Protein 3K8T (pdb70)

B-factor: mean 54.02, std 7.83, range [34.59, 84.03]

Solvent-accessible surface area: 24920 Å² total; per-residue (Å²): 86,60,120,101,2,8,101,3,2,39,53,1,42,138,39,73,58,89,108,89,53,139,91,35,55,40,1,18,96,61,1,23,68,0,0,42,104,46,90,119,94,0,26,95,27,12,60,43,106,38,26,173,70,30,40,143,82,0,76,128,23,5,44,171,52,10,6,26,98,40,120,57,130,30,16,2,67,6,0,0,6,9,0,2,0,0,0,3,0,14,0,145,54,20,112,18,0,28,85,0,0,61,18,8,0,70,30,44,1,7,0,14,24,12,1,5,62,33,0,4,15,65,139,24,2,1,0,19,6,1,0,0,5,3,45,93,34,34,128,121,3,19,112,62,0,21,131,6,0,26,72,0,7,105,43,14,17,16,0,0,0,8,0,2,52,7,54,4,86,47,17,128,55,79,78,104,110,26,85,18,107,8,0,7,61,15,0,95,49,0,20,103,20,0,162,180,21,59,104,58,94,118,15,36,1,0,2,0,0,0,0,3,0,39,15,0,51,61,0,1,24,2,64,10,130,95,63,143,101,115,44,24,1,106,49,0,32,0,0,0,0,0,0,26,14,0,0,68,34,3,87,118,85,22,68,0,2,12,1,14,16,72,44,1,66,40,1,18,86,7,59,13,124,120,0,30,68,37,0,55,115,12,35,183,83,65,88,36,134,78,21,123,0,68,111,0,13,125,26,1,3,65,0,1,43,93,32,7,0,0,0,2,0,0,0,0,4,0,1,107,8,0,13,3,75,59,31,30,20,0,30,0,0,3,34,30,0,2,0,0,1,40,1,15,70,76,12,2,2,0,0,0,10,2,3,1,0,0,10,31,2,38,118,256,106,56,86,20,40,22,129,60,0,13,87,0,0,26,11,0,0,80,1,0,7,95,0,0,82,74,15,100,26,25,14,102,30,0,101,59,2,0,65,82,3,6,1,0,0,0,0,0,0,0,0,2,8,0,2,10,71,26,105,31,30,15,56,16,105,97,0,102,59,10,0,18,26,0,0,0,0,0,4,8,0,0,9,52,0,0,3,44,26,5,98,154,96,25,56,6,119,17,15,156,53,0,11,3,17,115,8,75,3,3,0,47,29,25,134,92,188,37,112,48,57,44,86,9,106,64,10,44,136,46,0,96,156,78,1,1,45,1,3,0,0,0,0,0,9,25,6,64,44,10,2,80,7,7,30,46,25,68,2,6,16,4,9,41,18,1,39,134,125,78,18,15,90,38,0,62,152,13,0,67,102,91,69,28,78,87,128,72,9,72,102,90,2,73,87,74,115,1,17,0,56,68,9,122,115,11,48,117,102,2,26,43,8,0,48,3,0,52,51,7,64,20,61,27,11,1,48,7,0,10,27,5,7,5,5,1,5,0,3,6,2,6,13,0,15,12,142,71,43,78,65,52,103,0,40,40,2,2,19,71,2,34,131,74,20,3,8,5,4,0,16,41,7,100,40,173

Organism: Saccharomyces cerevisiae (strain ATCC 204508 / S288c) (NCBI:txid559292)

GO terms:
  GO:0000166 nucleotide binding (F, IDA)
  GO:0004748 ribonucleoside-diphosphate reductase activity, thioredoxin disulfide as acceptor (F, IDA)
  GO:0005737 cytoplasm (C, IDA)
  GO:0005971 ribonucleoside-diphosphate reductase complex (C, IDA)
  GO:0009263 deoxyribonucleotide biosynthetic process (P, IDA)
  GO:0004748 ribonucleoside-diphosphate reductase activity, thioredoxin disulfide as acceptor (F, IMP)
  GO:0005634 nucleus (C, HDA)
  GO:0005737 cytoplasm (C, HDA)
  GO:0042802 identical protein binding (F, IPI)
  GO:0005515 protein binding (F, IPI)

Sequence (640 aa):
TTKQFSKVVEDLYRYVNAATGKPAPMISDDVYNIVMENKDKLNSAIVYDRDFQYSYFGFKTLERSYLLRINGQVAERPQHLIMRVALGIHGRDIEAALETYNLMSLKYFTHASPTLFNAGTPKPQMSSCFLVAMKEDSIEGIYDTLKECALISKTAGGIGLHIHNIRSTGSYIAGTNGTSNGLIPMIRVFNNTARYVDQGGPGAFALYLEPWHADIFDFIDIRKNHGKEEIRARDLFPALWIPDLFMKRVEENGTWTLFSPTSAPGLSDCYGDEFEALYTRYEKEGRGKTIKAQKLWYSILEAQTETGTPFVVYKDACNRKSNQKNLGVIKSSNLCCEIVEYSAPDETAVCNLASVALPAFIEKTSTYNFKKLHEIAKVVTRNLNRVIDRNYYPVEEARKSNMRHRPIALGVQGLADTFMLLRLPFDSEEARLLNIQIFETIYHASMEASCELAQKDGPYETFQGSPASQGILQFDMWDQKPYGMWDWDTLRKDIMKHGVRNSLTMAPMPTASTSQILGYNECFEPVTSNMYQVVNPYLLRDLVDLGIWDEGMKQYLITQNGSIQGLPNVPQELKDLYKTVWEISQKTIINMAADRSVYIDQSHSLNLFLRAPTMGKLTSMHFYGWKKGLKTGMYYLRTQ

Radius of gyration: 24.9 Å; Cα contacts (8 Å, |Δi|>4): 1322; chains: 1; bounding box: 78×66×62 Å

Structure (mmCIF, N/CA/C/O backbone):
data_3K8T
#
_entry.id   3K8T
#
_cell.length_a   107.528
_cell.length_b   116.915
_cell.length_c   64.065
_cell.angle_alpha   90.00
_cell.angle_beta   90.00
_cell.angle_gamma   90.00
#
_symmetry.space_group_name_H-M   'P 21 21 2'
#
loop_
_entity.id
_entity.type
_entity.pdbx_description
1 polymer 'Ribonucleoside-diphosphate reductase large chain 1'
2 non-polymer 'MAGNESIUM ION'
3 non-polymer "2'-DEOXYGUANOSINE-5'-TRIPHOSPHATE"
4 non-polymer "2'-deoxy-2'-(2-hydroxyethyl)adenosine 5'-(trihydrogen diphosphate)"
5 non-polymer GLYCEROL
6 water water
#
loop_
_atom_site.group_PDB
_atom_site.id
_atom_site.ty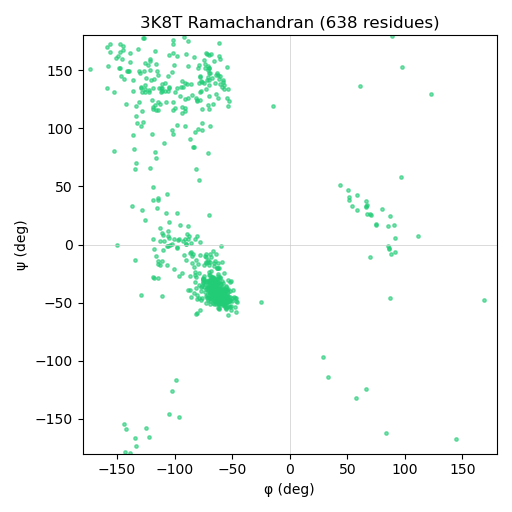pe_symbol
_atom_site.label_atom_id
_atom_site.label_alt_id
_atom_site.label_comp_id
_atom_site.label_asym_id
_atom_site.label_entity_id
_atom_site.label_seq_id
_atom_site.pdbx_PDB_ins_code
_atom_site.Cartn_x
_atom_site.Cartn_y
_atom_site.Cartn_z
_atom_site.occupancy
_atom_site.B_iso_or_equiv
_atom_site.auth_seq_id
_atom_site.auth_comp_id
_atom_site.auth_asym_id
_atom_site.auth_atom_id
_atom_site.pdbx_PDB_model_num
ATOM 1 N N . THR A 1 90 ? 39.353 75.998 15.190 1.00 63.24 90 THR A N 1
ATOM 2 C CA . THR A 1 90 ? 39.106 75.456 16.570 1.00 62.98 90 THR A CA 1
ATOM 3 C C . THR A 1 90 ? 40.147 75.978 17.573 1.00 62.95 90 THR A C 1
ATOM 4 O O . THR A 1 90 ? 41.336 76.090 17.245 1.00 62.78 90 THR A O 1
ATOM 8 N N . THR A 1 91 ? 39.694 76.304 18.787 1.00 62.56 91 THR A N 1
ATOM 9 C CA . THR A 1 91 ? 40.603 76.607 19.908 1.00 62.08 91 THR A CA 1
ATOM 10 C C . THR A 1 91 ? 41.334 75.313 20.281 1.00 61.64 91 THR A C 1
ATOM 11 O O . THR A 1 91 ? 40.745 74.237 20.235 1.00 61.50 91 THR A O 1
ATOM 15 N N . LYS A 1 92 ? 42.608 75.420 20.648 1.00 60.91 92 LYS A N 1
ATOM 16 C CA . LYS A 1 92 ? 43.417 74.228 20.909 1.00 60.06 92 LYS A CA 1
ATOM 17 C C . LYS A 1 92 ? 43.277 73.723 22.335 1.00 58.92 92 LYS A C 1
ATOM 18 O O . LYS A 1 92 ? 43.136 72.530 22.537 1.00 59.48 92 LYS A O 1
ATOM 24 N N . GLN A 1 93 ? 43.323 74.617 23.318 1.00 57.38 93 GLN A N 1
ATOM 25 C CA . GLN A 1 93 ? 43.326 74.215 24.735 1.00 56.45 93 GLN A CA 1
ATOM 26 C C . GLN A 1 93 ? 41.960 73.644 25.170 1.00 55.38 93 GLN A C 1
ATOM 27 O O . GLN A 1 93 ? 40.936 74.339 25.161 1.00 54.60 93 GLN A O 1
ATOM 33 N N . PHE A 1 94 ? 41.981 72.367 25.540 1.00 54.01 94 PHE A N 1
ATOM 34 C CA . PHE A 1 94 ? 40.809 71.612 25.968 1.00 53.34 94 PHE A CA 1
ATOM 35 C C . PHE A 1 94 ? 39.955 72.390 26.969 1.00 52.43 94 PHE A C 1
ATOM 36 O O . PHE A 1 94 ? 38.751 72.515 26.783 1.00 52.13 94 PHE A O 1
ATOM 44 N N . SER A 1 95 ? 40.582 72.943 28.004 1.00 51.75 95 SER A N 1
ATOM 45 C CA . SER A 1 95 ? 39.849 73.678 29.047 1.00 51.37 95 SER A CA 1
ATOM 46 C C . SER A 1 95 ? 39.135 74.936 28.495 1.00 50.79 95 SER A C 1
ATOM 47 O O . SER A 1 95 ? 38.048 75.308 28.969 1.00 50.98 95 SER A O 1
ATOM 50 N N . LYS A 1 96 ? 39.721 75.565 27.481 1.00 50.24 96 LYS A N 1
ATOM 51 C CA . LYS A 1 96 ? 39.061 76.694 26.822 1.00 49.96 96 LYS A CA 1
ATOM 52 C C . LYS A 1 96 ? 37.925 76.219 25.897 1.00 49.08 96 LYS A C 1
ATOM 53 O O . LYS A 1 96 ? 36.927 76.917 25.742 1.00 48.75 96 LYS A O 1
ATOM 59 N N . VAL A 1 97 ? 38.070 75.042 25.298 1.00 48.04 97 VAL A N 1
ATOM 60 C CA . VAL A 1 97 ? 36.977 74.450 24.502 1.00 48.22 97 VAL A CA 1
ATOM 61 C C . VAL A 1 97 ? 35.797 74.066 25.408 1.00 47.53 97 VAL A C 1
ATOM 62 O O . VAL A 1 97 ? 34.644 74.351 25.078 1.00 46.68 97 VAL A O 1
ATOM 66 N N . VAL A 1 98 ? 36.094 73.459 26.560 1.00 47.06 98 VAL A N 1
ATOM 67 C CA . VAL A 1 98 ? 35.058 73.138 27.548 1.00 47.08 98 VAL A CA 1
ATOM 68 C C . VAL A 1 98 ? 34.341 74.383 28.059 1.00 47.18 98 VAL A C 1
ATOM 69 O O . VAL A 1 98 ? 33.124 74.344 28.224 1.00 48.09 98 VAL A O 1
ATOM 73 N N . GLU A 1 99 ? 35.088 75.474 28.289 1.00 47.18 99 GLU A N 1
ATOM 74 C CA . GLU A 1 99 ? 34.516 76.758 28.715 1.00 46.74 99 GLU A CA 1
ATOM 75 C C . GLU A 1 99 ? 33.526 77.300 27.687 1.00 46.70 99 GLU A C 1
ATOM 76 O O . GLU A 1 99 ? 32.398 77.687 28.019 1.00 46.24 99 GLU A O 1
ATOM 82 N N . ASP A 1 100 ? 33.962 77.342 26.436 1.00 46.52 100 ASP A N 1
ATOM 83 C CA . ASP A 1 100 ? 33.125 77.845 25.349 1.00 46.69 100 ASP A CA 1
ATOM 84 C C . ASP A 1 100 ? 31.812 77.069 25.244 1.00 45.82 100 ASP A C 1
ATOM 85 O O . ASP A 1 100 ? 30.739 77.633 25.045 1.00 45.77 100 ASP A O 1
ATOM 90 N N . LEU A 1 101 ? 31.919 75.766 25.393 1.00 45.52 101 LEU A N 1
ATOM 91 C CA . LEU A 1 101 ? 30.784 74.861 25.316 1.00 45.31 101 LEU A CA 1
ATOM 92 C C . LEU A 1 101 ? 29.832 75.025 26.494 1.00 45.14 101 LEU A C 1
ATOM 93 O O . LEU A 1 101 ? 28.622 75.071 26.318 1.00 44.48 101 LEU A O 1
ATOM 98 N N . TYR A 1 102 ? 30.391 75.105 27.693 1.00 44.92 102 TYR A N 1
ATOM 99 C CA . TYR A 1 102 ? 29.606 75.326 28.904 1.00 44.92 102 TYR A CA 1
ATOM 100 C C . TYR A 1 102 ? 28.859 76.678 28.910 1.00 44.77 102 TYR A C 1
ATOM 101 O O . TYR A 1 102 ? 27.730 76.794 29.398 1.00 43.77 102 TYR A O 1
ATOM 110 N N . ARG A 1 103 ? 29.519 77.702 28.384 1.00 44.36 103 ARG A N 1
ATOM 111 C CA . ARG A 1 103 ? 28.989 79.049 28.412 1.00 44.79 103 ARG A CA 1
ATOM 112 C C . ARG A 1 103 ? 28.105 79.357 27.189 1.00 44.47 103 ARG A C 1
ATOM 113 O O . ARG A 1 103 ? 27.646 80.469 27.031 1.00 44.06 103 ARG A O 1
ATOM 121 N N . TYR A 1 104 ? 27.859 78.363 26.340 1.00 45.36 104 TYR A N 1
ATOM 122 C CA . TYR A 1 104 ? 27.102 78.576 25.106 1.00 45.11 104 TYR A CA 1
ATOM 123 C C . TYR A 1 104 ? 25.705 79.110 25.419 1.00 45.10 104 TYR A C 1
ATOM 124 O O . TYR A 1 104 ? 25.053 78.614 26.349 1.00 44.77 104 TYR A O 1
ATOM 133 N N . VAL A 1 105 ? 25.300 80.130 24.649 1.00 44.84 105 VAL A N 1
ATOM 134 C CA . VAL A 1 105 ? 23.961 80.723 24.636 1.00 45.18 105 VAL A CA 1
ATOM 135 C C . VAL A 1 105 ? 23.343 80.666 23.223 1.00 45.51 105 VAL A C 1
ATOM 136 O O . VAL A 1 105 ? 23.961 81.081 22.252 1.00 44.38 105 VAL A O 1
ATOM 140 N N . ASN A 1 106 ? 22.101 80.202 23.129 1.00 46.27 106 ASN A N 1
ATOM 141 C CA . ASN A 1 106 ? 21.356 80.206 21.852 1.00 46.27 106 ASN A CA 1
ATOM 142 C C . ASN A 1 106 ? 21.025 81.655 21.476 1.00 46.15 106 ASN A C 1
ATOM 143 O O . ASN A 1 106 ? 20.126 82.274 22.030 1.00 45.92 106 ASN A O 1
ATOM 148 N N . ALA A 1 107 ? 21.782 82.211 20.537 1.00 46.10 107 ALA A N 1
ATOM 149 C CA . ALA A 1 107 ? 21.636 83.609 20.180 1.00 46.38 107 ALA A CA 1
ATOM 150 C C . ALA A 1 107 ? 20.265 84.005 19.642 1.00 47.25 107 ALA A C 1
ATOM 151 O O . ALA A 1 107 ? 19.871 85.182 19.770 1.00 47.71 107 ALA A O 1
ATOM 153 N N . ALA A 1 108 ? 19.564 83.067 19.001 1.00 47.00 108 ALA A N 1
ATOM 154 C CA . ALA A 1 108 ? 18.305 83.385 18.339 1.00 47.56 108 ALA A CA 1
ATOM 155 C C . ALA A 1 108 ? 17.229 83.562 19.381 1.00 47.85 108 ALA A C 1
ATOM 156 O O . ALA A 1 108 ? 16.299 84.318 19.179 1.00 48.60 108 ALA A O 1
ATOM 158 N N . THR A 1 109 ? 17.366 82.867 20.497 1.00 48.21 109 THR A N 1
ATOM 159 C CA . THR A 1 109 ? 16.419 82.990 21.589 1.00 48.82 109 THR A CA 1
ATOM 160 C C . THR A 1 109 ? 16.949 83.668 22.865 1.00 48.94 109 THR A C 1
ATOM 161 O O . THR A 1 109 ? 16.157 84.040 23.729 1.00 49.01 109 THR A O 1
ATOM 165 N N . GLY A 1 110 ? 18.267 83.814 22.986 1.00 48.49 110 GLY A N 1
ATOM 166 C CA . GLY A 1 110 ? 18.870 84.386 24.178 1.00 48.48 110 GLY A CA 1
ATOM 167 C C . GLY A 1 110 ? 18.863 83.433 25.355 1.00 48.14 110 GLY A C 1
ATOM 168 O O . GLY A 1 110 ? 19.038 83.849 26.481 1.00 47.69 110 GLY A O 1
ATOM 169 N N . LYS A 1 111 ? 18.673 82.149 25.092 1.00 48.64 111 LYS A N 1
ATOM 170 C CA . LYS A 1 111 ? 18.607 81.131 26.152 1.00 49.06 111 LYS A CA 1
ATOM 171 C C . LYS A 1 111 ? 19.958 80.462 26.370 1.00 48.75 111 LYS A C 1
ATOM 172 O O . LYS A 1 111 ? 20.573 79.986 25.419 1.00 47.59 111 LYS A O 1
ATOM 178 N N . PRO A 1 112 ? 20.433 80.432 27.617 1.00 49.13 112 PRO A N 1
ATOM 179 C CA . PRO A 1 112 ? 21.672 79.735 27.900 1.00 49.10 112 PRO A CA 1
ATOM 180 C C . PRO A 1 112 ? 21.464 78.269 27.608 1.00 49.31 112 PRO A C 1
ATOM 181 O O . PRO A 1 112 ? 20.490 77.676 28.087 1.00 49.27 112 PRO A O 1
ATOM 185 N N . ALA A 1 113 ? 22.379 77.692 26.830 1.00 48.73 113 ALA A N 1
ATOM 186 C CA . ALA A 1 113 ? 22.235 76.333 26.326 1.00 48.58 113 ALA A CA 1
ATOM 187 C C . ALA A 1 113 ? 23.556 75.587 26.520 1.00 48.07 113 ALA A C 1
ATOM 188 O O . ALA A 1 113 ? 24.196 75.231 25.542 1.00 47.03 113 ALA A O 1
ATOM 190 N N . PRO A 1 114 ? 23.975 75.373 27.773 1.00 48.38 114 PRO A N 1
ATOM 191 C CA . PRO A 1 114 ? 25.287 74.779 28.056 1.00 48.75 114 PRO A CA 1
ATOM 192 C C . PRO A 1 114 ? 25.380 73.390 27.453 1.00 48.70 114 PRO A C 1
ATOM 193 O O . PRO A 1 114 ? 24.418 72.647 27.538 1.00 48.38 114 PRO A O 1
ATOM 197 N N . MET A 1 115 ? 26.512 73.057 26.847 1.00 48.46 115 MET A N 1
ATOM 198 C CA . MET A 1 115 ? 26.655 71.785 26.155 1.00 49.01 115 MET A CA 1
ATOM 199 C C . MET A 1 115 ? 27.596 70.856 26.896 1.00 48.90 115 MET A C 1
ATOM 200 O O . MET A 1 115 ? 27.954 69.794 26.369 1.00 48.46 115 MET A O 1
ATOM 205 N N . ILE A 1 116 ? 27.986 71.262 28.107 1.00 48.37 116 ILE A N 1
ATOM 206 C CA . ILE A 1 116 ? 28.741 70.430 29.046 1.00 48.84 116 ILE A CA 1
ATOM 207 C C . ILE A 1 116 ? 27.943 70.409 30.360 1.00 48.71 116 ILE A C 1
ATOM 208 O O . ILE A 1 116 ? 27.312 71.382 30.699 1.00 48.32 116 ILE A O 1
ATOM 213 N N . SER A 1 117 ? 27.934 69.280 31.058 1.00 49.85 117 SER A N 1
ATOM 214 C CA . SER A 1 117 ? 27.268 69.168 32.357 1.00 50.79 117 SER A CA 1
ATOM 215 C C . SER A 1 117 ? 28.015 69.941 33.421 1.00 51.69 117 SER A C 1
ATOM 216 O O . SER A 1 117 ? 29.236 70.129 33.341 1.00 52.47 117 SER A O 1
ATOM 219 N N . ASP A 1 118 ? 27.265 70.419 34.409 1.00 52.82 118 ASP A N 1
ATOM 220 C CA . ASP A 1 118 ? 27.820 71.066 35.585 1.00 53.14 118 ASP A CA 1
ATOM 221 C C . ASP A 1 118 ? 28.953 70.251 36.149 1.00 53.42 118 ASP A C 1
ATOM 222 O O . ASP A 1 118 ? 30.034 70.752 36.458 1.00 53.34 118 ASP A O 1
ATOM 227 N N . ASP A 1 119 ? 28.700 68.965 36.256 1.00 53.75 119 ASP A N 1
ATOM 228 C CA . ASP A 1 119 ? 29.658 68.040 36.830 1.00 54.24 119 ASP A CA 1
ATOM 229 C C . ASP A 1 119 ? 30.998 67.953 36.079 1.00 53.91 119 ASP A C 1
ATOM 230 O O . ASP A 1 119 ? 32.058 68.114 36.688 1.00 54.05 119 ASP A O 1
ATOM 235 N N . VAL A 1 120 ? 30.965 67.675 34.775 1.00 53.08 120 VAL A N 1
ATOM 236 C CA . VAL A 1 120 ? 32.221 67.562 34.002 1.00 52.68 120 VAL A CA 1
ATOM 237 C C . VAL A 1 120 ? 32.969 68.917 33.902 1.00 52.26 120 VAL A C 1
ATOM 238 O O . VAL A 1 120 ? 34.207 68.962 33.981 1.00 52.38 120 VAL A O 1
ATOM 242 N N . TYR A 1 121 ? 32.232 70.029 33.811 1.00 51.71 121 TYR A N 1
ATOM 243 C CA . TYR A 1 121 ? 32.856 71.350 33.798 1.00 51.07 121 TYR A CA 1
ATOM 244 C C . TYR A 1 121 ? 33.697 71.566 35.063 1.00 51.16 121 TYR A C 1
ATOM 245 O O . TYR A 1 121 ? 34.847 71.985 34.986 1.00 51.17 121 TYR A O 1
ATOM 254 N N . ASN A 1 122 ? 33.111 71.276 36.221 1.00 51.24 122 ASN A N 1
ATOM 255 C CA . ASN A 1 122 ? 33.767 71.479 37.510 1.00 51.12 122 ASN A CA 1
ATOM 256 C C . ASN A 1 122 ? 35.017 70.611 37.674 1.00 51.20 122 ASN A C 1
ATOM 257 O O . ASN A 1 122 ? 35.994 70.996 38.328 1.00 50.21 122 ASN A O 1
ATOM 262 N N . ILE A 1 123 ? 34.969 69.436 37.069 1.00 51.80 123 ILE A N 1
ATOM 263 C CA . ILE A 1 123 ? 36.087 68.503 37.069 1.00 51.99 123 ILE A CA 1
ATOM 264 C C . ILE A 1 123 ? 37.236 69.010 36.189 1.00 52.72 123 ILE A C 1
ATOM 265 O O . ILE A 1 123 ? 38.402 69.037 36.622 1.00 53.58 123 ILE A O 1
ATOM 270 N N . VAL A 1 124 ? 36.914 69.454 34.974 1.00 52.36 124 VAL A N 1
ATOM 271 C CA . VAL A 1 124 ? 37.921 69.993 34.065 1.00 52.22 124 VAL A CA 1
ATOM 272 C C . VAL A 1 124 ? 38.604 71.205 34.709 1.00 52.83 124 VAL A C 1
ATOM 273 O O . VAL A 1 124 ? 39.825 71.336 34.696 1.00 52.70 124 VAL A O 1
ATOM 277 N N . MET A 1 125 ? 37.795 72.088 35.279 1.00 53.27 125 MET A N 1
ATOM 278 C CA . MET A 1 125 ? 38.304 73.299 35.853 1.00 53.54 125 MET A CA 1
ATOM 279 C C . MET A 1 125 ? 39.156 73.003 37.078 1.00 53.86 125 MET A C 1
ATOM 280 O O . MET A 1 125 ? 40.070 73.757 37.371 1.00 53.89 125 MET A O 1
ATOM 285 N N . GLU A 1 126 ? 38.872 71.905 37.775 1.00 54.62 126 GLU A N 1
ATOM 286 C CA . GLU A 1 126 ? 39.643 71.534 38.971 1.00 55.13 126 GLU A CA 1
ATOM 287 C C . GLU A 1 126 ? 40.936 70.824 38.652 1.00 55.15 126 GLU A C 1
ATOM 288 O O . GLU A 1 126 ? 41.793 70.684 39.535 1.00 55.82 126 GLU A O 1
ATOM 294 N N . ASN A 1 127 ? 41.085 70.386 37.402 1.00 55.10 127 ASN A N 1
ATOM 295 C CA . ASN A 1 127 ? 42.230 69.571 36.991 1.00 54.95 127 ASN A CA 1
ATOM 296 C C . ASN A 1 127 ? 42.782 70.024 35.631 1.00 54.71 127 ASN A C 1
ATOM 297 O O . ASN A 1 127 ? 43.281 69.216 34.868 1.00 54.54 127 ASN A O 1
ATOM 302 N N . LYS A 1 128 ? 42.716 71.320 35.333 1.00 54.91 128 LYS A N 1
ATOM 303 C CA . LYS A 1 128 ? 42.894 71.759 33.947 1.00 55.08 128 LYS A CA 1
ATOM 304 C C . LYS A 1 128 ? 44.319 71.621 33.394 1.00 54.52 128 LYS A C 1
ATOM 305 O O . LYS A 1 128 ? 44.489 71.355 32.203 1.00 54.33 128 LYS A O 1
ATOM 311 N N . ASP A 1 129 ? 45.337 71.793 34.235 1.00 54.35 129 ASP A N 1
ATOM 312 C CA . ASP A 1 129 ? 46.724 71.594 33.788 1.00 54.03 129 ASP A CA 1
ATOM 313 C C . ASP A 1 129 ? 46.978 70.125 33.416 1.00 53.48 129 ASP A C 1
ATOM 314 O O . ASP A 1 129 ? 47.457 69.826 32.328 1.00 52.75 129 ASP A O 1
ATOM 319 N N . LYS A 1 130 ? 46.630 69.227 34.327 1.00 53.55 130 LYS A N 1
ATOM 320 C CA . LYS A 1 130 ? 46.777 67.789 34.130 1.00 53.69 130 LYS A CA 1
ATOM 321 C C . LYS A 1 130 ? 46.025 67.273 32.905 1.00 53.43 130 LYS A C 1
ATOM 322 O O . LYS A 1 130 ? 46.500 66.407 32.196 1.00 53.20 130 LYS A O 1
ATOM 328 N N . LEU A 1 131 ? 44.834 67.803 32.682 1.00 53.24 131 LEU A N 1
ATOM 329 C CA . LEU A 1 131 ? 43.997 67.358 31.576 1.00 53.33 131 LEU A CA 1
ATOM 330 C C . LEU A 1 131 ? 44.493 67.982 30.279 1.00 52.80 131 LEU A C 1
ATOM 331 O O . LEU A 1 131 ? 44.631 67.288 29.294 1.00 52.05 131 LEU A O 1
ATOM 336 N N . ASN A 1 132 ? 44.776 69.288 30.286 1.00 53.02 132 ASN A N 1
ATOM 337 C CA . ASN A 1 132 ? 45.181 69.970 29.055 1.00 53.20 132 ASN A CA 1
ATOM 338 C C . ASN A 1 132 ? 46.463 69.380 28.454 1.00 53.03 132 ASN A C 1
ATOM 339 O O . ASN A 1 132 ? 46.577 69.244 27.225 1.00 52.96 132 ASN A O 1
ATOM 344 N N . SER A 1 133 ? 47.411 69.045 29.332 1.00 52.99 133 SER A N 1
ATOM 345 C CA . SER A 1 133 ? 48.736 68.537 28.940 1.00 53.10 133 SER A CA 1
ATOM 346 C C . SER A 1 133 ? 48.774 67.025 28.692 1.00 53.25 133 SER A C 1
ATOM 347 O O . SER A 1 133 ? 49.763 66.517 28.178 1.00 53.15 133 SER A O 1
ATOM 350 N N . ALA A 1 134 ? 47.704 66.315 29.051 1.00 53.23 134 ALA A N 1
ATOM 351 C CA . ALA A 1 134 ? 47.572 64.886 28.752 1.00 53.35 134 ALA A CA 1
ATOM 352 C C . ALA A 1 134 ? 47.239 64.611 27.276 1.00 53.34 134 ALA A C 1
ATOM 353 O O . ALA A 1 134 ? 47.618 63.586 26.724 1.00 52.91 134 ALA A O 1
ATOM 355 N N . ILE A 1 135 ? 46.526 65.531 26.645 1.00 53.51 135 ILE A N 1
ATOM 356 C CA . ILE A 1 135 ? 46.105 65.350 25.267 1.00 53.91 135 ILE A CA 1
ATOM 357 C C . ILE A 1 135 ? 47.288 65.441 24.333 1.00 54.33 135 ILE A C 1
ATOM 358 O O . ILE A 1 135 ? 48.057 66.408 24.388 1.00 54.30 135 ILE A O 1
ATOM 363 N N . VAL A 1 136 ? 47.425 64.420 23.487 1.00 54.87 136 VAL A N 1
ATOM 364 C CA . VAL A 1 136 ? 48.411 64.403 22.420 1.00 55.42 136 VAL A CA 1
ATOM 365 C C . VAL A 1 136 ? 47.706 64.731 21.104 1.00 56.17 136 VAL A C 1
ATOM 366 O O . VAL A 1 136 ? 47.153 63.843 20.452 1.00 56.44 136 VAL A O 1
ATOM 370 N N . TYR A 1 137 ? 47.737 66.006 20.712 1.00 57.17 137 TYR A N 1
ATOM 371 C CA . TYR A 1 137 ? 46.979 66.485 19.528 1.00 58.27 137 TYR A CA 1
ATOM 372 C C . TYR A 1 137 ? 47.462 65.938 18.185 1.00 58.94 137 TYR A C 1
ATOM 373 O O . TYR A 1 137 ? 46.834 66.184 17.152 1.00 59.04 137 TYR A O 1
ATOM 382 N N . ASP A 1 138 ? 48.568 65.198 18.206 1.00 59.96 138 ASP A N 1
ATOM 383 C CA . ASP A 1 138 ? 49.127 64.591 16.996 1.00 60.37 138 ASP A CA 1
ATOM 384 C C . ASP A 1 138 ? 48.331 63.333 16.604 1.00 60.71 138 ASP A C 1
ATOM 385 O O . ASP A 1 138 ? 48.541 62.779 15.521 1.00 60.67 138 ASP A O 1
ATOM 390 N N . ARG A 1 139 ? 47.422 62.906 17.487 1.00 60.71 139 ARG A N 1
ATOM 391 C CA . ARG A 1 139 ? 46.626 61.687 17.299 1.00 61.49 139 ARG A CA 1
ATOM 392 C C . ARG A 1 139 ? 45.356 61.906 16.469 1.00 62.01 139 ARG A C 1
ATOM 393 O O . ARG A 1 139 ? 44.658 60.949 16.150 1.00 61.86 139 ARG A O 1
ATOM 401 N N . ASP A 1 140 ? 45.045 63.151 16.125 1.00 63.09 140 ASP A N 1
ATOM 402 C CA . ASP A 1 140 ? 43.971 63.403 15.158 1.00 64.33 140 ASP A CA 1
ATOM 403 C C . ASP A 1 140 ? 44.380 62.911 13.758 1.00 65.61 140 ASP A C 1
ATOM 404 O O . ASP A 1 140 ? 43.545 62.854 12.857 1.00 65.88 140 ASP A O 1
ATOM 409 N N . PHE A 1 141 ? 45.661 62.559 13.590 1.00 66.98 141 PHE A N 1
ATOM 410 C CA . PHE A 1 141 ? 46.147 61.888 12.382 1.00 67.95 141 PHE A CA 1
ATOM 411 C C . PHE A 1 141 ? 46.244 60.360 12.566 1.00 69.19 141 PHE A C 1
ATOM 412 O O . PHE A 1 141 ? 47.076 59.700 11.928 1.00 69.63 141 PHE A O 1
ATOM 420 N N . GLN A 1 142 ? 45.416 59.817 13.466 1.00 69.74 142 GLN A N 1
ATOM 421 C CA . GLN A 1 142 ? 45.145 58.386 13.553 1.00 70.20 142 GLN A CA 1
ATOM 422 C C . GLN A 1 142 ? 43.949 58.063 12.655 1.00 70.96 142 GLN A C 1
ATOM 423 O O . GLN A 1 142 ? 43.664 56.887 12.401 1.00 70.58 142 GLN A O 1
ATOM 429 N N . TYR A 1 143 ? 43.230 59.106 12.217 1.00 71.66 143 TYR A N 1
ATOM 430 C CA . TYR A 1 143 ? 41.988 58.951 11.451 1.00 72.24 143 TYR A CA 1
ATOM 431 C C . TYR A 1 143 ? 42.274 59.176 9.982 1.00 72.96 143 TYR A C 1
ATOM 432 O O . TYR A 1 143 ? 43.392 59.519 9.612 1.00 73.14 143 TYR A O 1
ATOM 441 N N . SER A 1 144 ? 41.253 58.982 9.155 1.00 73.75 144 SER A N 1
ATOM 442 C CA . SER A 1 144 ? 41.383 59.061 7.702 1.00 74.26 144 SER A CA 1
ATOM 443 C C . SER A 1 144 ? 40.357 60.036 7.127 1.00 74.81 144 SER A C 1
ATOM 444 O O . SER A 1 144 ? 39.535 60.590 7.865 1.00 75.02 144 SER A O 1
ATOM 447 N N . TYR A 1 145 ? 40.400 60.229 5.809 1.00 75.37 145 TYR A N 1
ATOM 448 C CA . TYR A 1 145 ? 39.477 61.142 5.122 1.00 75.71 145 TYR A CA 1
ATOM 449 C C . TYR A 1 145 ? 38.016 60.964 5.551 1.00 75.64 145 TYR A C 1
ATOM 450 O O . TYR A 1 145 ? 37.399 61.899 6.054 1.00 75.73 145 TYR A O 1
ATOM 459 N N . PHE A 1 146 ? 37.491 59.755 5.386 1.00 75.33 146 PHE A N 1
ATOM 460 C CA . PHE A 1 146 ? 36.081 59.451 5.636 1.00 75.02 146 PHE A CA 1
ATOM 461 C C . PHE A 1 146 ? 35.800 59.271 7.123 1.00 74.59 146 PHE A C 1
ATOM 462 O O . PHE A 1 146 ? 34.646 59.264 7.530 1.00 73.58 146 PHE A O 1
ATOM 470 N N . GLY A 1 147 ? 36.855 59.069 7.915 1.00 74.59 147 GLY A N 1
ATOM 471 C CA . GLY A 1 147 ? 36.720 58.802 9.350 1.00 74.68 147 GLY A CA 1
ATOM 472 C C . GLY A 1 147 ? 36.692 60.098 10.136 1.00 74.72 147 GLY A C 1
ATOM 473 O O . GLY A 1 147 ? 35.935 60.240 11.103 1.00 74.44 147 GLY A O 1
ATOM 474 N N . PHE A 1 148 ? 37.527 61.045 9.714 1.00 74.79 148 PHE A N 1
ATOM 475 C CA . PHE A 1 148 ? 37.496 62.394 10.267 1.00 74.69 148 PHE A CA 1
ATOM 476 C C . PHE A 1 148 ? 36.216 63.112 9.831 1.00 74.72 148 PHE A C 1
ATOM 477 O O . PHE A 1 148 ? 35.463 63.638 10.664 1.00 74.71 148 PHE A O 1
ATOM 485 N N . LYS A 1 149 ? 35.959 63.101 8.523 1.00 74.37 149 LYS A N 1
ATOM 486 C CA . LYS A 1 149 ? 34.743 63.689 7.973 1.00 74.10 149 LYS A CA 1
ATOM 487 C C . LYS A 1 149 ? 33.484 62.987 8.444 1.00 73.58 149 LYS A C 1
ATOM 488 O O . LYS A 1 149 ? 32.392 63.451 8.156 1.00 73.53 149 LYS A O 1
ATOM 494 N N . THR A 1 150 ? 33.627 61.859 9.136 1.00 73.36 150 THR A N 1
ATOM 495 C CA . THR A 1 150 ? 32.503 61.231 9.833 1.00 73.18 150 THR A CA 1
ATOM 496 C C . THR A 1 150 ? 32.260 61.938 11.160 1.00 72.97 150 THR A C 1
ATOM 497 O O . THR A 1 150 ? 31.120 62.239 11.526 1.00 72.98 150 THR A O 1
ATOM 501 N N . LEU A 1 151 ? 33.345 62.155 11.894 1.00 72.90 151 LEU A N 1
ATOM 502 C CA . LEU A 1 151 ? 33.282 62.752 13.227 1.00 72.87 151 LEU A CA 1
ATOM 503 C C . LEU A 1 151 ? 32.873 64.205 13.140 1.00 72.57 151 LEU A C 1
ATOM 504 O O . LEU A 1 151 ? 31.997 64.670 13.857 1.00 72.39 151 LEU A O 1
ATOM 509 N N . GLU A 1 152 ? 33.549 64.912 12.247 1.00 72.58 152 GLU A N 1
ATOM 510 C CA . GLU A 1 152 ? 33.315 66.322 12.017 1.00 72.42 152 GLU A CA 1
ATOM 511 C C . GLU A 1 152 ? 31.865 66.614 11.618 1.00 72.42 152 GLU A C 1
ATOM 512 O O . GLU A 1 152 ? 31.328 67.656 11.989 1.00 73.07 152 GLU A O 1
ATOM 518 N N . ARG A 1 153 ? 31.242 65.680 10.896 1.00 71.99 153 ARG A N 1
ATOM 519 C CA . ARG A 1 153 ? 29.884 65.838 10.352 1.00 71.18 153 ARG A CA 1
ATOM 520 C C . ARG A 1 153 ? 28.744 65.524 11.350 1.00 70.20 153 ARG A C 1
ATOM 521 O O . ARG A 1 153 ? 27.642 66.056 11.228 1.00 69.00 153 ARG A O 1
ATOM 529 N N . SER A 1 154 ? 28.987 64.676 12.344 1.00 69.50 154 SER A N 1
ATOM 530 C CA . SER A 1 154 ? 27.915 64.383 13.300 1.00 68.59 154 SER A CA 1
ATOM 531 C C . SER A 1 154 ? 28.290 64.034 14.735 1.00 67.67 154 SER A C 1
ATOM 532 O O . SER A 1 154 ? 27.386 63.806 15.536 1.00 67.89 154 SER A O 1
ATOM 535 N N . TYR A 1 155 ? 29.576 64.004 15.084 1.00 66.29 155 TYR A N 1
ATOM 536 C CA . TYR A 1 155 ? 29.977 63.655 16.462 1.00 65.48 155 TYR A CA 1
ATOM 537 C C . TYR A 1 155 ? 30.558 64.826 17.236 1.00 64.53 155 TYR A C 1
ATOM 53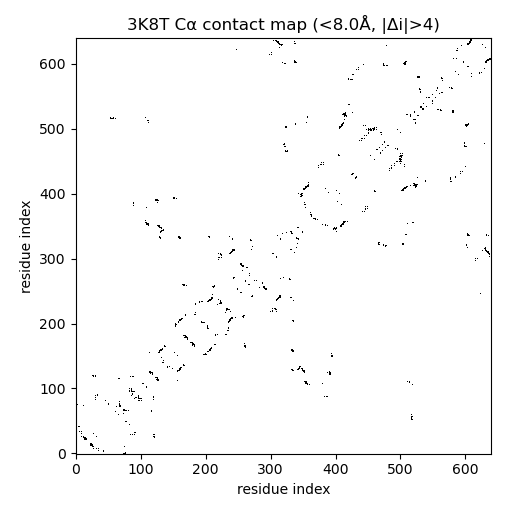8 O O . TYR A 1 155 ? 30.232 65.013 18.415 1.00 63.80 155 TYR A O 1
ATOM 547 N N . LEU A 1 156 ? 31.440 65.582 16.572 1.00 63.24 156 LEU A N 1
ATOM 548 C CA . LEU A 1 156 ? 32.132 66.706 17.191 1.00 62.69 156 LEU A CA 1
ATOM 549 C C . LEU A 1 156 ? 31.155 67.860 17.429 1.00 61.94 156 LEU A C 1
ATOM 550 O O . LEU A 1 156 ? 30.549 68.376 16.484 1.00 61.53 156 LEU A O 1
ATOM 555 N N . LEU A 1 157 ? 30.996 68.244 18.696 1.00 61.27 157 LEU A N 1
ATOM 556 C CA . LEU A 1 157 ? 30.034 69.277 19.103 1.00 60.92 157 LEU A CA 1
ATOM 557 C C . LEU A 1 157 ? 30.273 70.615 18.404 1.00 60.67 157 LEU A C 1
ATOM 558 O O . LEU A 1 157 ? 31.414 71.041 18.216 1.00 60.43 157 LEU A O 1
ATOM 563 N N . ARG A 1 158 ? 29.179 71.275 18.048 1.00 60.56 158 ARG A N 1
ATOM 564 C CA . ARG A 1 158 ? 29.222 72.466 17.227 1.00 60.73 158 ARG A CA 1
ATOM 565 C C . ARG A 1 158 ? 28.731 73.661 18.033 1.00 60.59 158 ARG A C 1
ATOM 566 O O . ARG A 1 158 ? 27.859 73.500 18.898 1.00 60.51 158 ARG A O 1
ATOM 574 N N . ILE A 1 159 ? 29.317 74.834 17.762 1.00 60.45 159 ILE A N 1
ATOM 575 C CA . ILE A 1 159 ? 28.787 76.131 18.220 1.00 60.81 159 ILE A CA 1
ATOM 576 C C . ILE A 1 159 ? 28.406 76.966 16.998 1.00 60.76 159 ILE A C 1
ATOM 577 O O . ILE A 1 159 ? 29.256 77.262 16.153 1.00 60.08 159 ILE A O 1
ATOM 582 N N . ASN A 1 160 ? 27.123 77.331 16.923 1.00 61.21 160 ASN A N 1
ATOM 583 C CA . ASN A 1 160 ? 26.591 78.152 15.838 1.00 62.03 160 ASN A CA 1
ATOM 584 C C . ASN A 1 160 ? 26.792 77.529 14.453 1.00 62.08 160 ASN A C 1
ATOM 585 O O . ASN A 1 160 ? 26.918 78.239 13.466 1.00 62.34 160 ASN A O 1
ATOM 590 N N . GLY A 1 161 ? 26.816 76.204 14.382 1.00 62.32 161 GLY A N 1
ATOM 591 C CA . GLY A 1 161 ? 27.040 75.505 13.114 1.00 62.40 161 GLY A CA 1
ATOM 592 C C . GLY A 1 161 ? 28.505 75.314 12.749 1.00 62.48 161 GLY A C 1
ATOM 593 O O . GLY A 1 161 ? 28.821 74.723 11.716 1.00 63.14 161 GLY A O 1
ATOM 594 N N . GLN A 1 162 ? 29.404 75.814 13.585 1.00 62.08 162 GLN A N 1
ATOM 595 C CA . GLN A 1 162 ? 30.821 75.559 13.410 1.00 61.96 162 GLN A CA 1
ATOM 596 C C . GLN A 1 162 ? 31.291 74.541 14.445 1.00 61.23 162 GLN A C 1
ATOM 597 O O . GLN A 1 162 ? 30.949 74.653 15.625 1.00 60.49 162 GLN A O 1
ATOM 603 N N . VAL A 1 163 ? 32.075 73.563 13.989 1.00 60.76 163 VAL A N 1
ATOM 604 C CA . VAL A 1 163 ? 32.714 72.563 14.863 1.00 60.45 163 VAL A CA 1
ATOM 605 C C . VAL A 1 163 ? 33.530 73.257 15.942 1.00 59.75 163 VAL A C 1
ATOM 606 O O . VAL A 1 163 ? 34.372 74.088 15.638 1.00 59.21 163 VAL A O 1
ATOM 610 N N . ALA A 1 164 ? 33.266 72.907 17.197 1.00 59.31 164 ALA A N 1
ATOM 611 C CA . ALA A 1 164 ? 33.980 73.486 18.331 1.00 58.63 164 ALA A CA 1
ATOM 612 C C . ALA A 1 164 ? 34.961 72.492 18.937 1.00 57.98 164 ALA A C 1
ATOM 613 O O . ALA A 1 164 ? 35.870 72.875 19.661 1.00 58.08 164 ALA A O 1
ATOM 615 N N . GLU A 1 165 ? 34.778 71.215 18.636 1.00 56.94 165 GLU A N 1
ATOM 616 C CA . GLU A 1 165 ? 35.625 70.166 19.181 1.00 56.26 165 GLU A CA 1
ATOM 617 C C . GLU A 1 165 ? 36.614 69.586 18.177 1.00 55.56 165 GLU A C 1
ATOM 618 O O . GLU A 1 165 ? 36.237 69.255 17.053 1.00 55.46 165 GLU A O 1
ATOM 624 N N . ARG A 1 166 ? 37.875 69.477 18.602 1.00 54.85 166 ARG A N 1
ATOM 625 C CA . ARG A 1 166 ? 38.836 68.599 17.957 1.00 54.52 166 ARG A CA 1
ATOM 626 C C . ARG A 1 166 ? 38.552 67.189 18.455 1.00 53.81 166 ARG A C 1
ATOM 627 O O . ARG A 1 166 ? 38.008 67.018 19.557 1.00 53.71 166 ARG A O 1
ATOM 635 N N . PRO A 1 167 ? 38.908 66.180 17.656 1.00 53.28 167 PRO A N 1
ATOM 636 C CA . PRO A 1 167 ? 38.704 64.773 18.053 1.00 52.95 167 PRO A CA 1
ATOM 637 C C . PRO A 1 167 ? 39.271 64.405 19.427 1.00 52.22 167 PRO A C 1
ATOM 638 O O . PRO A 1 167 ? 38.634 63.672 20.148 1.00 52.05 167 PRO A O 1
ATOM 642 N N . GLN A 1 168 ? 40.453 64.903 19.777 1.00 51.66 168 GLN A N 1
ATOM 643 C CA . GLN A 1 168 ? 41.019 64.622 21.088 1.00 51.29 168 GLN A CA 1
ATOM 644 C C . GLN A 1 168 ? 40.160 65.246 22.186 1.00 50.71 168 GLN A C 1
ATOM 645 O O . GLN A 1 168 ? 40.089 64.721 23.284 1.00 50.51 168 GLN A O 1
ATOM 651 N N . HIS A 1 169 ? 39.543 66.385 21.892 1.00 50.30 169 HIS A N 1
ATOM 652 C CA . HIS A 1 169 ? 38.638 67.022 22.842 1.00 50.12 169 HIS A CA 1
ATOM 653 C C . HIS A 1 169 ? 37.431 66.143 23.048 1.00 49.89 169 HIS A C 1
ATOM 654 O O . HIS A 1 169 ? 37.052 65.871 24.178 1.00 49.55 169 HIS A O 1
ATOM 661 N N . LEU A 1 170 ? 36.833 65.679 21.957 1.00 50.21 170 LEU A N 1
ATOM 662 C CA . LEU A 1 170 ? 35.744 64.676 22.053 1.00 50.08 170 LEU A CA 1
ATOM 663 C C . LEU A 1 170 ? 36.099 63.517 22.984 1.00 49.98 170 LEU A C 1
ATOM 664 O O . LEU A 1 170 ? 35.360 63.200 23.920 1.00 48.74 170 LEU A O 1
ATOM 669 N N . ILE A 1 171 ? 37.240 62.886 22.716 1.00 50.00 171 ILE A N 1
ATOM 670 C CA . ILE A 1 171 ? 37.654 61.698 23.458 1.00 49.93 171 ILE A CA 1
ATOM 671 C C . ILE A 1 171 ? 37.842 62.005 24.952 1.00 49.53 171 ILE A C 1
ATOM 672 O O . ILE A 1 171 ? 37.531 61.188 25.773 1.00 49.89 171 ILE A O 1
ATOM 677 N N . MET A 1 172 ? 38.360 63.177 25.295 1.00 50.02 172 MET A N 1
ATOM 678 C CA . MET A 1 172 ? 38.630 63.507 26.693 1.00 49.77 172 MET A CA 1
ATOM 679 C C . MET A 1 172 ? 37.329 63.895 27.364 1.00 49.83 172 MET A C 1
ATOM 680 O O . MET A 1 172 ? 37.119 63.617 28.559 1.00 49.48 172 MET A O 1
ATOM 685 N N . ARG A 1 173 ? 36.462 64.547 26.603 1.00 48.77 173 ARG A N 1
ATOM 686 C CA . ARG A 1 173 ? 35.109 64.794 27.088 1.00 49.25 173 ARG A CA 1
ATOM 687 C C . ARG A 1 173 ? 34.373 63.493 27.413 1.00 48.66 173 ARG A C 1
ATOM 688 O O . ARG A 1 173 ? 33.737 63.387 28.447 1.00 49.02 173 ARG A O 1
ATOM 696 N N . VAL A 1 174 ? 34.465 62.508 26.536 1.00 48.46 174 VAL A N 1
ATOM 697 C CA . VAL A 1 174 ? 33.806 61.235 26.785 1.00 48.91 174 VAL A CA 1
ATOM 698 C C . VAL A 1 174 ? 34.449 60.497 27.956 1.00 48.89 174 VAL A C 1
ATOM 699 O O . VAL A 1 174 ? 33.758 59.958 28.796 1.00 48.94 174 VAL A O 1
ATOM 703 N N . ALA A 1 175 ? 35.775 60.493 28.018 1.00 49.62 175 ALA A N 1
ATOM 704 C CA . ALA A 1 175 ? 36.483 59.822 29.104 1.00 49.67 175 ALA A CA 1
ATOM 705 C C . ALA A 1 175 ? 36.032 60.367 30.455 1.00 49.91 175 ALA A C 1
ATOM 706 O O . ALA A 1 175 ? 35.855 59.621 31.385 1.00 50.02 175 ALA A O 1
ATOM 708 N N . LEU A 1 176 ? 35.867 61.683 30.538 1.00 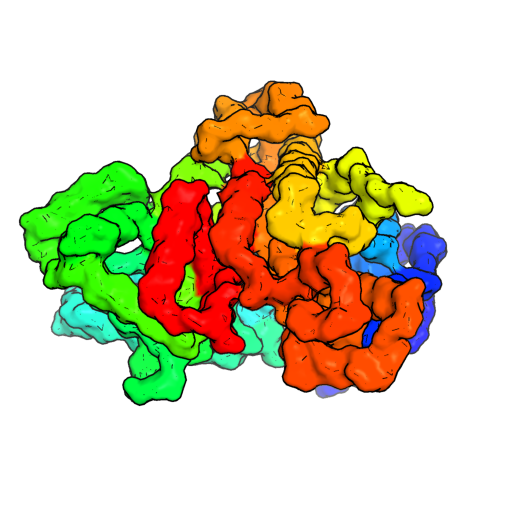50.25 176 LEU A N 1
ATOM 709 C CA . LEU A 1 176 ? 35.450 62.363 31.752 1.00 50.57 176 LEU A CA 1
ATOM 710 C C . LEU A 1 176 ? 33.962 62.109 32.011 1.00 50.66 176 LEU A C 1
ATOM 711 O O . LEU A 1 176 ? 33.515 61.905 33.154 1.00 50.63 176 LEU A O 1
ATOM 716 N N . GLY A 1 177 ? 33.177 62.144 30.944 1.00 50.48 177 GLY A N 1
ATOM 717 C CA . GLY A 1 177 ? 31.770 61.897 31.078 1.00 50.41 177 GLY A CA 1
ATOM 718 C C . GLY A 1 177 ? 31.510 60.524 31.611 1.00 50.63 177 GLY A C 1
ATOM 719 O O . GLY A 1 177 ? 30.516 60.317 32.267 1.00 50.60 177 GLY A O 1
ATOM 720 N N . ILE A 1 178 ? 32.373 59.567 31.268 1.00 50.95 178 ILE A N 1
ATOM 721 C CA . ILE A 1 178 ? 32.207 58.199 31.740 1.00 51.23 178 ILE A CA 1
ATOM 722 C C . ILE A 1 178 ? 32.747 58.068 33.177 1.00 51.61 178 ILE A C 1
ATOM 723 O O . ILE A 1 178 ? 32.124 57.417 33.995 1.00 52.79 178 ILE A O 1
ATOM 728 N N . HIS A 1 179 ? 33.916 58.651 33.454 1.00 51.48 179 HIS A N 1
ATOM 729 C CA . HIS A 1 179 ? 34.661 58.363 34.684 1.00 51.63 179 HIS A CA 1
ATOM 730 C C . HIS A 1 179 ? 34.530 59.389 35.780 1.00 52.23 179 HIS A C 1
ATOM 731 O O . HIS A 1 179 ? 34.841 59.087 36.923 1.00 53.25 179 HIS A O 1
ATOM 738 N N . GLY A 1 180 ? 34.148 60.615 35.431 1.00 52.81 180 GLY A N 1
ATOM 739 C CA . GLY A 1 180 ? 33.899 61.632 36.429 1.00 53.13 180 GLY A CA 1
ATOM 740 C C . GLY A 1 180 ? 35.155 62.047 37.174 1.00 54.16 180 GLY A C 1
ATOM 741 O O . GLY A 1 180 ? 36.164 62.450 36.556 1.00 54.89 180 GLY A O 1
ATOM 742 N N . ARG A 1 181 ? 35.091 61.936 38.504 1.00 54.55 181 ARG A N 1
ATOM 743 C CA . ARG A 1 181 ? 36.177 62.341 39.408 1.00 54.39 181 ARG A CA 1
ATOM 744 C C . ARG A 1 181 ? 37.426 61.464 39.401 1.00 54.21 181 ARG A C 1
ATOM 745 O O . ARG A 1 181 ? 38.460 61.833 39.967 1.00 53.74 181 ARG A O 1
ATOM 753 N N . ASP A 1 182 ? 37.319 60.284 38.808 1.00 53.97 182 ASP A N 1
ATOM 754 C CA . ASP A 1 182 ? 38.413 59.338 38.731 1.00 54.14 182 ASP A CA 1
ATOM 755 C C . ASP A 1 182 ? 39.286 59.747 37.545 1.00 54.48 182 ASP A C 1
ATOM 756 O O . ASP A 1 182 ? 39.140 59.228 36.437 1.00 54.71 182 ASP A O 1
ATOM 761 N N . ILE A 1 183 ? 40.182 60.695 37.780 1.00 54.85 183 ILE A N 1
ATOM 762 C CA . ILE A 1 183 ? 41.001 61.265 36.710 1.00 55.18 183 ILE A CA 1
ATOM 763 C C . ILE A 1 183 ? 41.949 60.236 36.096 1.00 55.50 183 ILE A C 1
ATOM 764 O O . ILE A 1 183 ? 42.240 60.287 34.892 1.00 55.48 183 ILE A O 1
ATOM 769 N N . GLU A 1 184 ? 42.409 59.290 36.911 1.00 55.90 184 GLU A N 1
ATOM 770 C CA . GLU A 1 184 ? 43.363 58.291 36.444 1.00 55.51 184 GLU A CA 1
ATOM 771 C C . GLU A 1 184 ? 42.692 57.390 35.417 1.00 55.10 184 GLU A C 1
ATOM 772 O O . GLU A 1 184 ? 43.205 57.196 34.312 1.00 55.40 184 GLU A O 1
ATOM 778 N N . ALA A 1 185 ? 41.529 56.871 35.782 1.00 54.20 185 ALA A N 1
ATOM 779 C CA . ALA A 1 185 ? 40.667 56.145 34.855 1.00 52.83 185 ALA A CA 1
ATOM 780 C C . ALA A 1 185 ? 40.396 56.959 33.592 1.00 51.96 185 ALA A C 1
ATOM 781 O O . ALA A 1 185 ? 40.520 56.462 32.475 1.00 51.40 185 ALA A O 1
ATOM 783 N N . ALA A 1 186 ? 40.010 58.220 33.784 1.00 51.26 186 ALA A N 1
ATOM 784 C CA . ALA A 1 186 ? 39.717 59.105 32.675 1.00 51.25 186 ALA A CA 1
ATOM 785 C C . ALA A 1 186 ? 40.905 59.158 31.741 1.00 51.00 186 ALA A C 1
ATOM 786 O O . ALA A 1 186 ? 40.758 59.019 30.522 1.00 50.25 186 ALA A O 1
ATOM 788 N N . LEU A 1 187 ? 42.094 59.296 32.335 1.00 51.35 187 LEU A N 1
ATOM 789 C CA . LEU A 1 187 ? 43.343 59.449 31.572 1.00 51.68 187 LEU A CA 1
ATOM 790 C C . LEU A 1 187 ? 43.693 58.173 30.782 1.00 51.83 187 LEU A C 1
ATOM 791 O O . LEU A 1 187 ? 44.022 58.238 29.595 1.00 51.46 187 LEU A O 1
ATOM 796 N N . GLU A 1 188 ? 43.557 57.020 31.436 1.00 51.72 188 GLU A N 1
ATOM 797 C CA . GLU A 1 188 ? 43.708 55.719 30.776 1.00 51.92 188 GLU A CA 1
ATOM 798 C C . GLU A 1 188 ? 42.723 55.508 29.607 1.00 51.94 188 GLU A C 1
ATOM 799 O O . GLU A 1 188 ? 43.118 54.978 28.581 1.00 51.85 188 GLU A O 1
ATOM 805 N N . THR A 1 189 ? 41.454 55.888 29.778 1.00 51.66 189 THR A N 1
ATOM 806 C CA . THR A 1 189 ? 40.475 55.727 28.722 1.00 51.32 189 THR A CA 1
ATOM 807 C C . THR A 1 189 ? 40.786 56.674 27.538 1.00 51.26 189 THR A C 1
ATOM 808 O O . THR A 1 189 ? 40.750 56.259 26.374 1.00 50.78 189 THR A O 1
ATOM 812 N N . TYR A 1 190 ? 41.095 57.933 27.835 1.00 51.79 190 TYR A N 1
ATOM 813 C CA . TYR A 1 190 ? 41.552 58.878 26.793 1.00 52.25 190 TYR A CA 1
ATOM 814 C C . TYR A 1 190 ? 42.736 58.331 26.003 1.00 52.44 190 TYR A C 1
ATOM 815 O O . TYR A 1 190 ? 42.793 58.455 24.781 1.00 53.18 190 TYR A O 1
ATOM 824 N N . ASN A 1 191 ? 43.700 57.768 26.715 1.00 52.52 191 ASN A N 1
ATOM 825 C CA . ASN A 1 191 ? 44.906 57.248 26.069 1.00 52.68 191 ASN A CA 1
ATOM 826 C C . ASN A 1 191 ? 44.599 56.055 25.135 1.00 52.65 191 ASN A C 1
ATOM 827 O O . ASN A 1 191 ? 45.002 56.041 23.970 1.00 52.13 191 ASN A O 1
ATOM 832 N N . LEU A 1 192 ? 43.847 55.082 25.636 1.00 52.30 192 LEU A N 1
ATOM 833 C CA . LEU A 1 192 ? 43.481 53.901 24.837 1.00 51.92 192 LEU A CA 1
ATOM 834 C C . LEU A 1 192 ? 42.512 54.194 23.697 1.00 51.61 192 LEU A C 1
ATOM 835 O O . LEU A 1 192 ? 42.642 53.628 22.632 1.00 52.29 192 LEU A O 1
ATOM 840 N N . MET A 1 193 ? 41.539 55.074 23.899 1.00 51.65 193 MET A N 1
ATOM 841 C CA . MET A 1 193 ? 40.663 55.482 22.793 1.00 51.61 193 MET A CA 1
ATOM 842 C C . MET A 1 193 ? 41.405 56.336 21.754 1.00 51.33 193 MET A C 1
ATOM 843 O O . MET A 1 193 ? 41.214 56.176 20.540 1.00 50.94 193 MET A O 1
ATOM 848 N N . SER A 1 194 ? 42.261 57.243 22.223 1.00 51.41 194 SER A N 1
ATOM 849 C CA . SER A 1 194 ? 42.991 58.115 21.304 1.00 51.73 194 SER A CA 1
ATOM 850 C C . SER A 1 194 ? 43.939 57.331 20.422 1.00 51.47 194 SER A C 1
ATOM 851 O O . SER A 1 194 ? 44.178 57.736 19.281 1.00 51.95 194 SER A O 1
ATOM 854 N N . LEU A 1 195 ? 44.480 56.230 20.951 1.00 51.01 195 LEU A N 1
ATOM 855 C CA . LEU A 1 195 ? 45.304 55.306 20.148 1.00 50.93 195 LEU A CA 1
ATOM 856 C C . LEU A 1 195 ? 44.498 54.188 19.449 1.00 50.46 195 LEU A C 1
ATOM 857 O O . LEU A 1 195 ? 45.089 53.251 18.903 1.00 50.43 195 LEU A O 1
ATOM 862 N N . LYS A 1 196 ? 43.165 54.293 19.488 1.00 50.58 196 LYS A N 1
ATOM 863 C CA . LYS A 1 196 ? 42.205 53.461 18.698 1.00 50.56 196 LYS A CA 1
ATOM 864 C C . LYS A 1 196 ? 42.176 51.977 19.071 1.00 50.36 196 LYS A C 1
ATOM 865 O O . LYS A 1 196 ? 41.998 51.116 18.184 1.00 49.94 196 LYS A O 1
ATOM 871 N N . TYR A 1 197 ? 42.317 51.682 20.369 1.00 49.34 197 TYR A N 1
ATOM 872 C CA . TYR A 1 197 ? 42.188 50.302 20.879 1.00 49.22 197 TYR A CA 1
ATOM 873 C C . TYR A 1 197 ? 40.735 49.830 20.978 1.00 49.05 197 TYR A C 1
ATOM 874 O O . TYR A 1 197 ? 40.413 48.631 20.787 1.00 47.48 197 TYR A O 1
ATOM 883 N N . PHE A 1 198 ? 39.874 50.775 21.347 1.00 48.91 198 PHE A N 1
ATOM 884 C CA . PHE A 1 198 ? 38.437 50.549 21.415 1.00 48.33 198 PHE A CA 1
ATOM 885 C C . PHE A 1 198 ? 37.713 51.870 21.277 1.00 48.63 198 PHE A C 1
ATOM 886 O O . PHE A 1 198 ? 38.352 52.943 21.236 1.00 48.08 198 PHE A O 1
ATOM 894 N N . THR A 1 199 ? 36.385 51.795 21.159 1.00 48.87 199 THR A N 1
ATOM 895 C CA . THR A 1 199 ? 35.561 52.999 21.156 1.00 49.08 199 THR A CA 1
ATOM 896 C C . THR A 1 199 ? 34.229 52.680 21.760 1.00 48.47 199 THR A C 1
ATOM 897 O O . THR A 1 199 ? 33.896 51.537 21.925 1.00 49.12 199 THR A O 1
ATOM 901 N N . HIS A 1 200 ? 33.516 53.703 22.167 1.00 47.70 200 HIS A N 1
ATOM 902 C CA . HIS A 1 200 ? 32.162 53.548 22.635 1.00 48.15 200 HIS A CA 1
ATOM 903 C C . HIS A 1 200 ? 31.206 53.880 21.493 1.00 48.38 200 HIS A C 1
ATOM 904 O O . HIS A 1 200 ? 31.596 54.487 20.471 1.00 50.46 200 HIS A O 1
ATOM 911 N N . ALA A 1 201 ? 29.973 53.437 21.636 1.00 48.95 201 ALA A N 1
ATOM 912 C CA . ALA A 1 201 ? 28.961 53.650 20.622 1.00 48.39 201 ALA A CA 1
ATOM 913 C C . ALA A 1 201 ? 28.546 55.103 20.543 1.00 49.10 201 ALA A C 1
ATOM 914 O O . ALA A 1 201 ? 28.792 55.918 21.460 1.00 48.49 201 ALA A O 1
ATOM 916 N N . SER A 1 202 ? 27.906 55.397 19.411 1.00 48.37 202 SER A N 1
ATOM 917 C CA . SER A 1 202 ? 27.526 56.729 18.991 1.00 49.05 202 SER A CA 1
ATOM 918 C C . SER A 1 202 ? 26.859 57.612 20.031 1.00 49.42 202 SER A C 1
ATOM 919 O O . SER A 1 202 ? 27.275 58.770 20.194 1.00 50.60 202 SER A O 1
ATOM 922 N N . PRO A 1 203 ? 25.855 57.101 20.740 1.00 48.26 203 PRO A N 1
ATOM 923 C CA . PRO A 1 203 ? 25.177 57.884 21.732 1.00 47.97 203 PRO A CA 1
ATOM 924 C C . PRO A 1 203 ? 26.126 58.332 22.842 1.00 47.99 203 PRO A C 1
ATOM 925 O O . PRO A 1 203 ? 26.047 59.456 23.270 1.00 47.70 203 PRO A O 1
ATOM 929 N N . THR A 1 204 ? 27.038 57.459 23.259 1.00 47.63 204 THR A N 1
ATOM 930 C CA . THR A 1 204 ? 28.101 57.818 24.219 1.00 47.42 204 THR A CA 1
ATOM 931 C C . THR A 1 204 ? 29.023 58.940 23.698 1.00 47.80 204 THR A C 1
ATOM 932 O O . THR A 1 204 ? 29.272 59.958 24.361 1.00 47.42 204 THR A O 1
ATOM 936 N N . LEU A 1 205 ? 29.493 58.766 22.480 1.00 48.19 205 LEU A N 1
ATOM 937 C CA . LEU A 1 205 ? 30.330 59.760 21.835 1.00 48.42 205 LEU A CA 1
ATOM 938 C C . LEU A 1 205 ? 29.588 61.072 21.706 1.00 48.58 205 LEU A C 1
ATOM 939 O O . LEU A 1 205 ? 30.148 62.109 22.016 1.00 49.49 205 LEU A O 1
ATOM 944 N N . PHE A 1 206 ? 28.340 61.021 21.247 1.00 49.46 206 PHE A N 1
ATOM 945 C CA . PHE A 1 206 ? 27.460 62.204 21.173 1.00 49.15 206 PHE A CA 1
ATOM 946 C C . PHE A 1 206 ? 27.245 62.887 22.540 1.00 48.26 206 PHE A C 1
ATOM 947 O O . PHE A 1 206 ? 27.346 64.104 22.634 1.00 47.11 206 PHE A O 1
ATOM 955 N N . ASN A 1 207 ? 26.906 62.107 23.567 1.00 47.01 207 ASN A N 1
ATOM 956 C CA . ASN A 1 207 ? 26.265 62.648 24.762 1.00 47.92 207 ASN A CA 1
ATOM 957 C C . ASN A 1 207 ? 27.052 62.623 26.068 1.00 47.99 207 ASN A C 1
ATOM 958 O O . ASN A 1 207 ? 26.700 63.353 27.007 1.00 48.65 207 ASN A O 1
ATOM 963 N N . ALA A 1 208 ? 28.092 61.813 26.148 1.00 46.87 208 ALA A N 1
ATOM 964 C CA . ALA A 1 208 ? 28.908 61.768 27.363 1.00 47.65 208 ALA A CA 1
ATOM 965 C C . ALA A 1 208 ? 29.461 63.147 27.699 1.00 47.09 208 ALA A C 1
ATOM 966 O O . ALA A 1 208 ? 29.963 63.858 26.824 1.00 47.75 208 ALA A O 1
ATOM 968 N N . GLY A 1 209 ? 29.352 63.540 28.963 1.00 46.87 209 GLY A N 1
ATOM 969 C CA . GLY A 1 209 ? 29.861 64.823 29.418 1.00 47.35 209 GLY A CA 1
ATOM 970 C C . GLY A 1 209 ? 28.902 65.992 29.250 1.00 47.04 209 GLY A C 1
ATOM 971 O O . GLY A 1 209 ? 29.214 67.087 29.689 1.00 47.32 209 GLY A O 1
ATOM 972 N N . THR A 1 210 ? 27.730 65.750 28.653 1.00 47.22 210 THR A N 1
ATOM 973 C CA . THR A 1 210 ? 26.749 66.796 28.396 1.00 47.92 210 THR A CA 1
ATOM 974 C C . THR A 1 210 ? 25.646 66.703 29.453 1.00 49.24 210 THR A C 1
ATOM 975 O O . THR A 1 210 ? 25.584 65.711 30.185 1.00 49.13 210 THR A O 1
ATOM 979 N N . PRO A 1 211 ? 24.822 67.748 29.585 1.00 51.09 211 PRO A N 1
ATOM 980 C CA . PRO A 1 211 ? 23.826 67.830 30.666 1.00 52.21 211 PRO A CA 1
ATOM 981 C C . PRO A 1 211 ? 22.803 66.675 30.783 1.00 54.06 211 PRO A C 1
ATOM 982 O O . PRO A 1 211 ? 22.541 66.229 31.900 1.00 56.16 211 PRO A O 1
ATOM 986 N N . LYS A 1 212 ? 22.225 66.171 29.694 1.00 54.68 212 LYS A N 1
ATOM 987 C CA . LYS A 1 212 ? 21.382 64.956 29.847 1.00 55.53 212 LYS A CA 1
ATOM 988 C C . LYS A 1 212 ? 22.004 63.833 29.064 1.00 54.61 212 LYS A C 1
ATOM 989 O O . LYS A 1 212 ? 21.643 63.573 27.905 1.00 55.78 212 LYS A O 1
ATOM 995 N N . PRO A 1 213 ? 23.024 63.229 29.670 1.00 53.01 213 PRO A N 1
ATOM 996 C CA . PRO A 1 213 ? 23.883 62.317 28.937 1.00 52.80 213 PRO A CA 1
ATOM 997 C C . PRO A 1 213 ? 23.153 61.011 28.748 1.00 52.90 213 PRO A C 1
ATOM 998 O O . PRO A 1 213 ? 23.094 60.204 29.669 1.00 53.84 213 PRO A O 1
ATOM 1002 N N . GLN A 1 214 ? 22.571 60.830 27.571 1.00 52.46 214 GLN A N 1
ATOM 1003 C CA . GLN A 1 214 ? 21.826 59.616 27.224 1.00 52.16 214 GLN A CA 1
ATOM 1004 C C . GLN A 1 214 ? 22.788 58.856 26.353 1.00 52.38 214 GLN A C 1
ATOM 1005 O O . GLN A 1 214 ? 22.920 59.156 25.158 1.00 52.24 214 GLN A O 1
ATOM 1011 N N . MET A 1 215 ? 23.474 57.896 26.963 1.00 52.29 215 MET A N 1
ATOM 1012 C CA . MET A 1 215 ? 24.619 57.225 26.383 1.00 52.86 215 MET A CA 1
ATOM 1013 C C . MET A 1 215 ? 24.296 55.799 25.918 1.00 52.49 215 MET A C 1
ATOM 1014 O O . MET A 1 215 ? 25.166 55.121 25.398 1.00 51.49 215 MET A O 1
ATOM 1019 N N . SER A 1 216 ? 23.061 55.345 26.123 1.00 53.06 216 SER A N 1
ATOM 1020 C CA . SER A 1 216 ? 22.661 53.974 25.829 1.00 53.88 216 SER A CA 1
ATOM 1021 C C . SER A 1 216 ? 22.079 53.897 24.442 1.00 54.11 216 SER A C 1
ATOM 1022 O O . SER A 1 216 ? 21.334 54.777 24.051 1.00 55.05 216 SER A O 1
ATOM 1025 N N . SER A 1 217 ? 22.402 52.828 23.726 1.00 54.06 217 SER A N 1
ATOM 1026 C CA . SER A 1 217 ? 22.052 52.694 22.332 1.00 54.74 217 SER A CA 1
ATOM 1027 C C . SER A 1 217 ? 20.744 51.946 22.079 1.00 54.94 217 SER A C 1
ATOM 1028 O O . SER A 1 217 ? 20.144 52.107 21.016 1.00 56.51 217 SER A O 1
ATOM 1031 N N . CYS A 1 218 ? 20.338 51.098 23.014 1.00 54.33 218 CYS A N 1
ATOM 1032 C CA . CYS A 1 218 ? 19.284 50.107 22.788 1.00 53.22 218 CYS A CA 1
ATOM 1033 C C . CYS A 1 218 ? 18.252 50.176 23.873 1.00 51.42 218 CYS A C 1
ATOM 1034 O O . CYS A 1 218 ? 18.604 50.179 25.076 1.00 49.59 218 CYS A O 1
ATOM 1037 N N . PHE A 1 219 ? 16.988 50.153 23.447 1.00 49.30 219 PHE A N 1
ATOM 1038 C CA . PHE A 1 219 ? 15.834 50.005 24.333 1.00 49.27 219 PHE A CA 1
ATOM 1039 C C . PHE A 1 219 ? 14.918 48.871 23.856 1.00 48.85 219 PHE A C 1
ATOM 1040 O O . PHE A 1 219 ? 14.582 48.786 22.651 1.00 49.36 219 PHE A O 1
ATOM 1048 N N . LEU A 1 220 ? 14.526 47.988 24.760 1.00 48.14 220 LEU A N 1
ATOM 1049 C CA . LEU A 1 220 ? 13.605 46.893 24.365 1.00 47.97 220 LEU A CA 1
ATOM 1050 C C . LEU A 1 220 ? 12.363 47.098 25.205 1.00 48.21 220 LEU A C 1
ATOM 1051 O O . LEU A 1 220 ? 12.424 47.024 26.450 1.00 43.37 220 LEU A O 1
ATOM 1056 N N . VAL A 1 221 ? 11.255 47.380 24.500 1.00 47.19 221 VAL A N 1
ATOM 1057 C CA . VAL A 1 221 ? 10.013 47.837 25.103 1.00 46.93 221 VAL A CA 1
ATOM 1058 C C . VAL A 1 221 ? 8.960 46.746 24.949 1.00 47.95 221 VAL A C 1
ATOM 1059 O O . VAL A 1 221 ? 8.788 46.211 23.833 1.00 47.01 221 VAL A O 1
ATOM 1063 N N . ALA A 1 222 ? 8.280 46.431 26.065 1.00 47.97 222 ALA A N 1
ATOM 1064 C CA . ALA A 1 222 ? 7.036 45.607 26.143 1.00 47.81 222 ALA A CA 1
ATOM 1065 C C . ALA A 1 222 ? 5.783 46.401 25.800 1.00 49.27 222 ALA A C 1
ATOM 1066 O O . ALA A 1 222 ? 5.523 47.436 26.427 1.00 49.83 222 ALA A O 1
ATOM 1068 N N . MET A 1 223 ? 4.973 45.978 24.810 1.00 50.39 223 MET A N 1
ATOM 1069 C CA . MET A 1 223 ? 3.619 46.543 24.728 1.00 49.15 223 MET A CA 1
ATOM 1070 C C . MET A 1 223 ? 2.913 46.380 26.091 1.00 49.28 223 MET A C 1
ATOM 1071 O O . MET A 1 223 ? 2.730 45.286 26.539 1.00 47.57 223 MET A O 1
ATOM 1076 N N . LYS A 1 224 ? 2.454 47.455 26.689 1.00 49.05 224 LYS A N 1
ATOM 1077 C CA . LYS A 1 224 ? 2.065 47.431 28.092 1.00 48.85 224 LYS A CA 1
ATOM 1078 C C . LYS A 1 224 ? 0.791 46.638 28.345 1.00 49.98 224 LYS A C 1
ATOM 1079 O O . LYS A 1 224 ? 0.679 46.017 29.372 1.00 51.92 224 LYS A O 1
ATOM 1085 N N . GLU A 1 225 ? -0.155 46.604 27.405 1.00 50.88 225 GLU A N 1
ATOM 1086 C CA . GLU A 1 225 ? -1.453 45.945 27.664 1.00 50.80 225 GLU A CA 1
ATOM 1087 C C . GLU A 1 225 ? -2.229 45.921 26.400 1.00 50.15 225 GLU A C 1
ATOM 1088 O O . GLU A 1 225 ? -2.003 46.783 25.542 1.00 49.83 225 GLU A O 1
ATOM 1094 N N . ASP A 1 226 ? -3.099 44.918 26.244 1.00 49.35 226 ASP A N 1
ATOM 1095 C CA . ASP A 1 226 ? -4.007 44.827 25.070 1.00 49.64 226 ASP A CA 1
ATOM 1096 C C . ASP A 1 226 ? -5.239 45.710 25.268 1.00 49.40 226 ASP A C 1
ATOM 1097 O O . ASP A 1 226 ? -6.368 45.220 25.343 1.00 49.51 226 ASP A O 1
ATOM 1102 N N . SER A 1 227 ? -5.014 47.028 25.329 1.00 49.31 227 SER A N 1
ATOM 1103 C CA . SER A 1 227 ? -6.061 48.009 25.505 1.00 47.99 227 SER A CA 1
ATOM 1104 C C . SER A 1 227 ? -5.638 49.311 24.849 1.00 48.10 227 SER A C 1
ATOM 1105 O O . SER A 1 227 ? -4.464 49.500 24.587 1.00 48.49 227 SER A O 1
ATOM 1108 N N . ILE A 1 228 ? -6.577 50.199 24.547 1.00 47.83 228 ILE A N 1
ATOM 1109 C CA . ILE A 1 228 ? -6.251 51.515 24.010 1.00 47.92 228 ILE A CA 1
ATOM 1110 C C . ILE A 1 228 ? -5.240 52.240 24.909 1.00 48.15 228 ILE A C 1
ATOM 1111 O O . ILE A 1 228 ? -4.238 52.750 24.430 1.00 45.76 228 ILE A O 1
ATOM 1116 N N . GLU A 1 229 ? -5.509 52.231 26.212 1.00 48.24 229 GLU A N 1
ATOM 1117 C CA . GLU A 1 229 ? -4.648 52.797 27.190 1.00 49.72 229 GLU A CA 1
ATOM 1118 C C . GLU A 1 229 ? -3.208 52.297 27.208 1.00 49.55 229 GLU A C 1
ATOM 1119 O O . GLU A 1 229 ? -2.301 53.118 27.219 1.00 49.76 229 GLU A O 1
ATOM 1125 N N . GLY A 1 230 ? -2.998 50.983 27.331 1.00 49.34 230 GLY A N 1
ATOM 1126 C CA . GLY A 1 230 ? -1.674 50.364 27.191 1.00 48.59 230 GLY A CA 1
ATOM 1127 C C . GLY A 1 230 ? -0.975 50.653 25.851 1.00 48.05 230 GLY A C 1
ATOM 1128 O O . GLY A 1 230 ? 0.199 50.981 25.824 1.00 49.76 230 GLY A O 1
ATOM 1129 N N . ILE A 1 231 ? -1.689 50.521 24.750 1.00 47.22 231 ILE A N 1
ATOM 1130 C CA . ILE A 1 231 ? -1.211 50.958 23.448 1.00 46.40 231 ILE A CA 1
ATOM 1131 C C . ILE A 1 231 ? -0.723 52.431 23.472 1.00 46.27 231 ILE A C 1
ATOM 1132 O O . ILE A 1 231 ? 0.384 52.716 23.000 1.00 44.21 231 ILE A O 1
ATOM 1137 N N . TYR A 1 232 ? -1.510 53.345 24.052 1.00 45.87 232 TYR A N 1
ATOM 1138 C CA . TYR A 1 232 ? -1.183 54.797 23.978 1.00 46.13 232 TYR A CA 1
ATOM 1139 C C . TYR A 1 232 ? -0.139 55.164 25.017 1.00 46.53 232 TYR A C 1
ATOM 1140 O O . TYR A 1 232 ? 0.694 56.042 24.773 1.00 47.00 232 TYR A O 1
ATOM 1149 N N . ASP A 1 233 ? -0.099 54.431 26.131 1.00 46.59 233 ASP A N 1
ATOM 1150 C CA . ASP A 1 233 ? 1.002 54.557 27.069 1.00 46.41 233 ASP A CA 1
ATOM 1151 C C . ASP A 1 233 ? 2.311 54.065 26.453 1.00 45.96 233 ASP A C 1
ATOM 1152 O O . ASP A 1 233 ? 3.359 54.597 26.697 1.00 45.17 233 ASP A O 1
ATOM 1157 N N . THR A 1 234 ? 2.260 52.968 25.721 1.00 46.87 234 THR A N 1
ATOM 1158 C CA . THR A 1 234 ? 3.455 52.445 25.118 1.00 46.01 234 THR A CA 1
ATOM 1159 C C . THR A 1 234 ? 3.955 53.388 24.004 1.00 45.67 234 THR A C 1
ATOM 1160 O O . THR A 1 234 ? 5.140 53.645 23.893 1.00 43.97 234 THR A O 1
ATOM 1164 N N . LEU A 1 235 ? 3.038 53.911 23.189 1.00 46.62 235 LEU A N 1
ATOM 1165 C CA . LEU A 1 235 ? 3.354 54.838 22.138 1.00 46.10 235 LEU A CA 1
ATOM 1166 C C . LEU A 1 235 ? 4.080 56.049 22.758 1.00 46.81 235 LEU A C 1
ATOM 1167 O O . LEU A 1 235 ? 5.101 56.507 22.267 1.00 44.81 235 LEU A O 1
ATOM 1172 N N . LYS A 1 236 ? 3.541 56.567 23.855 1.00 47.32 236 LYS A N 1
ATOM 1173 C CA . LYS A 1 236 ? 4.152 57.704 24.535 1.00 47.20 236 LYS A CA 1
ATOM 1174 C C . LYS A 1 236 ? 5.568 57.401 25.029 1.00 46.85 236 LYS A C 1
ATOM 1175 O O . LYS A 1 236 ? 6.441 58.263 25.043 1.00 46.32 236 LYS A O 1
ATOM 1181 N N . GLU A 1 237 ? 5.767 56.189 25.510 1.00 47.27 237 GLU A N 1
ATOM 1182 C CA . GLU A 1 237 ? 7.084 55.771 26.043 1.00 47.04 237 GLU A CA 1
ATOM 1183 C C . GLU A 1 237 ? 8.033 55.695 24.832 1.00 47.46 237 GLU A C 1
ATOM 1184 O O . GLU A 1 237 ? 9.149 56.142 24.871 1.00 47.89 237 GLU A O 1
ATOM 1190 N N . CYS A 1 238 ? 7.570 55.164 23.724 1.00 46.56 238 CYS A N 1
ATOM 1191 C CA . CYS A 1 238 ? 8.414 55.134 22.507 1.00 46.29 238 CYS A CA 1
ATOM 1192 C C . CYS A 1 238 ? 8.778 56.525 22.013 1.00 46.14 238 CYS A C 1
ATOM 1193 O O . CYS A 1 238 ? 9.906 56.744 21.563 1.00 44.81 238 CYS A O 1
ATOM 1196 N N . ALA A 1 239 ? 7.839 57.476 22.079 1.00 46.36 239 ALA A N 1
ATOM 1197 C CA . ALA A 1 239 ? 8.125 58.856 21.655 1.00 46.87 239 ALA A CA 1
ATOM 1198 C C . ALA A 1 239 ? 9.140 59.512 22.577 1.00 47.17 239 ALA A C 1
ATOM 1199 O O . ALA A 1 239 ? 10.031 60.215 22.088 1.00 45.42 239 ALA A O 1
ATOM 1201 N N . LEU A 1 240 ? 9.047 59.251 23.884 1.00 47.03 240 LEU A N 1
ATOM 1202 C CA . LEU A 1 240 ? 9.946 59.881 24.836 1.00 49.34 240 LEU A CA 1
ATOM 1203 C C . LEU A 1 240 ? 11.355 59.318 24.691 1.00 50.81 240 LEU A C 1
ATOM 1204 O O . LEU A 1 240 ? 12.305 60.062 24.716 1.00 52.49 240 LEU A O 1
ATOM 1209 N N . ILE A 1 241 ? 11.486 58.006 24.576 1.00 52.71 241 ILE A N 1
ATOM 1210 C CA . ILE A 1 241 ? 12.769 57.355 24.235 1.00 53.52 241 ILE A CA 1
ATOM 1211 C C . ILE A 1 241 ? 13.396 57.873 22.931 1.00 55.11 241 ILE A C 1
ATOM 1212 O O . ILE A 1 241 ? 14.587 58.209 22.879 1.00 55.80 241 ILE A O 1
ATOM 1217 N N . SER A 1 242 ? 12.576 57.970 21.904 1.00 55.77 242 SER A N 1
ATOM 1218 C CA . SER A 1 242 ? 13.017 58.338 20.580 1.00 57.30 242 SER A CA 1
ATOM 1219 C C . SER A 1 242 ? 13.370 59.845 20.441 1.00 58.68 242 SER A C 1
ATOM 1220 O O . SER A 1 242 ? 13.936 60.317 19.454 1.00 58.81 242 SER A O 1
ATOM 1223 N N . LYS A 1 243 ? 13.042 60.616 21.460 1.00 60.35 243 LYS A N 1
ATOM 1224 C CA . LYS A 1 243 ? 13.400 62.017 21.471 1.00 61.11 243 LYS A CA 1
ATOM 1225 C C . LYS A 1 243 ? 14.898 62.153 21.761 1.00 62.02 243 LYS A C 1
ATOM 1226 O O . LYS A 1 243 ? 15.513 63.119 21.328 1.00 61.99 243 LYS A O 1
ATOM 1232 N N . THR A 1 244 ? 15.466 61.174 22.468 1.00 63.40 244 THR A N 1
ATOM 1233 C CA . THR A 1 244 ? 16.876 61.189 22.840 1.00 64.63 244 THR A CA 1
ATOM 1234 C C . THR A 1 244 ? 17.701 60.026 22.280 1.00 65.81 244 THR A C 1
ATOM 1235 O O . THR A 1 244 ? 18.562 59.522 22.980 1.00 67.89 244 THR A O 1
ATOM 1239 N N . ALA A 1 245 ? 17.460 59.583 21.046 1.00 66.23 245 ALA A N 1
ATOM 1240 C CA . ALA A 1 245 ? 18.440 58.717 20.378 1.00 66.69 245 ALA A CA 1
ATOM 1241 C C . ALA A 1 245 ? 18.732 57.369 21.071 1.00 67.00 245 ALA A C 1
ATOM 1242 O O . ALA A 1 245 ? 18.975 57.277 22.286 1.00 67.14 245 ALA A O 1
ATOM 1244 N N . GLY A 1 246 ? 18.800 56.331 20.259 1.00 66.22 246 GLY A N 1
ATOM 1245 C CA . GLY A 1 246 ? 18.656 54.980 20.777 1.00 65.90 246 GLY A CA 1
ATOM 1246 C C . GLY A 1 246 ? 17.492 54.313 20.049 1.00 64.10 246 GLY A C 1
ATOM 1247 O O . GLY A 1 246 ? 16.389 54.855 19.935 1.00 63.48 246 GLY A O 1
ATOM 1248 N N . GLY A 1 247 ? 17.767 53.129 19.550 1.00 62.17 247 GLY A N 1
ATOM 1249 C CA . GLY A 1 247 ? 16.784 52.375 18.846 1.00 60.35 247 GLY A CA 1
ATOM 1250 C C . GLY A 1 247 ? 15.913 51.634 19.808 1.00 57.96 247 GLY A C 1
ATOM 1251 O O . GLY A 1 247 ? 16.248 51.437 21.001 1.00 59.04 247 GLY A O 1
ATOM 1252 N N . ILE A 1 248 ? 14.771 51.236 19.270 1.00 55.22 248 ILE A N 1
ATOM 1253 C CA . ILE A 1 248 ? 13.753 50.527 20.006 1.00 53.06 248 ILE A CA 1
ATOM 1254 C C . ILE A 1 248 ? 13.505 49.231 19.303 1.00 50.72 248 ILE A C 1
ATOM 1255 O O . ILE A 1 248 ? 13.315 49.184 18.071 1.00 49.37 248 ILE A O 1
ATOM 1260 N N . GLY A 1 249 ? 13.480 48.185 20.106 1.00 48.97 249 GLY A N 1
ATOM 1261 C CA . GLY A 1 249 ? 12.890 46.915 19.741 1.00 48.10 249 GLY A CA 1
ATOM 1262 C C . GLY A 1 249 ? 11.614 46.820 20.539 1.00 48.80 249 GLY A C 1
ATOM 1263 O O . GLY A 1 249 ? 11.656 46.932 21.815 1.00 47.09 249 GLY A O 1
ATOM 1264 N N . LEU A 1 250 ? 10.490 46.663 19.837 1.00 47.48 250 LEU A N 1
ATOM 1265 C CA . LEU A 1 250 ? 9.174 46.584 20.511 1.00 48.21 250 LEU A CA 1
ATOM 1266 C C . LEU A 1 250 ? 8.440 45.294 20.278 1.00 48.09 250 LEU A C 1
ATOM 1267 O O . LEU A 1 250 ? 8.131 44.965 19.128 1.00 46.68 250 LEU A O 1
ATOM 1272 N N . HIS A 1 251 ? 8.050 44.593 21.359 1.00 46.47 251 HIS A N 1
ATOM 1273 C CA . HIS A 1 251 ? 7.272 43.356 21.119 1.00 47.54 251 HIS A CA 1
ATOM 1274 C C . HIS A 1 251 ? 5.765 43.500 21.245 1.00 48.32 251 HIS A C 1
ATOM 1275 O O . HIS A 1 251 ? 5.258 44.161 22.156 1.00 47.54 251 HIS A O 1
ATOM 1282 N N . ILE A 1 252 ? 5.014 42.929 20.279 1.00 49.19 252 ILE A N 1
ATOM 1283 C CA . ILE A 1 252 ? 3.562 43.187 20.275 1.00 49.62 252 ILE A CA 1
ATOM 1284 C C . ILE A 1 252 ? 2.707 41.917 20.205 1.00 50.63 252 ILE A C 1
ATOM 1285 O O . ILE A 1 252 ? 1.578 41.924 19.672 1.00 51.19 252 ILE A O 1
ATOM 1290 N N . HIS A 1 253 ? 3.230 40.825 20.745 1.00 49.86 253 HIS A N 1
ATOM 1291 C CA . HIS A 1 253 ? 2.496 39.545 20.666 1.00 49.12 253 HIS A CA 1
ATOM 1292 C C . HIS A 1 253 ? 1.170 39.521 21.458 1.00 50.06 253 HIS A C 1
ATOM 1293 O O . HIS A 1 253 ? 0.354 38.612 21.239 1.00 51.27 253 HIS A O 1
ATOM 1300 N N . ASN A 1 254 ? 0.967 40.472 22.361 1.00 49.12 254 ASN A N 1
ATOM 1301 C CA . ASN A 1 254 ? -0.238 40.497 23.214 1.00 48.25 254 ASN A CA 1
ATOM 1302 C C . ASN A 1 254 ? -1.414 41.286 22.630 1.00 48.22 254 ASN A C 1
ATOM 1303 O O . ASN A 1 254 ? -2.445 41.373 23.257 1.00 49.74 254 ASN A O 1
ATOM 1308 N N . ILE A 1 255 ? -1.281 41.854 21.439 1.00 47.99 255 ILE A N 1
ATOM 1309 C CA . ILE A 1 255 ? -2.339 42.693 20.877 1.00 48.00 255 ILE A CA 1
ATOM 1310 C C . ILE A 1 255 ? -3.259 41.782 20.132 1.00 48.08 255 ILE A C 1
ATOM 1311 O O . ILE A 1 255 ? -2.803 40.995 19.288 1.00 50.13 255 ILE A O 1
ATOM 1316 N N . ARG A 1 256 ? -4.545 41.839 20.464 1.00 46.93 256 ARG A N 1
ATOM 1317 C CA . ARG A 1 256 ? -5.527 40.941 19.862 1.00 46.55 256 ARG A CA 1
ATOM 1318 C C . ARG A 1 256 ? -5.617 41.226 18.372 1.00 46.32 256 ARG A C 1
ATOM 1319 O O . ARG A 1 256 ? -5.407 42.355 17.964 1.00 46.31 256 ARG A O 1
ATOM 1327 N N . SER A 1 257 ? -5.854 40.197 17.563 1.00 47.18 257 SER A N 1
ATOM 1328 C CA . SER A 1 257 ? -5.792 40.305 16.087 1.00 47.41 257 SER A CA 1
ATOM 1329 C C . SER A 1 257 ? -7.099 40.724 15.426 1.00 48.00 257 SER A C 1
ATOM 1330 O O . SER A 1 257 ? -8.144 40.808 16.068 1.00 47.54 257 SER A O 1
ATOM 1333 N N . THR A 1 258 ? -7.009 40.927 14.104 1.00 47.23 258 THR A N 1
ATOM 1334 C CA . THR A 1 258 ? -8.075 41.456 13.280 1.00 46.89 258 THR A CA 1
ATOM 1335 C C . THR A 1 258 ? -9.316 40.633 13.477 1.00 47.81 258 THR A C 1
ATOM 1336 O O . THR A 1 258 ? -9.267 39.386 13.393 1.00 46.36 258 THR A O 1
ATOM 1340 N N . GLY A 1 259 ? -10.444 41.300 13.656 1.00 47.16 259 GLY A N 1
ATOM 1341 C CA . GLY A 1 259 ? -11.687 40.560 13.803 1.00 48.42 259 GLY A CA 1
ATOM 1342 C C . GLY A 1 259 ? -12.031 40.150 15.212 1.00 48.72 259 GLY A C 1
ATOM 1343 O O . GLY A 1 259 ? -13.103 39.644 15.438 1.00 49.28 259 GLY A O 1
ATOM 1344 N N . SER A 1 260 ? -11.119 40.331 16.164 1.00 49.53 260 SER A N 1
ATOM 1345 C CA . SER A 1 260 ? -11.399 39.968 17.554 1.00 49.51 260 SER A CA 1
ATOM 1346 C C . SER A 1 260 ? -12.417 40.878 18.232 1.00 50.05 260 SER A C 1
ATOM 1347 O O . SER A 1 260 ? -12.482 42.081 17.964 1.00 48.83 260 SER A O 1
ATOM 1350 N N . TYR A 1 261 ? -13.127 40.314 19.212 1.00 49.80 261 TYR A N 1
ATOM 1351 C CA . TYR A 1 261 ? -14.232 41.015 19.852 1.00 50.08 261 TYR A CA 1
ATOM 1352 C C . TYR A 1 261 ? -13.717 42.049 20.820 1.00 49.24 261 TYR A C 1
ATOM 1353 O O . TYR A 1 261 ? -12.761 41.790 21.537 1.00 48.62 261 TYR A O 1
ATOM 1362 N N . ILE A 1 262 ? -14.361 43.214 20.845 1.00 49.68 262 ILE A N 1
ATOM 1363 C CA . ILE A 1 262 ? -14.127 44.214 21.886 1.00 50.34 262 ILE A CA 1
ATOM 1364 C C . ILE A 1 262 ? -15.398 44.372 22.716 1.00 50.67 262 ILE A C 1
ATOM 1365 O O . ILE A 1 262 ? -16.379 44.842 22.225 1.00 51.16 262 ILE A O 1
ATOM 1370 N N . ALA A 1 263 ? -15.334 44.018 23.990 1.00 52.54 263 ALA A N 1
ATOM 1371 C CA . ALA A 1 263 ? -16.517 43.899 24.838 1.00 53.79 263 ALA A CA 1
ATOM 1372 C C . ALA A 1 263 ? -17.071 45.244 25.250 1.00 55.40 263 ALA A C 1
ATOM 1373 O O . ALA A 1 263 ? -18.286 45.400 25.452 1.00 57.10 263 ALA A O 1
ATOM 1375 N N . GLY A 1 264 ? -16.196 46.239 25.355 1.00 56.72 264 GLY A N 1
ATOM 1376 C CA . GLY A 1 264 ? -16.590 47.534 25.914 1.00 57.24 264 GLY A CA 1
ATOM 1377 C C . GLY A 1 264 ? -17.482 48.323 24.999 1.00 58.02 264 GLY A C 1
ATOM 1378 O O . GLY A 1 264 ? -18.361 49.051 25.462 1.00 58.60 264 GLY A O 1
ATOM 1379 N N . THR A 1 265 ? -17.265 48.132 23.703 1.00 58.29 265 THR A N 1
ATOM 1380 C CA . THR A 1 265 ? -17.938 48.853 22.644 1.00 59.08 265 THR A CA 1
ATOM 1381 C C . THR A 1 265 ? -18.722 47.878 21.765 1.00 59.22 265 THR A C 1
ATOM 1382 O O . THR A 1 265 ? -19.236 48.268 20.722 1.00 59.56 265 THR A O 1
ATOM 1386 N N . ASN A 1 266 ? -18.739 46.598 22.159 1.00 58.91 266 ASN A N 1
ATOM 1387 C CA . ASN A 1 266 ? -19.357 45.531 21.396 1.00 58.47 266 ASN A CA 1
ATOM 1388 C C . ASN A 1 266 ? -19.009 45.656 19.913 1.00 58.18 266 ASN A C 1
ATOM 1389 O O . ASN A 1 266 ? -19.881 45.631 19.068 1.00 58.81 266 ASN A O 1
ATOM 1394 N N . GLY A 1 267 ? -17.715 45.787 19.626 1.00 57.30 267 GLY A N 1
ATOM 1395 C CA . GLY A 1 267 ? -17.228 45.962 18.262 1.00 56.36 267 GLY A CA 1
ATOM 1396 C C . GLY A 1 267 ? -16.195 44.909 17.926 1.00 55.79 267 GLY A C 1
ATOM 1397 O O . GLY A 1 267 ? -16.125 43.848 18.588 1.00 56.35 267 GLY A O 1
ATOM 1398 N N . THR A 1 268 ? -15.369 45.210 16.928 1.00 54.43 268 THR A N 1
ATOM 1399 C CA . THR A 1 268 ? -14.394 44.255 16.395 1.00 54.11 268 THR A CA 1
ATOM 1400 C C . THR A 1 268 ? -13.016 44.941 16.173 1.00 52.20 268 THR A C 1
ATOM 1401 O O . THR A 1 268 ? -12.970 46.041 15.657 1.00 51.94 268 THR A O 1
ATOM 1405 N N . SER A 1 269 ? -11.903 44.349 16.619 1.00 51.07 269 SER A N 1
ATOM 1406 C CA . SER A 1 269 ? -10.591 44.955 16.402 1.00 50.87 269 SER A CA 1
ATOM 1407 C C . SER A 1 269 ? -10.199 44.923 14.931 1.00 50.16 269 SER A C 1
ATOM 1408 O O . SER A 1 269 ? -10.571 44.004 14.198 1.00 48.17 269 SER A O 1
ATOM 1411 N N . ASN A 1 270 ? -9.453 45.933 14.503 1.00 49.52 270 ASN A N 1
ATOM 1412 C CA . ASN A 1 270 ? -8.953 45.959 13.107 1.00 50.20 270 ASN A CA 1
ATOM 1413 C C . ASN A 1 270 ? -7.529 45.412 13.113 1.00 49.95 270 ASN A C 1
ATOM 1414 O O . ASN A 1 270 ? -6.833 45.395 12.098 1.00 50.37 270 ASN A O 1
ATOM 1419 N N . GLY A 1 271 ? -7.081 44.963 14.273 1.00 48.80 271 GLY A N 1
ATOM 1420 C CA . GLY A 1 271 ? -5.827 44.203 14.343 1.00 48.78 271 GLY A CA 1
ATOM 1421 C C . GLY A 1 271 ? -4.535 44.997 14.401 1.00 48.35 271 GLY A C 1
ATOM 1422 O O . GLY A 1 271 ? -4.512 46.186 14.778 1.00 47.46 271 GLY A O 1
ATOM 1423 N N . LEU A 1 272 ? -3.444 44.309 14.085 1.00 48.14 272 LEU A N 1
ATOM 1424 C CA . LEU A 1 272 ? -2.110 44.880 14.280 1.00 49.74 272 LEU A CA 1
ATOM 1425 C C . LEU A 1 272 ? -1.709 45.915 13.276 1.00 49.31 272 LEU A C 1
ATOM 1426 O O . LEU A 1 272 ? -0.953 46.825 13.623 1.00 47.14 272 LEU A O 1
ATOM 1431 N N . ILE A 1 273 ? -2.162 45.789 12.020 1.00 49.80 273 ILE A N 1
ATOM 1432 C CA . ILE A 1 273 ? -1.593 46.643 11.010 1.00 49.59 273 ILE A CA 1
ATOM 1433 C C . ILE A 1 273 ? -2.006 48.099 11.228 1.00 50.32 273 ILE A C 1
ATOM 1434 O O . ILE A 1 273 ? -1.140 48.970 11.208 1.00 52.50 273 ILE A O 1
ATOM 1439 N N . PRO A 1 274 ? -3.280 48.402 11.482 1.00 50.08 274 PRO A N 1
ATOM 1440 C CA . PRO A 1 274 ? -3.621 49.763 11.823 1.00 49.12 274 PRO A CA 1
ATOM 1441 C C . PRO A 1 274 ? -2.829 50.269 13.020 1.00 48.13 274 PRO A C 1
ATOM 1442 O O . PRO A 1 274 ? -2.373 51.379 12.972 1.00 46.95 274 PRO A O 1
ATOM 1446 N N . MET A 1 275 ? -2.586 49.445 14.034 1.00 47.14 275 MET A N 1
ATOM 1447 C CA . MET A 1 275 ? -1.824 49.900 15.203 1.00 48.07 275 MET A CA 1
ATOM 1448 C C . MET A 1 275 ? -0.364 50.193 14.891 1.00 47.69 275 MET A C 1
ATOM 1449 O O . MET A 1 275 ? 0.214 51.126 15.406 1.00 48.68 275 MET A O 1
ATOM 1454 N N . ILE A 1 276 ? 0.262 49.335 14.100 1.00 48.55 276 ILE A N 1
ATOM 1455 C CA . ILE A 1 276 ? 1.628 49.551 13.586 1.00 49.18 276 ILE A CA 1
ATOM 1456 C C . ILE A 1 276 ? 1.712 50.899 12.903 1.00 48.23 276 ILE A C 1
ATOM 1457 O O . ILE A 1 276 ? 2.692 51.627 13.025 1.00 49.33 276 ILE A O 1
ATOM 1462 N N . ARG A 1 277 ? 0.684 51.221 12.165 1.00 48.87 277 ARG A N 1
ATOM 1463 C CA . ARG A 1 277 ? 0.671 52.462 11.376 1.00 49.24 277 ARG A CA 1
ATOM 1464 C C . ARG A 1 277 ? 0.726 53.679 12.340 1.00 48.32 277 ARG A C 1
ATOM 1465 O O . ARG A 1 277 ? 1.365 54.689 12.064 1.00 46.57 277 ARG A O 1
ATOM 1473 N N . VAL A 1 278 ? 0.096 53.547 13.508 1.00 47.30 278 VAL A N 1
ATOM 1474 C CA . VAL A 1 278 ? 0.189 54.578 14.534 1.00 46.96 278 VAL A CA 1
ATOM 1475 C C . VAL A 1 278 ? 1.647 54.713 14.971 1.00 45.66 278 VAL A C 1
ATOM 1476 O O . VAL A 1 278 ? 2.156 55.805 15.056 1.00 45.95 278 VAL A O 1
ATOM 1480 N N . PHE A 1 279 ? 2.306 53.605 15.239 1.00 46.40 279 PHE A N 1
ATOM 1481 C CA . PHE A 1 279 ? 3.700 53.639 15.700 1.00 46.40 279 PHE A CA 1
ATOM 1482 C C . PHE A 1 279 ? 4.598 54.199 14.622 1.00 46.90 279 PHE A C 1
ATOM 1483 O O . PHE A 1 279 ? 5.552 54.902 14.942 1.00 47.52 279 PHE A O 1
ATOM 1491 N N . ASN A 1 280 ? 4.284 53.899 13.364 1.00 47.44 280 ASN A N 1
ATOM 1492 C CA . ASN A 1 280 ? 5.090 54.367 12.221 1.00 47.87 280 ASN A CA 1
ATOM 1493 C C . ASN A 1 280 ? 5.042 55.880 12.175 1.00 48.84 280 ASN A C 1
ATOM 1494 O O . ASN A 1 280 ? 6.092 56.530 12.076 1.00 49.27 280 ASN A O 1
ATOM 1499 N N . ASN A 1 281 ? 3.835 56.452 12.303 1.00 48.97 281 ASN A N 1
ATOM 1500 C CA . ASN A 1 281 ? 3.676 57.901 12.356 1.00 49.56 281 ASN A CA 1
ATOM 1501 C C . ASN A 1 281 ? 4.390 58.549 13.516 1.00 49.63 281 ASN A C 1
ATOM 1502 O O . ASN A 1 281 ? 4.936 59.611 13.340 1.00 50.51 281 ASN A O 1
ATOM 1507 N N . THR A 1 282 ? 4.380 57.946 14.697 1.00 49.05 282 THR A N 1
ATOM 1508 C CA . THR A 1 282 ? 5.147 58.500 15.827 1.00 50.15 282 THR A CA 1
ATOM 1509 C C . THR A 1 282 ? 6.669 58.462 15.616 1.00 50.86 282 THR A C 1
ATOM 1510 O O . THR A 1 282 ? 7.350 59.428 15.957 1.00 49.91 282 THR A O 1
ATOM 1514 N N . ALA A 1 283 ? 7.192 57.390 15.013 1.00 51.44 283 ALA A N 1
ATOM 1515 C CA . ALA A 1 283 ? 8.627 57.349 14.653 1.00 52.23 283 ALA A CA 1
ATOM 1516 C C . ALA A 1 283 ? 9.020 58.469 13.685 1.00 52.56 283 ALA A C 1
ATOM 1517 O O . ALA A 1 283 ? 10.089 59.029 13.825 1.00 52.71 283 ALA A O 1
ATOM 1519 N N . ARG A 1 284 ? 8.144 58.815 12.740 1.00 52.63 284 ARG A N 1
ATOM 1520 C CA . ARG A 1 284 ? 8.370 59.910 11.815 1.00 53.08 284 ARG A CA 1
ATOM 1521 C C . ARG A 1 284 ? 8.239 61.313 12.470 1.00 52.50 284 ARG A C 1
ATOM 1522 O O . ARG A 1 284 ? 9.052 62.231 12.215 1.00 50.96 284 ARG A O 1
ATOM 1530 N N . TYR A 1 285 ? 7.199 61.476 13.284 1.00 51.19 285 TYR A N 1
ATOM 1531 C CA . TYR A 1 285 ? 6.964 62.743 13.951 1.00 52.00 285 TYR A CA 1
ATOM 1532 C C . TYR A 1 285 ? 8.200 63.071 14.796 1.00 52.00 285 TYR A C 1
ATOM 1533 O O . TYR A 1 285 ? 8.763 64.154 14.680 1.00 50.34 285 TYR A O 1
ATOM 1542 N N . VAL A 1 286 ? 8.640 62.122 15.596 1.00 53.45 286 VAL A N 1
ATOM 1543 C CA . VAL A 1 286 ? 9.684 62.409 16.571 1.00 57.00 286 VAL A CA 1
ATOM 1544 C C . VAL A 1 286 ? 11.065 62.126 15.923 1.00 59.08 286 VAL A C 1
ATOM 1545 O O . VAL A 1 286 ? 11.388 60.985 15.586 1.00 60.83 286 VAL A O 1
ATOM 1549 N N . ASP A 1 287 ? 11.879 63.146 15.744 1.00 61.34 287 ASP A N 1
ATOM 1550 C CA . ASP A 1 287 ? 13.137 62.979 14.999 1.00 63.46 287 ASP A CA 1
ATOM 1551 C C . ASP A 1 287 ? 14.324 63.353 15.875 1.00 65.37 287 ASP A C 1
ATOM 1552 O O . ASP A 1 287 ? 15.001 64.359 15.652 1.00 65.88 287 ASP A O 1
ATOM 1557 N N . GLN A 1 288 ? 14.513 62.544 16.915 1.00 67.02 288 GLN A N 1
ATOM 1558 C CA . GLN A 1 288 ? 15.686 62.599 17.777 1.00 68.59 288 GLN A CA 1
ATOM 1559 C C . GLN A 1 288 ? 15.922 64.012 18.348 1.00 69.52 288 GLN A C 1
ATOM 1560 O O . GLN A 1 288 ? 17.064 64.434 18.571 1.00 70.78 288 GLN A O 1
ATOM 1566 N N . GLY A 1 289 ? 14.845 64.740 18.604 1.00 69.38 289 GLY A N 1
ATOM 1567 C CA . GLY A 1 289 ? 14.965 66.023 19.264 1.00 69.52 289 GLY A CA 1
ATOM 1568 C C . GLY A 1 289 ? 14.644 67.204 18.394 1.00 69.64 289 GLY A C 1
ATOM 1569 O O . GLY A 1 289 ? 14.824 68.333 18.828 1.00 69.74 289 GLY A O 1
ATOM 1570 N N . GLY A 1 290 ? 14.149 66.944 17.182 1.00 69.90 290 GLY A N 1
ATOM 1571 C CA . GLY A 1 290 ? 13.903 67.982 16.205 1.00 70.00 290 GLY A CA 1
ATOM 1572 C C . GLY A 1 290 ? 15.078 68.089 15.248 1.00 70.35 290 GLY A C 1
ATOM 1573 O O . GLY A 1 290 ? 16.014 68.843 15.498 1.00 70.07 290 GLY A O 1
ATOM 1574 N N . PRO A 1 294 ? 14.792 60.847 12.825 1.00 69.74 294 PRO A N 1
ATOM 1575 C CA . PRO A 1 294 ? 13.582 60.028 12.711 1.00 69.75 294 PRO A CA 1
ATOM 1576 C C . PRO A 1 294 ? 13.765 58.686 13.380 1.00 69.75 294 PRO A C 1
ATOM 1577 O O . PRO A 1 294 ? 14.877 58.124 13.388 1.00 70.96 294 PRO A O 1
ATOM 1581 N N . GLY A 1 295 ? 12.686 58.158 13.935 1.00 68.89 295 GLY A N 1
ATOM 1582 C CA . GLY A 1 295 ? 12.784 56.931 14.696 1.00 67.33 295 GLY A CA 1
ATOM 1583 C C . GLY A 1 295 ? 12.978 55.733 13.811 1.00 65.73 295 GLY A C 1
ATOM 1584 O O . GLY A 1 295 ? 12.631 55.749 12.640 1.00 66.56 295 GLY A O 1
ATOM 1585 N N . ALA A 1 296 ? 13.574 54.702 14.381 1.00 64.35 296 ALA A N 1
ATOM 1586 C CA . ALA A 1 296 ? 13.625 53.384 13.765 1.00 63.29 296 ALA A CA 1
ATOM 1587 C C . ALA A 1 296 ? 13.245 52.468 14.881 1.00 60.37 296 ALA A C 1
ATOM 1588 O O . ALA A 1 296 ? 13.885 52.484 15.923 1.00 60.58 296 ALA A O 1
ATOM 1590 N N . PHE A 1 297 ? 12.151 51.731 14.704 1.00 58.27 297 PHE A N 1
ATOM 1591 C CA . PHE A 1 297 ? 11.819 50.686 15.632 1.00 56.33 297 PHE A CA 1
ATOM 1592 C C . PHE A 1 297 ? 11.779 49.384 14.852 1.00 52.46 297 PHE A C 1
ATOM 1593 O O . PHE A 1 297 ? 11.355 49.328 13.667 1.00 52.36 297 PHE A O 1
ATOM 1601 N N . ALA A 1 298 ? 12.263 48.358 15.512 1.00 47.89 298 ALA A N 1
ATOM 1602 C CA . ALA A 1 298 ? 11.948 46.980 15.192 1.00 48.06 298 ALA A CA 1
ATOM 1603 C C . ALA A 1 298 ? 10.788 46.449 16.035 1.00 48.31 298 ALA A C 1
ATOM 1604 O O . ALA A 1 298 ? 10.715 46.653 17.322 1.00 48.95 298 ALA A O 1
ATOM 1606 N N . LEU A 1 299 ? 9.889 45.759 15.341 1.00 47.60 299 LEU A N 1
ATOM 1607 C CA . LEU A 1 299 ? 8.707 45.152 15.954 1.00 48.33 299 LEU A CA 1
ATOM 1608 C C . LEU A 1 299 ? 8.912 43.662 15.975 1.00 48.09 299 LEU A C 1
ATOM 1609 O O . LEU A 1 299 ? 9.233 43.059 14.931 1.00 48.31 299 LEU A O 1
ATOM 1614 N N . TYR A 1 300 ? 8.650 43.055 17.124 1.00 46.90 300 TYR A N 1
ATOM 1615 C CA . TYR A 1 300 ? 8.830 41.608 17.310 1.00 47.05 300 TYR A CA 1
ATOM 1616 C C . TYR A 1 300 ? 7.485 40.940 17.458 1.00 47.13 300 TYR A C 1
ATOM 1617 O O . TYR A 1 300 ? 6.615 41.409 18.217 1.00 47.09 300 TYR A O 1
ATOM 1626 N N . LEU A 1 301 ? 7.346 39.799 16.807 1.00 46.83 301 LEU A N 1
ATOM 1627 C CA . LEU A 1 301 ? 6.107 39.049 16.834 1.00 46.72 301 LEU A CA 1
ATOM 1628 C C . LEU A 1 301 ? 6.393 37.581 16.618 1.00 46.63 301 LEU A C 1
ATOM 1629 O O . LEU A 1 301 ? 7.093 37.199 15.652 1.00 45.86 301 LEU A O 1
ATOM 1634 N N . GLU A 1 302 ? 5.815 36.749 17.474 1.00 46.46 302 GLU A N 1
ATOM 1635 C CA . GLU A 1 302 ? 5.807 35.286 17.264 1.00 47.05 302 GLU A CA 1
ATOM 1636 C C . GLU A 1 302 ? 4.902 34.865 16.106 1.00 46.46 302 GLU A C 1
ATOM 1637 O O . GLU A 1 302 ? 3.846 35.418 15.913 1.00 47.98 302 GLU A O 1
ATOM 1643 N N . PRO A 1 303 ? 5.303 33.881 15.325 1.00 47.39 303 PRO A N 1
ATOM 1644 C CA . PRO A 1 303 ? 4.612 33.630 14.032 1.00 46.89 303 PRO A CA 1
ATOM 1645 C C . PRO A 1 303 ? 3.281 32.837 14.066 1.00 47.25 303 PRO A C 1
ATOM 1646 O O . PRO A 1 303 ? 2.766 32.418 13.010 1.00 45.80 303 PRO A O 1
ATOM 1650 N N . TRP A 1 304 ? 2.776 32.561 15.265 1.00 46.02 304 TRP A N 1
ATOM 1651 C CA . TRP A 1 304 ? 1.405 32.056 15.430 1.00 46.35 304 TRP A CA 1
ATOM 1652 C C . TRP A 1 304 ? 0.424 33.231 15.461 1.00 46.57 304 TRP A C 1
ATOM 1653 O O . TRP A 1 304 ? -0.767 33.035 15.245 1.00 46.41 304 TRP A O 1
ATOM 1664 N N . HIS A 1 305 ? 0.885 34.484 15.660 1.00 45.73 305 HIS A N 1
ATOM 1665 C CA . HIS A 1 305 ? -0.065 35.619 15.709 1.00 44.81 305 HIS A CA 1
ATOM 1666 C C . HIS A 1 305 ? -0.856 35.672 14.432 1.00 46.49 305 HIS A C 1
ATOM 1667 O O . HIS A 1 305 ? -0.267 35.517 13.355 1.00 44.01 305 HIS A O 1
ATOM 1674 N N . ALA A 1 306 ? -2.176 35.913 14.545 1.00 46.18 306 ALA A N 1
ATOM 1675 C CA . ALA A 1 306 ? -3.068 35.766 13.414 1.00 45.78 306 ALA A CA 1
ATOM 1676 C C . ALA A 1 306 ? -2.929 36.805 12.318 1.00 45.92 306 ALA A C 1
ATOM 1677 O O . ALA A 1 306 ? -3.441 36.610 11.252 1.00 44.92 306 ALA A O 1
ATOM 1679 N N . ASP A 1 307 ? -2.302 37.934 12.606 1.00 47.08 307 ASP A N 1
ATOM 1680 C CA . ASP A 1 307 ? -2.051 38.940 11.589 1.00 47.25 307 ASP A CA 1
ATOM 1681 C C . ASP A 1 307 ? -0.654 38.792 10.972 1.00 46.71 307 ASP A C 1
ATOM 1682 O O . ASP A 1 307 ? -0.171 39.698 10.363 1.00 46.93 307 ASP A O 1
ATOM 1687 N N . ILE A 1 308 ? -0.017 37.652 11.155 1.00 46.90 308 ILE A N 1
ATOM 1688 C CA . ILE A 1 308 ? 1.395 37.501 10.825 1.00 46.97 308 ILE A CA 1
ATOM 1689 C C . ILE A 1 308 ? 1.688 37.693 9.338 1.00 47.38 308 ILE A C 1
ATOM 1690 O O . ILE A 1 308 ? 2.756 38.198 8.966 1.00 47.45 308 ILE A O 1
ATOM 1695 N N . PHE A 1 309 ? 0.726 37.365 8.481 1.00 46.58 309 PHE A N 1
ATOM 1696 C CA . PHE A 1 309 ? 0.972 37.371 7.042 1.00 47.88 309 PHE A CA 1
ATOM 1697 C C . PHE A 1 309 ? 1.137 38.798 6.518 1.00 48.49 309 PHE A C 1
ATOM 1698 O O . PHE A 1 309 ? 1.879 39.033 5.572 1.00 49.87 309 PHE A O 1
ATOM 1706 N N . ASP A 1 310 ? 0.457 39.740 7.173 1.00 48.80 310 ASP A N 1
ATOM 1707 C CA . ASP A 1 310 ? 0.534 41.138 6.846 1.00 48.31 310 ASP A CA 1
ATOM 1708 C C . ASP A 1 310 ? 1.725 41.745 7.596 1.00 47.91 310 ASP A C 1
ATOM 1709 O O . ASP A 1 310 ? 2.476 42.572 7.067 1.00 47.33 310 ASP A O 1
ATOM 1714 N N . PHE A 1 311 ? 1.934 41.319 8.828 1.00 46.45 311 PHE A N 1
ATOM 1715 C CA . PHE A 1 311 ? 3.080 41.814 9.558 1.00 46.15 311 PHE A CA 1
ATOM 1716 C C . PHE A 1 311 ? 4.432 41.722 8.823 1.00 46.43 311 PHE A C 1
ATOM 1717 O O . PHE A 1 311 ? 5.142 42.692 8.690 1.00 45.85 311 PHE A O 1
ATOM 1725 N N . ILE A 1 312 ? 4.762 40.536 8.336 1.00 47.28 312 ILE A N 1
ATOM 1726 C CA . ILE A 1 312 ? 5.956 40.274 7.576 1.00 47.34 312 ILE A CA 1
ATOM 1727 C C . ILE A 1 312 ? 6.138 41.070 6.272 1.00 47.16 312 ILE A C 1
ATOM 1728 O O . ILE A 1 312 ? 7.239 41.116 5.677 1.00 46.43 312 ILE A O 1
ATOM 1733 N N . ASP A 1 313 ? 5.060 41.687 5.817 1.00 48.38 313 ASP A N 1
ATOM 1734 C CA . ASP A 1 313 ? 4.992 42.317 4.483 1.00 47.95 313 ASP A CA 1
ATOM 1735 C C . ASP A 1 313 ? 5.069 43.887 4.520 1.00 48.45 313 ASP A C 1
ATOM 1736 O O . ASP A 1 313 ? 4.924 44.609 3.522 1.00 47.67 313 ASP A O 1
ATOM 1741 N N . ILE A 1 314 ? 5.306 44.402 5.706 1.00 48.48 314 ILE A N 1
ATOM 1742 C CA . ILE A 1 314 ? 5.143 45.801 6.011 1.00 49.54 314 ILE A CA 1
ATOM 1743 C C . ILE A 1 314 ? 6.105 46.740 5.298 1.00 49.94 314 ILE A C 1
ATOM 1744 O O . ILE A 1 314 ? 5.767 47.910 4.982 1.00 50.47 314 ILE A O 1
ATOM 1749 N N . ARG A 1 315 ? 7.282 46.232 4.967 1.00 50.97 315 ARG A N 1
ATOM 1750 C CA . ARG A 1 315 ? 8.273 47.024 4.201 1.00 51.77 315 ARG A CA 1
ATOM 1751 C C . ARG A 1 315 ? 8.150 46.789 2.731 1.00 53.11 315 ARG A C 1
ATOM 1752 O O . ARG A 1 315 ? 8.907 47.373 1.969 1.00 53.93 315 ARG A O 1
ATOM 1760 N N . LYS A 1 316 ? 7.182 45.987 2.296 1.00 54.99 316 LYS A N 1
ATOM 1761 C CA . LYS A 1 316 ? 7.027 45.772 0.853 1.00 56.74 316 LYS A CA 1
ATOM 1762 C C . LYS A 1 316 ? 6.701 47.067 0.120 1.00 59.36 316 LYS A C 1
ATOM 1763 O O . LYS A 1 316 ? 5.985 47.925 0.629 1.00 59.64 316 LYS A O 1
ATOM 1769 N N . ASN A 1 317 ? 7.218 47.135 -1.105 1.00 62.70 317 ASN A N 1
ATOM 1770 C CA . ASN A 1 317 ? 7.383 48.336 -1.932 1.00 64.42 317 ASN A CA 1
ATOM 1771 C C . ASN A 1 317 ? 6.173 48.566 -2.844 1.00 66.34 317 ASN A C 1
ATOM 1772 O O . ASN A 1 317 ? 6.058 49.608 -3.501 1.00 66.43 317 ASN A O 1
ATOM 1777 N N . HIS A 1 318 ? 5.283 47.582 -2.878 1.00 68.14 318 HIS A N 1
ATOM 1778 C CA . HIS A 1 318 ? 4.171 47.562 -3.808 1.00 69.41 318 HIS A CA 1
ATOM 1779 C C . HIS A 1 318 ? 2.861 47.469 -3.016 1.00 71.35 318 HIS A C 1
ATOM 1780 O O . HIS A 1 318 ? 2.849 47.629 -1.776 1.00 71.54 318 HIS A O 1
ATOM 1787 N N . GLY A 1 319 ? 1.790 47.138 -3.738 1.00 73.32 319 GLY A N 1
ATOM 1788 C CA . GLY A 1 319 ? 0.447 47.673 -3.513 1.00 74.67 319 GLY A CA 1
ATOM 1789 C C . GLY A 1 319 ? -0.358 47.375 -2.266 1.00 75.90 319 GLY A C 1
ATOM 1790 O O . GLY A 1 319 ? -0.632 46.209 -1.932 1.00 76.16 319 GLY A O 1
ATOM 1791 N N . LYS A 1 320 ? -0.696 48.469 -1.578 1.00 77.37 320 LYS A N 1
ATOM 1792 C CA . LYS A 1 320 ? -1.924 48.619 -0.767 1.00 77.78 320 LYS A CA 1
ATOM 1793 C C . LYS A 1 320 ? -1.819 49.890 0.090 1.00 78.00 320 LYS A C 1
ATOM 1794 O O . LYS A 1 320 ? -2.765 50.700 0.122 1.00 78.68 320 LYS A O 1
ATOM 1800 N N . GLU A 1 321 ? -0.672 50.063 0.757 1.00 77.55 321 GLU A N 1
ATOM 1801 C CA . GLU A 1 321 ? -0.245 51.361 1.325 1.00 76.94 321 GLU A CA 1
ATOM 1802 C C . GLU A 1 321 ? -0.789 51.606 2.734 1.00 76.51 321 GLU A C 1
ATOM 1803 O O . GLU A 1 321 ? -0.036 52.019 3.615 1.00 76.97 321 GLU A O 1
ATOM 1809 N N . GLU A 1 322 ? -2.080 51.352 2.950 1.00 75.40 322 GLU A N 1
ATOM 1810 C CA . GLU A 1 322 ? -2.647 51.432 4.296 1.00 74.69 322 GLU A CA 1
ATOM 1811 C C . GLU A 1 322 ? -2.455 50.119 5.052 1.00 73.07 322 GLU A C 1
ATOM 1812 O O . GLU A 1 322 ? -2.915 49.996 6.187 1.00 73.14 322 GLU A O 1
ATOM 1818 N N . ILE A 1 323 ? -1.797 49.147 4.407 1.00 71.41 323 ILE A N 1
ATOM 1819 C CA . ILE A 1 323 ? -1.422 47.872 5.023 1.00 70.47 323 ILE A CA 1
ATOM 1820 C C . ILE A 1 323 ? 0.117 47.764 5.268 1.00 69.07 323 ILE A C 1
ATOM 1821 O O . ILE A 1 323 ? 0.602 46.748 5.786 1.00 69.44 323 ILE A O 1
ATOM 1826 N N . ARG A 1 324 ? 0.848 48.839 4.946 1.00 67.35 324 ARG A N 1
ATOM 1827 C CA . ARG A 1 324 ? 2.315 48.913 5.039 1.00 66.25 324 ARG A CA 1
ATOM 1828 C C . ARG A 1 324 ? 2.751 49.956 6.089 1.00 65.48 324 ARG A C 1
ATOM 1829 O O . ARG A 1 324 ? 2.067 50.954 6.318 1.00 64.93 324 ARG A O 1
ATOM 1837 N N . ALA A 1 325 ? 3.896 49.703 6.722 1.00 64.03 325 ALA A N 1
ATOM 1838 C CA . ALA A 1 325 ? 4.527 50.614 7.661 1.00 62.97 325 ALA A CA 1
ATOM 1839 C C . ALA A 1 325 ? 6.016 50.642 7.319 1.00 62.60 325 ALA A C 1
ATOM 1840 O O . ALA A 1 325 ? 6.839 49.952 7.948 1.00 61.51 325 ALA A O 1
ATOM 1842 N N . ARG A 1 326 ? 6.361 51.448 6.311 1.00 61.28 326 ARG A N 1
ATOM 1843 C CA . ARG A 1 326 ? 7.683 51.401 5.716 1.00 61.20 326 ARG A CA 1
ATOM 1844 C C . ARG A 1 326 ? 8.812 52.101 6.507 1.00 60.22 326 ARG A C 1
ATOM 1845 O O . ARG A 1 326 ? 9.942 52.140 6.042 1.00 61.16 326 ARG A O 1
ATOM 1853 N N . ASP A 1 327 ? 8.541 52.656 7.680 1.00 59.28 327 ASP A N 1
ATOM 1854 C CA . ASP A 1 327 ? 9.640 53.125 8.547 1.00 57.95 327 ASP A CA 1
ATOM 1855 C C . ASP A 1 327 ? 9.866 52.206 9.728 1.00 56.77 327 ASP A C 1
ATOM 1856 O O . ASP A 1 327 ? 10.585 52.555 10.657 1.00 57.17 327 ASP A O 1
ATOM 1861 N N . LEU A 1 328 ? 9.260 51.030 9.715 1.00 54.17 328 LEU A N 1
ATOM 1862 C CA . LEU A 1 328 ? 9.522 50.084 10.762 1.00 52.67 328 LEU A CA 1
ATOM 1863 C C . LEU A 1 328 ? 10.063 48.811 10.170 1.00 49.70 328 LEU A C 1
ATOM 1864 O O . LEU A 1 328 ? 9.937 48.523 8.952 1.00 45.76 328 LEU A O 1
ATOM 1869 N N . PHE A 1 329 ? 10.714 48.070 11.057 1.00 46.16 329 PHE A N 1
ATOM 1870 C CA . PHE A 1 329 ? 11.358 46.816 10.739 1.00 46.41 329 PHE A CA 1
ATOM 1871 C C . PHE A 1 329 ? 10.687 45.672 11.489 1.00 45.92 329 PHE A C 1
ATOM 1872 O O . PHE A 1 329 ? 10.731 45.625 12.727 1.00 47.48 329 PHE A O 1
ATOM 1880 N N . PRO A 1 330 ? 10.074 44.747 10.770 1.00 46.22 330 PRO A N 1
ATOM 1881 C CA . PRO A 1 330 ? 9.512 43.547 11.395 1.00 45.88 330 PRO A CA 1
ATOM 1882 C C . PRO A 1 330 ? 10.609 42.541 11.677 1.00 46.46 330 PRO A C 1
ATOM 1883 O O . PRO A 1 330 ? 11.520 42.343 10.825 1.00 45.99 330 PRO A O 1
ATOM 1887 N N . ALA A 1 331 ? 10.524 41.920 12.842 1.00 45.26 331 ALA A N 1
ATOM 1888 C CA . ALA A 1 331 ? 11.367 40.848 13.249 1.00 46.14 331 ALA A CA 1
ATOM 1889 C C . ALA A 1 331 ? 10.516 39.684 13.753 1.00 46.72 331 ALA A C 1
ATOM 1890 O O . ALA A 1 331 ? 9.576 39.901 14.518 1.00 45.98 331 ALA A O 1
ATOM 1892 N N . LEU A 1 332 ? 10.841 38.453 13.344 1.00 46.79 332 LEU A N 1
ATOM 1893 C CA . LEU A 1 332 ? 10.121 37.273 13.867 1.00 47.16 332 LEU A CA 1
ATOM 1894 C C . LEU A 1 332 ? 10.785 36.769 15.109 1.00 46.84 332 LEU A C 1
ATOM 1895 O O . LEU A 1 332 ? 12.001 36.717 15.152 1.00 48.82 332 LEU A O 1
ATOM 1900 N N . TRP A 1 333 ? 9.977 36.408 16.099 1.00 46.51 333 TRP A N 1
ATOM 1901 C CA . TRP A 1 333 ? 10.434 35.831 17.376 1.00 47.46 333 TRP A CA 1
ATOM 1902 C C . TRP A 1 333 ? 9.977 34.357 17.270 1.00 47.82 333 TRP A C 1
ATOM 1903 O O . TRP A 1 333 ? 8.877 34.008 17.713 1.00 47.62 333 TRP A O 1
ATOM 1914 N N . ILE A 1 334 ? 10.830 33.507 16.675 1.00 48.70 334 ILE A N 1
ATOM 1915 C CA . ILE A 1 334 ? 10.427 32.183 16.257 1.00 48.04 334 ILE A CA 1
ATOM 1916 C C . ILE A 1 334 ? 10.682 31.063 17.249 1.00 48.06 334 ILE A C 1
ATOM 1917 O O . ILE A 1 334 ? 11.829 30.756 17.576 1.00 46.86 334 ILE A O 1
ATOM 1922 N N . PRO A 1 335 ? 9.617 30.392 17.705 1.00 50.28 335 PRO A N 1
ATOM 1923 C CA . PRO A 1 335 ? 9.776 29.155 18.489 1.00 50.42 335 PRO A CA 1
ATOM 1924 C C . PRO A 1 335 ? 10.297 27.976 17.644 1.00 50.07 335 PRO A C 1
ATOM 1925 O O . PRO A 1 335 ? 9.967 27.867 16.455 1.00 50.86 335 PRO A O 1
ATOM 1929 N N . ASP A 1 336 ? 11.080 27.078 18.246 1.00 50.09 336 ASP A N 1
ATOM 1930 C CA . ASP A 1 336 ? 11.489 25.863 17.518 1.00 50.27 336 ASP A CA 1
ATOM 1931 C C . ASP A 1 336 ? 10.348 25.089 16.884 1.00 49.42 336 ASP A C 1
ATOM 1932 O O . ASP A 1 336 ? 10.563 24.454 15.838 1.00 51.32 336 ASP A O 1
ATOM 1937 N N . LEU A 1 337 ? 9.159 25.121 17.489 1.00 48.88 337 LEU A N 1
ATOM 1938 C CA . LEU A 1 337 ? 8.029 24.352 16.973 1.00 49.43 337 LEU A CA 1
ATOM 1939 C C . LEU A 1 337 ? 7.724 24.752 15.534 1.00 48.49 337 LEU A C 1
ATOM 1940 O O . LEU A 1 337 ? 7.366 23.943 14.727 1.00 48.42 337 LEU A O 1
ATOM 1945 N N . PHE A 1 338 ? 7.845 26.037 15.252 1.00 48.10 338 PHE A N 1
ATOM 1946 C CA . PHE A 1 338 ? 7.499 26.549 13.948 1.00 47.97 338 PHE A CA 1
ATOM 1947 C C . PHE A 1 338 ? 8.413 25.909 12.935 1.00 47.70 338 PHE A C 1
ATOM 1948 O O . PHE A 1 338 ? 7.951 25.412 11.919 1.00 49.12 338 PHE A O 1
ATOM 1956 N N . MET A 1 339 ? 9.714 25.910 13.238 1.00 47.43 339 MET A N 1
ATOM 1957 C CA . MET A 1 339 ? 10.751 25.395 12.358 1.00 47.18 339 MET A CA 1
ATOM 1958 C C . MET A 1 339 ? 10.573 23.882 12.129 1.00 47.28 339 MET A C 1
ATOM 1959 O O . MET A 1 339 ? 10.757 23.380 10.990 1.00 45.18 339 MET A O 1
ATOM 1964 N N . LYS A 1 340 ? 10.183 23.180 13.198 1.00 47.72 340 LYS A N 1
ATOM 1965 C CA . LYS A 1 340 ? 9.881 21.727 13.156 1.00 49.62 340 LYS A CA 1
ATOM 1966 C C . LYS A 1 340 ? 8.716 21.447 12.244 1.00 49.55 340 LYS A C 1
ATOM 1967 O O . LYS A 1 340 ? 8.794 20.616 11.345 1.00 48.51 340 LYS A O 1
ATOM 1973 N N . ARG A 1 341 ? 7.606 22.129 12.503 1.00 49.61 341 ARG A N 1
ATOM 1974 C CA . ARG A 1 341 ? 6.423 21.970 11.634 1.00 49.17 341 ARG A CA 1
ATOM 1975 C C . ARG A 1 341 ? 6.705 22.228 10.156 1.00 49.58 341 ARG A C 1
ATOM 1976 O O . ARG A 1 341 ? 6.226 21.501 9.289 1.00 48.61 341 ARG A O 1
ATOM 1984 N N . VAL A 1 342 ? 7.467 23.279 9.864 1.00 49.52 342 VAL A N 1
ATOM 1985 C CA . VAL A 1 342 ? 7.890 23.567 8.485 1.00 49.45 342 VAL A CA 1
ATOM 1986 C C . VAL A 1 342 ? 8.725 22.433 7.907 1.00 50.44 342 VAL A C 1
ATOM 1987 O O . VAL A 1 342 ? 8.454 22.010 6.770 1.00 49.34 342 VAL A O 1
ATOM 1991 N N . GLU A 1 343 ? 9.758 21.967 8.629 1.00 50.71 343 GLU A N 1
ATOM 1992 C CA . GLU A 1 343 ? 10.584 20.867 8.096 1.00 51.79 343 GLU A CA 1
ATOM 1993 C C . GLU A 1 343 ? 9.820 19.555 7.976 1.00 51.33 343 GLU A C 1
ATOM 1994 O O . GLU A 1 343 ? 10.145 18.769 7.118 1.00 50.24 343 GLU A O 1
ATOM 2000 N N . GLU A 1 344 ? 8.858 19.331 8.872 1.00 50.53 344 GLU A N 1
ATOM 2001 C CA . GLU A 1 344 ? 7.943 18.198 8.823 1.00 51.29 344 GLU A CA 1
ATOM 2002 C C . GLU A 1 344 ? 6.886 18.317 7.720 1.00 50.96 344 GLU A C 1
ATOM 2003 O O . GLU A 1 344 ? 6.149 17.353 7.492 1.00 50.85 344 GLU A O 1
ATOM 2009 N N . ASN A 1 345 ? 6.802 19.478 7.059 1.00 50.07 345 ASN A N 1
ATOM 2010 C CA . ASN A 1 345 ? 5.699 19.825 6.136 1.00 50.22 345 ASN A CA 1
ATOM 2011 C C . ASN A 1 345 ? 4.341 19.603 6.798 1.00 50.42 345 ASN A C 1
ATOM 2012 O O . ASN A 1 345 ? 3.433 19.087 6.204 1.00 49.56 345 ASN A O 1
ATOM 2017 N N . GLY A 1 346 ? 4.216 19.968 8.073 1.00 49.63 346 GLY A N 1
ATOM 2018 C CA . GLY A 1 346 ? 2.932 19.810 8.732 1.00 49.37 346 GLY A CA 1
ATOM 2019 C C . GLY A 1 346 ? 2.116 21.092 8.718 1.00 49.50 346 GLY A C 1
ATOM 2020 O O . GLY A 1 346 ? 2.183 21.904 7.783 1.00 47.95 346 GLY A O 1
ATOM 2021 N N . THR A 1 347 ? 1.323 21.233 9.779 1.00 49.23 347 THR A N 1
ATOM 2022 C CA . THR A 1 347 ? 0.399 22.315 9.944 1.00 48.83 347 THR A CA 1
ATOM 2023 C C . THR A 1 347 ? 0.947 23.300 10.971 1.00 48.88 347 THR A C 1
ATOM 2024 O O . THR A 1 347 ? 1.820 22.983 11.817 1.00 47.52 347 THR A O 1
ATOM 2028 N N . TRP A 1 348 ? 0.350 24.480 10.918 1.00 48.44 348 TRP A N 1
ATOM 2029 C CA . TRP A 1 348 ? 0.619 25.538 11.838 1.00 47.80 348 TRP A CA 1
ATOM 2030 C C . TRP A 1 348 ? -0.687 26.266 12.087 1.00 47.63 348 TRP A C 1
ATOM 2031 O O . TRP A 1 348 ? -1.471 26.510 11.161 1.00 46.78 348 TRP A O 1
ATOM 2042 N N . THR A 1 349 ? -0.878 26.681 13.325 1.00 46.72 349 THR A N 1
ATOM 2043 C CA . THR A 1 349 ? -2.099 27.330 13.725 1.00 46.81 349 THR A CA 1
ATOM 2044 C C . THR A 1 349 ? -1.827 28.779 14.086 1.00 46.68 349 THR A C 1
ATOM 2045 O O . THR A 1 349 ? -0.853 29.106 14.854 1.00 47.89 349 THR A O 1
ATOM 2049 N N . LEU A 1 350 ? -2.699 29.641 13.585 1.00 45.98 350 LEU A N 1
ATOM 2050 C CA . LEU A 1 350 ? -2.690 31.078 13.920 1.00 47.74 350 LEU A CA 1
ATOM 2051 C C . LEU A 1 350 ? -3.756 31.361 14.978 1.00 48.25 350 LEU A C 1
ATOM 2052 O O . LEU A 1 350 ? -4.913 30.946 14.807 1.00 48.36 350 LEU A O 1
ATOM 2057 N N . PHE A 1 351 ? -3.374 32.074 16.034 1.00 49.53 351 PHE A N 1
ATOM 2058 C CA . PHE A 1 351 ? -4.260 32.473 17.119 1.00 49.77 351 PHE A CA 1
ATOM 2059 C C . PHE A 1 351 ? -4.294 33.984 17.326 1.00 51.84 351 PHE A C 1
ATOM 2060 O O . PHE A 1 351 ? -3.323 34.703 17.005 1.00 53.52 351 PHE A O 1
ATOM 2068 N N . SER A 1 352 ? -5.408 34.461 17.886 1.00 51.61 352 SER A N 1
ATOM 2069 C CA . SER A 1 352 ? -5.414 35.758 18.525 1.00 50.85 352 SER A CA 1
ATOM 2070 C C . SER A 1 352 ? -4.941 35.463 19.926 1.00 50.75 352 SER A C 1
ATOM 2071 O O . SER A 1 352 ? -5.320 34.454 20.476 1.00 49.94 352 SER A O 1
ATOM 2074 N N . PRO A 1 353 ? -4.080 36.302 20.478 1.00 50.92 353 PRO A N 1
ATOM 2075 C CA . PRO A 1 353 ? -3.652 36.137 21.820 1.00 52.03 353 PRO A CA 1
ATOM 2076 C C . PRO A 1 353 ? -4.778 36.026 22.859 1.00 52.58 353 PRO A C 1
ATOM 2077 O O . PRO A 1 353 ? -4.592 35.338 23.850 1.00 55.61 353 PRO A O 1
ATOM 2081 N N . THR A 1 354 ? -5.922 36.653 22.635 1.00 53.99 354 THR A N 1
ATOM 2082 C CA . THR A 1 354 ? -7.104 36.555 23.520 1.00 53.95 354 THR A CA 1
ATOM 2083 C C . THR A 1 354 ? -7.782 35.184 23.492 1.00 55.47 354 THR A C 1
ATOM 2084 O O . THR A 1 354 ? -8.475 34.823 24.430 1.00 55.07 354 THR A O 1
ATOM 2088 N N . SER A 1 355 ? -7.635 34.464 22.380 1.00 56.37 355 SER A N 1
ATOM 2089 C CA . SER A 1 355 ? -8.126 33.084 22.248 1.00 56.23 355 SER A CA 1
ATOM 2090 C C . SER A 1 355 ? -7.137 32.040 22.751 1.00 57.33 355 SER A C 1
ATOM 2091 O O . SER A 1 355 ? -7.533 30.932 23.112 1.00 58.24 355 SER A O 1
ATOM 2094 N N . ALA A 1 356 ? -5.844 32.367 22.714 1.00 57.59 356 ALA A N 1
ATOM 2095 C CA . ALA A 1 356 ? -4.785 31.488 23.156 1.00 56.49 356 ALA A CA 1
ATOM 2096 C C . ALA A 1 356 ? -3.784 32.216 24.057 1.00 56.75 356 ALA A C 1
ATOM 2097 O O . ALA A 1 356 ? -2.642 32.449 23.671 1.00 57.11 356 ALA A O 1
ATOM 2099 N N . PRO A 1 357 ? -4.204 32.566 25.257 1.00 56.00 357 PRO A N 1
ATOM 2100 C CA . PRO A 1 357 ? -3.349 33.256 26.228 1.00 55.03 357 PRO A CA 1
ATOM 2101 C C . PRO A 1 357 ? -2.027 32.590 26.671 1.00 54.44 357 PRO A C 1
ATOM 2102 O O . PRO A 1 357 ? -1.972 31.409 26.967 1.00 54.13 357 PRO A O 1
ATOM 2106 N N . GLY A 1 358 ? -0.981 33.393 26.805 1.00 53.29 358 GLY A N 1
ATOM 2107 C CA . GLY A 1 358 ? 0.215 32.978 27.489 1.00 53.15 358 GLY A CA 1
ATOM 2108 C C . GLY A 1 358 ? 1.275 32.347 26.613 1.00 51.76 358 GLY A C 1
ATOM 2109 O O . GLY A 1 358 ? 2.288 31.910 27.103 1.00 52.62 358 GLY A O 1
ATOM 2110 N N . LEU A 1 359 ? 1.072 32.328 25.324 1.00 50.49 359 LEU A N 1
ATOM 2111 C CA . LEU A 1 359 ? 2.054 31.739 24.437 1.00 51.24 359 LEU A CA 1
ATOM 2112 C C . LEU A 1 359 ? 3.452 32.403 24.515 1.00 50.53 359 LEU A C 1
ATOM 2113 O O . LEU A 1 359 ? 4.515 31.743 24.455 1.00 49.62 359 LEU A O 1
ATOM 2118 N N . SER A 1 360 ? 3.458 33.719 24.608 1.00 50.91 360 SER A N 1
ATOM 2119 C CA . SER A 1 360 ? 4.684 34.492 24.520 1.00 51.86 360 SER A CA 1
ATOM 2120 C C . SER A 1 360 ? 5.346 34.522 25.917 1.00 53.09 360 SER A C 1
ATOM 2121 O O . SER A 1 360 ? 6.512 34.958 26.079 1.00 52.96 360 SER A O 1
ATOM 2124 N N . ASP A 1 361 ? 4.620 34.016 26.913 1.00 53.07 361 ASP A N 1
ATOM 2125 C CA . ASP A 1 361 ? 5.129 33.973 28.275 1.00 52.11 361 ASP A CA 1
ATOM 2126 C C . ASP A 1 361 ? 5.545 32.578 28.673 1.00 52.18 361 ASP A C 1
ATOM 2127 O O . ASP A 1 361 ? 5.698 32.277 29.846 1.00 49.53 361 ASP A O 1
ATOM 2132 N N . CYS A 1 362 ? 5.769 31.714 27.673 1.00 52.09 362 CYS A N 1
ATOM 2133 C CA . CYS A 1 362 ? 6.525 30.496 27.899 1.00 51.67 362 CYS A CA 1
ATOM 2134 C C . CYS A 1 362 ? 7.343 30.165 26.675 1.00 51.88 362 CYS A C 1
ATOM 2135 O O . CYS A 1 362 ? 7.216 30.823 25.603 1.00 49.45 362 CYS A O 1
ATOM 2138 N N . TYR A 1 363 ? 8.223 29.172 26.856 1.00 52.32 363 TYR A N 1
ATOM 2139 C CA . TYR A 1 363 ? 9.135 28.753 25.780 1.00 53.14 363 TYR A CA 1
ATOM 2140 C C . TYR A 1 363 ? 9.417 27.272 25.882 1.00 53.08 363 TYR A C 1
ATOM 2141 O O . TYR A 1 363 ? 8.999 26.636 26.853 1.00 51.78 363 TYR A O 1
ATOM 2150 N N . GLY A 1 364 ? 10.103 26.740 24.876 1.00 52.66 364 GLY A N 1
ATOM 2151 C CA . GLY A 1 364 ? 10.497 25.323 24.845 1.00 53.84 364 GLY A CA 1
ATOM 2152 C C . GLY A 1 364 ? 9.376 24.299 24.952 1.00 53.67 364 GLY A C 1
ATOM 2153 O O . GLY A 1 364 ? 8.358 24.439 24.309 1.00 51.39 364 GLY A O 1
ATOM 2154 N N . ASP A 1 365 ? 9.541 23.298 25.821 1.00 54.37 365 ASP A N 1
ATOM 2155 C CA . ASP A 1 365 ? 8.563 22.214 25.882 1.00 55.80 365 ASP A CA 1
ATOM 2156 C C . ASP A 1 365 ? 7.260 22.711 26.485 1.00 55.91 365 ASP A C 1
ATOM 2157 O O . ASP A 1 365 ? 6.188 22.255 26.088 1.00 56.37 365 ASP A O 1
ATOM 2162 N N . GLU A 1 366 ? 7.343 23.613 27.457 1.00 55.99 366 GLU A N 1
ATOM 2163 C CA . GLU A 1 366 ? 6.113 24.166 28.060 1.00 56.30 366 GLU A CA 1
ATOM 2164 C C . GLU A 1 366 ? 5.288 24.931 27.018 1.00 55.06 366 GLU A C 1
ATOM 2165 O O . GLU A 1 366 ? 4.074 24.841 26.982 1.00 54.82 366 GLU A O 1
ATOM 2171 N N . PHE A 1 367 ? 5.961 25.697 26.180 1.00 53.98 367 PHE A N 1
ATOM 2172 C CA . PHE A 1 367 ? 5.291 26.336 25.040 1.00 53.89 367 PHE A CA 1
ATOM 2173 C C . PHE A 1 367 ? 4.685 25.259 24.166 1.00 53.09 367 PHE A C 1
ATOM 2174 O O . PHE A 1 367 ? 3.558 25.353 23.759 1.00 53.57 367 PHE A O 1
ATOM 2182 N N . GLU A 1 368 ? 5.478 24.259 23.820 1.00 54.22 368 GLU A N 1
ATOM 2183 C CA . GLU A 1 368 ? 5.007 23.229 22.877 1.00 54.38 368 GLU A CA 1
ATOM 2184 C C . GLU A 1 368 ? 3.750 22.511 23.417 1.00 53.01 368 GLU A C 1
ATOM 2185 O O . GLU A 1 368 ? 2.790 22.306 22.676 1.00 52.87 368 GLU A O 1
ATOM 2191 N N . ALA A 1 369 ? 3.729 22.190 24.716 1.00 52.02 369 ALA A N 1
ATOM 2192 C CA . ALA A 1 369 ? 2.527 21.637 25.344 1.00 52.19 369 ALA A CA 1
ATOM 2193 C C . ALA A 1 369 ? 1.305 22.591 25.341 1.00 51.81 369 ALA A C 1
ATOM 2194 O O . ALA A 1 369 ? 0.187 22.191 24.990 1.00 52.10 369 ALA A O 1
ATOM 2196 N N . LEU A 1 370 ? 1.502 23.845 25.716 1.00 51.15 370 LEU A N 1
ATOM 2197 C CA . LEU A 1 370 ? 0.408 24.804 25.710 1.00 51.37 370 LEU A CA 1
ATOM 2198 C C . LEU A 1 370 ? -0.121 25.086 24.291 1.00 50.94 370 LEU A C 1
ATOM 2199 O O . LEU A 1 370 ? -1.314 25.112 24.056 1.00 50.62 370 LEU A O 1
ATOM 2204 N N . TYR A 1 371 ? 0.786 25.247 23.340 1.00 50.52 371 TYR A N 1
ATOM 2205 C CA . TYR A 1 371 ? 0.416 25.519 21.964 1.00 50.30 371 TYR A CA 1
ATOM 2206 C C . TYR A 1 371 ? -0.378 24.351 21.333 1.00 50.08 371 TYR A C 1
ATOM 2207 O O . TYR A 1 371 ? -1.385 24.576 20.681 1.00 49.79 371 TYR A O 1
ATOM 2216 N N . THR A 1 372 ? 0.087 23.113 21.535 1.00 50.14 372 THR A N 1
ATOM 2217 C CA . THR A 1 372 ? -0.587 21.920 21.004 1.00 51.04 372 THR A CA 1
ATOM 2218 C C . THR A 1 372 ? -1.962 21.741 21.618 1.00 51.26 372 THR A C 1
ATOM 2219 O O . THR A 1 372 ? -2.898 21.409 20.936 1.00 49.28 372 THR A O 1
ATOM 2223 N N . ARG A 1 373 ? -2.077 21.949 22.928 1.00 51.87 373 ARG A N 1
ATOM 2224 C CA . ARG A 1 373 ? -3.384 21.940 23.600 1.00 52.30 373 ARG A CA 1
ATOM 2225 C C . ARG A 1 373 ? -4.368 22.931 22.955 1.00 52.81 373 ARG A C 1
ATOM 2226 O O . ARG A 1 373 ? -5.444 22.543 22.496 1.00 51.35 373 ARG A O 1
ATOM 2234 N N . TYR A 1 374 ? -3.972 24.207 22.851 1.00 53.85 374 TYR A N 1
ATOM 2235 C CA . TYR A 1 374 ? -4.796 25.232 22.168 1.00 53.67 374 TYR A CA 1
ATOM 2236 C C . TYR A 1 374 ? -5.151 24.851 20.733 1.00 54.28 374 TYR A C 1
ATOM 2237 O O . TYR A 1 374 ? -6.225 25.161 20.257 1.00 53.29 374 TYR A O 1
ATOM 2246 N N . GLU A 1 375 ? -4.222 24.196 20.044 1.00 55.16 375 GLU A N 1
ATOM 2247 C CA . GLU A 1 375 ? -4.461 23.672 18.695 1.00 55.88 375 GLU A CA 1
ATOM 2248 C C . GLU A 1 375 ? -5.599 22.655 18.704 1.00 55.55 375 GLU A C 1
ATOM 2249 O O . GLU A 1 375 ? -6.549 22.744 17.927 1.00 54.07 375 GLU A O 1
ATOM 2255 N N . LYS A 1 376 ? -5.495 21.705 19.626 1.00 56.50 376 LYS A N 1
ATOM 2256 C CA . LYS A 1 376 ? -6.481 20.651 19.756 1.00 57.48 376 LYS A CA 1
ATOM 2257 C C . LYS A 1 376 ? -7.843 21.216 20.204 1.00 57.08 376 LYS A C 1
ATOM 2258 O O . LYS A 1 376 ? -8.875 20.669 19.844 1.00 58.56 376 LYS A O 1
ATOM 2264 N N . GLU A 1 377 ? -7.855 22.322 20.937 1.00 55.70 377 GLU A N 1
ATOM 2265 C CA . GLU A 1 377 ? -9.110 22.906 21.391 1.00 55.38 377 GLU A CA 1
ATOM 2266 C C . GLU A 1 377 ? -9.827 23.788 20.342 1.00 54.54 377 GLU A C 1
ATOM 2267 O O . GLU A 1 377 ? -10.864 24.343 20.622 1.00 52.62 377 GLU A O 1
ATOM 2273 N N . GLY A 1 378 ? -9.324 23.877 19.118 1.00 54.71 378 GLY A N 1
ATOM 2274 C CA . GLY A 1 378 ? -10.037 24.628 18.075 1.00 54.23 378 GLY A CA 1
ATOM 2275 C C . GLY A 1 378 ? -10.068 26.110 18.407 1.00 54.38 378 GLY A C 1
ATOM 2276 O O . GLY A 1 378 ? -11.039 26.785 18.114 1.00 55.13 378 GLY A O 1
ATOM 2277 N N . ARG A 1 379 ? -9.025 26.621 19.058 1.00 54.02 379 ARG A N 1
ATOM 2278 C CA . ARG A 1 379 ? -8.975 28.040 19.432 1.00 54.15 379 ARG A CA 1
ATOM 2279 C C . ARG A 1 379 ? -8.402 28.959 18.338 1.00 53.63 379 ARG A C 1
ATOM 2280 O O . ARG A 1 379 ? -8.477 30.183 18.448 1.00 53.03 379 ARG A O 1
ATOM 2288 N N . GLY A 1 380 ? -7.881 28.378 17.247 1.00 53.22 380 GLY A N 1
ATOM 2289 C CA . GLY A 1 380 ? -7.364 29.191 16.155 1.00 52.65 380 GLY A CA 1
ATOM 2290 C C . GLY A 1 380 ? -7.632 28.662 14.777 1.00 52.53 380 GLY A C 1
ATOM 2291 O O . GLY A 1 380 ? -8.554 27.866 14.587 1.00 52.25 380 GLY A O 1
ATOM 2292 N N . LYS A 1 381 ? -6.820 29.113 13.819 1.00 52.16 381 LYS A N 1
ATOM 2293 C CA . LYS A 1 381 ? -6.990 28.801 12.380 1.00 51.57 381 LYS A CA 1
ATOM 2294 C C . LYS A 1 381 ? -5.777 28.046 11.856 1.00 52.07 381 LYS A C 1
ATOM 2295 O O . LYS A 1 381 ? -4.680 28.562 11.862 1.00 50.63 381 LYS A O 1
ATOM 2301 N N . THR A 1 382 ? -5.978 26.820 11.377 1.00 52.30 382 THR A N 1
ATOM 2302 C CA . THR A 1 382 ? -4.894 25.973 10.958 1.00 52.25 382 THR A CA 1
ATOM 2303 C C . THR A 1 382 ? -4.598 26.176 9.476 1.00 52.52 382 THR A C 1
ATOM 2304 O O . THR A 1 382 ? -5.518 26.313 8.633 1.00 52.42 382 THR A O 1
ATOM 2308 N N . ILE A 1 383 ? -3.311 26.198 9.148 1.00 52.34 383 ILE A N 1
ATOM 2309 C CA . ILE A 1 383 ? -2.889 26.324 7.753 1.00 52.35 383 ILE A CA 1
ATOM 2310 C C . ILE A 1 383 ? -1.723 25.374 7.556 1.00 51.94 383 ILE A C 1
ATOM 2311 O O . ILE A 1 383 ? -1.291 24.717 8.506 1.00 50.63 383 ILE A O 1
ATOM 2316 N N . LYS A 1 384 ? -1.181 25.342 6.344 1.00 50.94 384 LYS A N 1
ATOM 2317 C CA . LYS A 1 384 ? 0.083 24.650 6.117 1.00 51.75 384 LYS A CA 1
ATOM 2318 C C . LYS A 1 384 ? 1.284 25.455 6.575 1.00 51.72 384 LYS A C 1
ATOM 2319 O O . LYS A 1 384 ? 1.461 26.595 6.136 1.00 51.22 384 LYS A O 1
ATOM 2325 N N . ALA A 1 385 ? 2.128 24.882 7.452 1.00 51.70 385 ALA A N 1
ATOM 2326 C CA . ALA A 1 385 ? 3.295 25.612 7.927 1.00 51.36 385 ALA A CA 1
ATOM 2327 C C . ALA A 1 385 ? 4.039 26.179 6.736 1.00 51.37 385 ALA A C 1
ATOM 2328 O O . ALA A 1 385 ? 4.405 27.339 6.734 1.00 51.62 385 ALA A O 1
ATOM 2330 N N . GLN A 1 386 ? 4.242 25.367 5.703 1.00 51.22 386 GLN A N 1
ATOM 2331 C CA . GLN A 1 386 ? 5.078 25.793 4.590 1.00 51.45 386 GLN A CA 1
ATOM 2332 C C . GLN A 1 386 ? 4.466 26.984 3.801 1.00 51.42 386 GLN A C 1
ATOM 2333 O O . GLN A 1 386 ? 5.189 27.693 3.063 1.00 52.42 386 GLN A O 1
ATOM 2339 N N . LYS A 1 387 ? 3.158 27.215 3.951 1.00 50.33 387 LYS A N 1
ATOM 2340 C CA . LYS A 1 387 ? 2.518 28.418 3.397 1.00 50.08 387 LYS A CA 1
ATOM 2341 C C . LYS A 1 387 ? 3.026 29.725 4.075 1.00 49.48 387 LYS A C 1
ATOM 2342 O O . LYS A 1 387 ? 3.319 30.739 3.415 1.00 47.31 387 LYS A O 1
ATOM 2348 N N . LEU A 1 388 ? 3.103 29.709 5.409 1.00 47.99 388 LEU A N 1
ATOM 2349 C CA . LEU A 1 388 ? 3.718 30.831 6.098 1.00 48.26 388 LEU A CA 1
ATOM 2350 C C . LEU A 1 388 ? 5.181 30.938 5.670 1.00 48.36 388 LEU A C 1
ATOM 2351 O O . LEU A 1 388 ? 5.671 32.005 5.296 1.00 47.48 388 LEU A O 1
ATOM 2356 N N . TRP A 1 389 ? 5.889 29.816 5.762 1.00 48.47 389 TRP A N 1
ATOM 2357 C CA . TRP A 1 389 ? 7.300 29.783 5.457 1.00 48.91 389 TRP A CA 1
ATOM 2358 C C . TRP A 1 389 ? 7.564 30.463 4.119 1.00 49.71 389 TRP A C 1
ATOM 2359 O O . TRP A 1 389 ? 8.442 31.339 4.033 1.00 50.50 389 TRP A O 1
ATOM 2370 N N . TYR A 1 390 ? 6.757 30.158 3.116 1.00 50.60 390 TYR A N 1
ATOM 2371 C CA . TYR A 1 390 ? 6.972 30.708 1.762 1.00 51.19 390 TYR A CA 1
ATOM 2372 C C . TYR A 1 390 ? 6.867 32.216 1.743 1.00 50.44 390 TYR A C 1
ATOM 2373 O O . TYR A 1 390 ? 7.580 32.898 0.998 1.00 50.90 390 TYR A O 1
ATOM 2382 N N . SER A 1 391 ? 5.899 32.711 2.486 1.00 49.02 391 SER A N 1
ATOM 2383 C CA . SER A 1 391 ? 5.637 34.133 2.531 1.00 49.36 391 SER A CA 1
ATOM 2384 C C . SER A 1 391 ? 6.772 34.834 3.258 1.00 49.57 391 SER A C 1
ATOM 2385 O O . SER A 1 391 ? 7.162 35.928 2.865 1.00 50.71 391 SER A O 1
ATOM 2388 N N . ILE A 1 392 ? 7.324 34.206 4.292 1.00 49.14 392 ILE A N 1
ATOM 2389 C CA . ILE A 1 392 ? 8.464 34.785 4.989 1.00 49.00 392 ILE A CA 1
ATOM 2390 C C . ILE A 1 392 ? 9.618 34.996 4.008 1.00 48.91 392 ILE A C 1
ATOM 2391 O O . ILE A 1 392 ? 10.169 36.075 3.953 1.00 49.14 392 ILE A O 1
ATOM 2396 N N . LEU A 1 393 ? 9.977 33.960 3.272 1.00 48.60 393 LEU A N 1
ATOM 2397 C CA . LEU A 1 393 ? 11.129 33.998 2.354 1.00 49.53 393 LEU A CA 1
ATOM 2398 C C . LEU A 1 393 ? 10.967 34.990 1.236 1.00 49.43 393 LEU A C 1
ATOM 2399 O O . LEU A 1 393 ? 11.978 35.502 0.714 1.00 49.75 393 LEU A O 1
ATOM 2404 N N . GLU A 1 394 ? 9.719 35.131 0.762 1.00 50.38 394 GLU A N 1
ATOM 2405 C CA . GLU A 1 394 ? 9.366 36.059 -0.291 1.00 50.00 394 GLU A CA 1
ATOM 2406 C C . GLU A 1 394 ? 9.554 37.473 0.236 1.00 49.56 394 GLU A C 1
ATOM 2407 O O . GLU A 1 394 ? 10.099 38.307 -0.462 1.00 48.79 394 GLU A O 1
ATOM 2413 N N . ALA A 1 395 ? 9.219 37.731 1.502 1.00 47.74 395 ALA A N 1
ATOM 2414 C CA . ALA A 1 395 ? 9.405 39.063 2.063 1.00 47.83 395 ALA A CA 1
ATOM 2415 C C . ALA A 1 395 ? 10.913 39.354 2.339 1.00 48.35 395 ALA A C 1
ATOM 2416 O O . ALA A 1 395 ? 11.366 40.516 2.312 1.00 47.85 395 ALA A O 1
ATOM 2418 N N . GLN A 1 396 ? 11.695 38.314 2.655 1.00 48.56 396 GLN A N 1
ATOM 2419 C CA . GLN A 1 396 ? 13.105 38.510 2.940 1.00 47.14 396 GLN A CA 1
ATOM 2420 C C . GLN A 1 396 ? 13.832 38.770 1.599 1.00 47.29 396 GLN A C 1
ATOM 2421 O O . GLN A 1 396 ? 14.744 39.581 1.513 1.00 46.72 396 GLN A O 1
ATOM 2427 N N . THR A 1 397 ? 13.395 38.099 0.554 1.00 47.66 397 THR A N 1
ATOM 2428 C CA . THR A 1 397 ? 13.928 38.300 -0.788 1.00 48.24 397 THR A CA 1
ATOM 2429 C C . THR A 1 397 ? 13.634 39.693 -1.345 1.00 48.62 397 THR A C 1
ATOM 2430 O O . THR A 1 397 ? 14.482 40.274 -2.020 1.00 50.06 397 THR A O 1
ATOM 2434 N N . GLU A 1 398 ? 12.446 40.236 -1.083 1.00 48.19 398 GLU A N 1
ATOM 2435 C CA . GLU A 1 398 ? 12.094 41.553 -1.614 1.00 47.87 398 GLU A CA 1
ATOM 2436 C C . GLU A 1 398 ? 12.633 42.654 -0.756 1.00 47.58 398 GLU A C 1
ATOM 2437 O O . GLU A 1 398 ? 13.109 43.653 -1.288 1.00 46.59 398 GLU A O 1
ATOM 2443 N N . THR A 1 399 ? 12.548 42.489 0.578 1.00 46.23 399 THR A N 1
ATOM 2444 C CA . THR A 1 399 ? 12.811 43.600 1.473 1.00 45.91 399 THR A CA 1
ATOM 2445 C C . THR A 1 399 ? 14.032 43.480 2.376 1.00 45.72 399 THR A C 1
ATOM 2446 O O . THR A 1 399 ? 14.370 44.474 3.023 1.00 46.63 399 THR A O 1
ATOM 2450 N N . GLY A 1 400 ? 14.609 42.289 2.515 1.00 44.69 400 GLY A N 1
ATOM 2451 C CA . GLY A 1 400 ? 15.680 42.070 3.481 1.00 45.00 400 GLY A CA 1
ATOM 2452 C C . GLY A 1 400 ? 15.159 41.718 4.857 1.00 44.68 400 GLY A C 1
ATOM 2453 O O . GLY A 1 400 ? 15.948 41.409 5.743 1.00 46.76 400 GLY A O 1
ATOM 2454 N N . THR A 1 401 ? 13.841 41.733 5.029 1.00 44.07 401 THR A N 1
ATOM 2455 C CA . THR A 1 401 ? 13.192 41.490 6.308 1.00 44.14 401 THR A CA 1
ATOM 2456 C C . THR A 1 401 ? 11.944 40.593 6.062 1.00 44.53 401 THR A C 1
ATOM 2457 O O . THR A 1 401 ? 11.506 40.494 4.901 1.00 40.62 401 THR A O 1
ATOM 2461 N N . PRO A 1 402 ? 11.343 39.964 7.098 1.00 44.50 402 PRO A N 1
ATOM 2462 C CA . PRO A 1 402 ? 11.726 40.101 8.486 1.00 46.02 402 PRO A CA 1
ATOM 2463 C C . PRO A 1 402 ? 13.046 39.488 8.955 1.00 46.49 402 PRO A C 1
ATOM 2464 O O . PRO A 1 402 ? 13.547 38.473 8.440 1.00 47.38 402 PRO A O 1
ATOM 2468 N N . PHE A 1 403 ? 13.596 40.109 9.973 1.00 46.98 403 PHE A N 1
ATOM 2469 C CA . PHE A 1 403 ? 14.713 39.520 10.720 1.00 46.76 403 PHE A CA 1
ATOM 2470 C C . PHE A 1 403 ? 14.266 38.199 11.339 1.00 48.44 403 PHE A C 1
ATOM 2471 O O . PHE A 1 403 ? 13.067 37.994 11.569 1.00 49.46 403 PHE A O 1
ATOM 2479 N N . VAL A 1 404 ? 15.221 37.329 11.700 1.00 48.52 404 VAL A N 1
ATOM 2480 C CA . VAL A 1 404 ? 14.896 36.056 12.350 1.00 46.82 404 VAL A CA 1
ATOM 2481 C C . VAL A 1 404 ? 15.702 35.867 13.642 1.00 46.95 404 VAL A C 1
ATOM 2482 O O . VAL A 1 404 ? 16.947 35.765 13.627 1.00 46.03 404 VAL A O 1
ATOM 2486 N N . VAL A 1 405 ? 15.007 35.847 14.761 1.00 46.33 405 VAL A N 1
ATOM 2487 C CA . VAL A 1 405 ? 15.674 35.569 16.040 1.00 46.39 405 VAL A CA 1
ATOM 2488 C C . VAL A 1 405 ? 14.902 34.398 16.647 1.00 47.56 405 VAL A C 1
ATOM 2489 O O . VAL A 1 405 ? 13.674 34.369 16.552 1.00 48.50 405 VAL A O 1
ATOM 2493 N N . TYR A 1 406 ? 15.634 33.426 17.204 1.00 48.66 406 TYR A N 1
ATOM 2494 C CA . TYR A 1 406 ? 15.070 32.193 17.738 1.00 47.52 406 TYR A CA 1
ATOM 2495 C C . TYR A 1 406 ? 14.797 32.307 19.212 1.00 48.19 406 TYR A C 1
ATOM 2496 O O . TYR A 1 406 ? 15.723 32.420 20.061 1.00 49.35 406 TYR A O 1
ATOM 2505 N N . LYS A 1 407 ? 13.501 32.271 19.504 1.00 47.97 407 LYS A N 1
ATOM 2506 C CA . LYS A 1 407 ? 12.967 32.525 20.795 1.00 47.26 407 LYS A CA 1
ATOM 2507 C C . LYS A 1 407 ? 13.497 31.579 21.828 1.00 47.54 407 LYS A C 1
ATOM 2508 O O . LYS A 1 407 ? 13.902 32.043 22.872 1.00 48.69 407 LYS A O 1
ATOM 2514 N N . ASP A 1 408 ? 13.469 30.268 21.546 1.00 46.91 408 ASP A N 1
ATOM 2515 C CA . ASP A 1 408 ? 13.863 29.240 22.496 1.00 48.13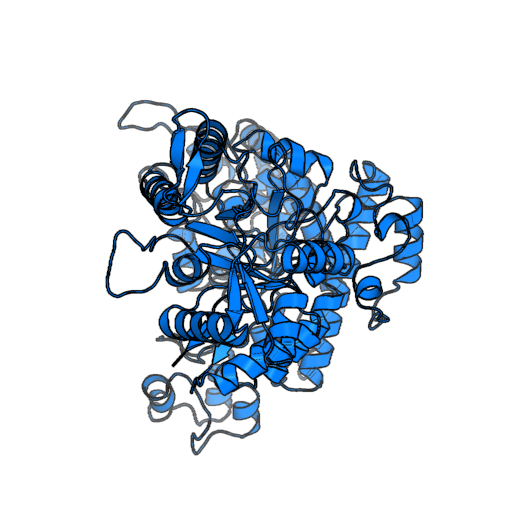 408 ASP A CA 1
ATOM 2516 C C . ASP A 1 408 ? 15.379 29.190 22.776 1.00 48.68 408 ASP A C 1
ATOM 2517 O O . ASP A 1 408 ? 15.795 29.028 23.924 1.00 49.40 408 ASP A O 1
ATOM 2522 N N . ALA A 1 409 ? 16.186 29.380 21.733 1.00 48.05 409 ALA A N 1
ATOM 2523 C CA . ALA A 1 409 ? 17.602 29.606 21.881 1.00 48.47 409 ALA A CA 1
ATOM 2524 C C . ALA A 1 409 ? 17.918 30.775 22.778 1.00 49.40 409 ALA A C 1
ATOM 2525 O O . ALA A 1 409 ? 18.808 30.671 23.636 1.00 49.99 409 ALA A O 1
ATOM 2527 N N . CYS A 1 410 ? 17.192 31.889 22.583 1.00 49.14 410 CYS A N 1
ATOM 2528 C CA . CYS A 1 410 ? 17.441 33.118 23.311 1.00 48.60 410 CYS A CA 1
ATOM 2529 C C . CYS A 1 410 ? 17.114 32.911 24.776 1.00 48.98 410 CYS A C 1
ATOM 2530 O O . CYS A 1 410 ? 17.874 33.324 25.624 1.00 49.84 410 CYS A O 1
ATOM 2533 N N . ASN A 1 411 ? 15.994 32.242 25.060 1.00 48.60 411 ASN A N 1
ATOM 2534 C CA . ASN A 1 411 ? 15.592 31.969 26.451 1.00 49.50 411 ASN A CA 1
ATOM 2535 C C . ASN A 1 411 ? 16.319 30.865 27.156 1.00 49.48 411 ASN A C 1
ATOM 2536 O O . ASN A 1 411 ? 16.567 30.987 28.339 1.00 50.00 411 ASN A O 1
ATOM 2541 N N . ARG A 1 412 ? 16.604 29.767 26.471 1.00 51.15 412 ARG A N 1
ATOM 2542 C CA . ARG A 1 412 ? 17.317 28.660 27.103 1.00 51.83 412 ARG A CA 1
ATOM 2543 C C . ARG A 1 412 ? 18.751 29.015 27.463 1.00 51.54 412 ARG A C 1
ATOM 2544 O O . ARG A 1 412 ? 19.327 28.418 28.381 1.00 50.55 412 ARG A O 1
ATOM 2552 N N . LYS A 1 413 ? 19.353 29.897 26.678 1.00 51.90 413 LYS A N 1
ATOM 2553 C CA . LYS A 1 413 ? 20.752 30.226 26.860 1.00 52.11 413 LYS A CA 1
ATOM 2554 C C . LYS A 1 413 ? 20.950 31.668 27.300 1.00 52.44 413 LYS A C 1
ATOM 2555 O O . LYS A 1 413 ? 21.935 32.299 26.884 1.00 52.46 413 LYS A O 1
ATOM 2561 N N . SER A 1 414 ? 20.060 32.173 28.178 1.00 52.50 414 SER A N 1
ATOM 2562 C CA . SER A 1 414 ? 20.214 33.506 28.735 1.00 51.06 414 SER A CA 1
ATOM 2563 C C . SER A 1 414 ? 20.521 33.477 30.183 1.00 51.69 414 SER A C 1
ATOM 2564 O O . SER A 1 414 ? 19.803 32.813 30.932 1.00 50.92 414 SER A O 1
ATOM 2567 N N . ASN A 1 415 ? 21.500 34.286 30.618 1.00 51.09 415 ASN A N 1
ATOM 2568 C CA . ASN A 1 415 ? 21.764 34.403 32.045 1.00 51.10 415 ASN A CA 1
ATOM 2569 C C . ASN A 1 415 ? 20.630 35.134 32.748 1.00 51.33 415 ASN A C 1
ATOM 2570 O O . ASN A 1 415 ? 20.530 35.111 33.966 1.00 50.85 415 ASN A O 1
ATOM 2575 N N . GLN A 1 416 ? 19.777 35.807 31.966 1.00 51.64 416 GLN A N 1
ATOM 2576 C CA . GLN A 1 416 ? 18.580 36.497 32.509 1.00 51.29 416 GLN A CA 1
ATOM 2577 C C . GLN A 1 416 ? 17.295 35.646 32.644 1.00 51.51 416 GLN A C 1
ATOM 2578 O O . GLN A 1 416 ? 16.250 36.178 33.014 1.00 49.84 416 GLN A O 1
ATOM 2584 N N . LYS A 1 417 ? 17.383 34.334 32.411 1.00 50.92 417 LYS A N 1
ATOM 2585 C CA . LYS A 1 417 ? 16.214 33.463 32.495 1.00 50.79 417 LYS A CA 1
ATOM 2586 C C . LYS A 1 417 ? 15.569 33.419 33.904 1.00 51.27 417 LYS A C 1
ATOM 2587 O O . LYS A 1 417 ? 14.432 33.051 34.017 1.00 51.50 417 LYS A O 1
ATOM 2593 N N . ASN A 1 418 ? 16.279 33.786 34.985 1.00 50.83 418 ASN A N 1
ATOM 2594 C CA . ASN A 1 418 ? 15.612 33.876 36.284 1.00 50.52 418 ASN A CA 1
ATOM 2595 C C . ASN A 1 418 ? 14.694 35.087 36.359 1.00 50.62 418 ASN A C 1
ATOM 2596 O O . ASN A 1 418 ? 13.916 35.211 37.286 1.00 51.43 418 ASN A O 1
ATOM 2601 N N . LEU A 1 419 ? 14.764 35.993 35.386 1.00 50.52 419 LEU A N 1
ATOM 2602 C CA . LEU A 1 419 ? 13.919 37.183 35.408 1.00 50.67 419 LEU A CA 1
ATOM 2603 C C . LEU A 1 419 ? 12.514 36.905 34.872 1.00 51.29 419 LEU A C 1
ATOM 2604 O O . LEU A 1 419 ? 11.559 37.541 35.277 1.00 52.63 419 LEU A O 1
ATOM 2609 N N . GLY A 1 420 ? 12.411 35.990 33.918 1.00 50.65 420 GLY A N 1
ATOM 2610 C CA . GLY A 1 420 ? 11.158 35.634 33.296 1.00 49.49 420 GLY A CA 1
ATOM 2611 C C . GLY A 1 420 ? 11.451 35.337 31.841 1.00 49.27 420 GLY A C 1
ATOM 2612 O O . GLY A 1 420 ? 12.613 35.259 31.432 1.00 50.60 420 GLY A O 1
ATOM 2613 N N . VAL A 1 421 ? 10.405 35.249 31.035 1.00 48.35 421 VAL A N 1
ATOM 2614 C CA . VAL A 1 421 ? 10.545 34.982 29.593 1.00 48.28 421 VAL A CA 1
ATOM 2615 C C . VAL A 1 421 ? 10.889 36.252 28.795 1.00 47.79 421 VAL A C 1
ATOM 2616 O O . VAL A 1 421 ? 10.200 37.251 28.842 1.00 47.24 421 VAL A O 1
ATOM 2620 N N . ILE A 1 422 ? 11.970 36.171 28.036 1.00 47.99 422 ILE A N 1
ATOM 2621 C CA . ILE A 1 422 ? 12.404 37.217 27.134 1.00 48.08 422 ILE A CA 1
ATOM 2622 C C . ILE A 1 422 ? 11.543 37.166 25.873 1.00 48.33 422 ILE A C 1
ATOM 2623 O O . ILE A 1 422 ? 11.430 36.122 25.277 1.00 49.89 422 ILE A O 1
ATOM 2628 N N . LYS A 1 423 ? 11.000 38.314 25.437 1.00 48.94 423 LYS A N 1
ATOM 2629 C CA . LYS A 1 423 ? 9.959 38.392 24.372 1.00 49.40 423 LYS A CA 1
ATOM 2630 C C . LYS A 1 423 ? 10.370 39.158 23.123 1.00 48.99 423 LYS A C 1
ATOM 2631 O O . LYS A 1 423 ? 9.607 39.243 22.141 1.00 50.28 423 LYS A O 1
ATOM 2637 N N . SER A 1 424 ? 11.578 39.730 23.166 1.00 50.34 424 SER A N 1
ATOM 2638 C CA . SER A 1 424 ? 12.214 40.387 22.013 1.00 50.24 424 SER A CA 1
ATOM 2639 C C . SER A 1 424 ? 13.733 40.454 22.082 1.00 51.19 424 SER A C 1
ATOM 2640 O O . SER A 1 424 ? 14.342 40.229 23.133 1.00 49.14 424 SER A O 1
ATOM 2643 N N . SER A 1 425 ? 14.318 40.773 20.934 1.00 50.86 425 SER A N 1
ATOM 2644 C CA . SER A 1 425 ? 15.631 41.385 20.867 1.00 51.20 425 SER A CA 1
ATOM 2645 C C . SER A 1 425 ? 15.345 42.859 20.523 1.00 51.96 425 SER A C 1
ATOM 2646 O O . SER A 1 425 ? 14.299 43.386 20.891 1.00 52.09 425 SER A O 1
ATOM 2649 N N . ASN A 1 426 ? 16.228 43.480 19.741 1.00 52.00 426 ASN A N 1
ATOM 2650 C CA . ASN A 1 426 ? 16.309 44.913 19.619 1.00 51.64 426 ASN A CA 1
ATOM 2651 C C . ASN A 1 426 ? 16.411 45.257 18.157 1.00 51.18 426 ASN A C 1
ATOM 2652 O O . ASN A 1 426 ? 16.290 44.384 17.273 1.00 50.88 426 ASN A O 1
ATOM 2657 N N . LEU A 1 427 ? 16.625 46.536 17.898 1.00 51.55 427 LEU A N 1
ATOM 2658 C CA . LEU A 1 427 ? 16.612 47.059 16.538 1.00 51.77 427 LEU A CA 1
ATOM 2659 C C . LEU A 1 427 ? 17.591 46.334 15.613 1.00 52.38 427 LEU A C 1
ATOM 2660 O O . LEU A 1 427 ? 17.275 46.124 14.450 1.00 53.91 427 LEU A O 1
ATOM 2665 N N . CYS A 1 428 ? 18.773 45.988 16.136 1.00 52.37 428 CYS A N 1
ATOM 2666 C CA . CYS A 1 428 ? 19.888 45.387 15.364 1.00 52.46 428 CYS A CA 1
ATOM 2667 C C . CYS A 1 428 ? 20.201 43.910 15.698 1.00 51.80 428 CYS A C 1
ATOM 2668 O O . CYS A 1 428 ? 21.207 43.383 15.252 1.00 52.88 428 CYS A O 1
ATOM 2671 N N . CYS A 1 429 ? 19.327 43.275 16.476 1.00 50.95 429 CYS A N 1
ATOM 2672 C CA . CYS A 1 429 ? 19.295 41.841 16.728 1.00 50.33 429 CYS A CA 1
ATOM 2673 C C . CYS A 1 429 ? 20.458 41.284 17.498 1.00 50.30 429 CYS A C 1
ATOM 2674 O O . CYS A 1 429 ? 20.776 40.095 17.363 1.00 48.06 429 CYS A O 1
ATOM 2677 N N . GLU A 1 430 ? 20.988 42.072 18.427 1.00 50.26 430 GLU A N 1
ATOM 2678 C CA . GLU A 1 430 ? 22.097 41.572 19.230 1.00 50.08 430 GLU A CA 1
ATOM 2679 C C . GLU A 1 430 ? 21.809 41.509 20.699 1.00 49.37 430 GLU A C 1
ATOM 2680 O O . GLU A 1 430 ? 22.424 40.712 21.412 1.00 50.54 430 GLU A O 1
ATOM 2686 N N . ILE A 1 431 ? 20.922 42.370 21.183 1.00 49.33 431 ILE A N 1
ATOM 2687 C CA . ILE A 1 431 ? 20.542 42.404 22.638 1.00 49.66 431 ILE A CA 1
ATOM 2688 C C . ILE A 1 431 ? 19.445 41.372 22.821 1.00 50.47 431 ILE A C 1
ATOM 2689 O O . ILE A 1 431 ? 18.486 41.318 22.048 1.00 51.20 431 ILE A O 1
ATOM 2694 N N . VAL A 1 432 ? 19.630 40.506 23.801 1.00 51.18 432 VAL A N 1
ATOM 2695 C CA . VAL A 1 432 ? 18.545 39.676 24.280 1.00 51.27 432 VAL A CA 1
ATOM 2696 C C . VAL A 1 432 ? 18.466 39.797 25.817 1.00 50.91 432 VAL A C 1
ATOM 2697 O O . VAL A 1 432 ? 19.259 39.257 26.607 1.00 49.80 432 VAL A O 1
ATOM 2701 N N . GLU A 1 433 ? 17.495 40.598 26.191 1.00 51.03 433 GLU A N 1
ATOM 2702 C CA . GLU A 1 433 ? 17.341 41.036 27.553 1.00 50.17 433 GLU A CA 1
ATOM 2703 C C . GLU A 1 433 ? 15.865 41.018 27.847 1.00 50.75 433 GLU A C 1
ATOM 2704 O O . GLU A 1 433 ? 15.047 41.220 26.932 1.00 50.21 433 GLU A O 1
ATOM 2710 N N . TYR A 1 434 ? 15.518 40.762 29.112 1.00 51.95 434 TYR A N 1
ATOM 2711 C CA . TYR A 1 434 ? 14.125 40.681 29.564 1.00 51.18 434 TYR A CA 1
ATOM 2712 C C . TYR A 1 434 ? 13.480 42.086 29.668 1.00 51.17 434 TYR A C 1
ATOM 2713 O O . TYR A 1 434 ? 14.079 43.049 30.164 1.00 50.04 434 TYR A O 1
ATOM 2722 N N . SER A 1 435 ? 12.233 42.173 29.238 1.00 49.88 435 SER A N 1
ATOM 2723 C CA . SER A 1 435 ? 11.419 43.386 29.323 1.00 49.65 435 SER A CA 1
ATOM 2724 C C . SER A 1 435 ? 9.990 43.053 29.729 1.00 50.24 435 SER A C 1
ATOM 2725 O O . SER A 1 435 ? 9.466 41.937 29.538 1.00 50.20 435 SER A O 1
ATOM 2728 N N . ALA A 1 436 ? 9.337 44.041 30.284 1.00 51.74 436 ALA A N 1
ATOM 2729 C CA . ALA A 1 436 ? 7.996 43.872 30.769 1.00 51.28 436 ALA A CA 1
ATOM 2730 C C . ALA A 1 436 ? 7.408 45.267 30.828 1.00 50.95 436 ALA A C 1
ATOM 2731 O O . ALA A 1 436 ? 8.142 46.251 30.681 1.00 49.90 436 ALA A O 1
ATOM 2733 N N . PRO A 1 437 ? 6.104 45.375 31.060 1.00 51.83 437 PRO A N 1
ATOM 2734 C CA . PRO A 1 437 ? 5.456 46.659 31.060 1.00 51.49 437 PRO A CA 1
ATOM 2735 C C . PRO A 1 437 ? 6.140 47.711 31.962 1.00 52.35 437 PRO A C 1
ATOM 2736 O O . PRO A 1 437 ? 6.118 48.897 31.612 1.00 51.68 437 PRO A O 1
ATOM 2740 N N . ASP A 1 438 ? 6.758 47.297 33.070 1.00 51.07 438 ASP A N 1
ATOM 2741 C CA . ASP A 1 438 ? 7.440 48.249 33.959 1.00 52.57 438 ASP A CA 1
ATOM 2742 C C . ASP A 1 438 ? 8.976 48.231 33.841 1.00 53.16 438 ASP A C 1
ATOM 2743 O O . ASP A 1 438 ? 9.665 48.944 34.609 1.00 53.34 438 ASP A O 1
ATOM 2748 N N . GLU A 1 439 ? 9.506 47.366 32.958 1.00 51.99 439 GLU A N 1
ATOM 2749 C CA . GLU A 1 439 ? 10.955 47.231 32.756 1.00 50.75 439 GLU A CA 1
ATOM 2750 C C . GLU A 1 439 ? 11.273 47.219 31.275 1.00 50.44 439 GLU A C 1
ATOM 2751 O O . GLU A 1 439 ? 10.934 46.287 30.597 1.00 49.03 439 GLU A O 1
ATOM 2757 N N . THR A 1 440 ? 11.899 48.284 30.812 1.00 50.13 440 THR A N 1
ATOM 2758 C CA . THR A 1 440 ? 12.381 48.453 29.434 1.00 51.05 440 THR A CA 1
ATOM 2759 C C . THR A 1 440 ? 13.869 48.193 29.461 1.00 52.57 440 THR A C 1
ATOM 2760 O O . THR A 1 440 ? 14.651 48.991 30.062 1.00 51.93 440 THR A O 1
ATOM 2764 N N . ALA A 1 441 ? 14.290 47.129 28.766 1.00 52.92 441 ALA A N 1
ATOM 2765 C CA . ALA A 1 441 ? 15.687 46.741 28.798 1.00 52.30 441 ALA A CA 1
ATOM 2766 C C . ALA A 1 441 ? 16.511 47.773 28.047 1.00 52.77 441 ALA A C 1
ATOM 2767 O O . ALA A 1 441 ? 16.049 48.341 27.047 1.00 49.35 441 ALA A O 1
ATOM 2769 N N . VAL A 1 442 ? 17.666 48.137 28.632 1.00 53.53 442 VAL A N 1
ATOM 2770 C CA . VAL A 1 442 ? 18.553 49.100 27.998 1.00 53.69 442 VAL A CA 1
ATOM 2771 C C . VAL A 1 442 ? 19.899 48.425 27.803 1.00 54.93 442 VAL A C 1
ATOM 2772 O O . VAL A 1 442 ? 20.278 47.576 28.620 1.00 53.87 442 VAL A O 1
ATOM 2776 N N . CYS A 1 443 ? 20.639 48.820 26.773 1.00 55.06 443 CYS A N 1
ATOM 2777 C CA . CYS A 1 443 ? 22.045 48.480 26.772 1.00 55.52 443 CYS A CA 1
ATOM 2778 C C . CYS A 1 443 ? 22.986 49.555 26.256 1.00 54.88 443 CYS A C 1
ATOM 2779 O O . CYS A 1 443 ? 22.646 50.345 25.367 1.00 53.07 443 CYS A O 1
ATOM 2782 N N . ASN A 1 444 ? 24.189 49.507 26.838 1.00 55.13 444 ASN A N 1
ATOM 2783 C CA . ASN A 1 444 ? 25.318 50.390 26.555 1.00 55.12 444 ASN A CA 1
ATOM 2784 C C . ASN A 1 444 ? 26.376 49.568 25.865 1.00 54.06 444 ASN A C 1
ATOM 2785 O O . ASN A 1 444 ? 26.685 48.508 26.354 1.00 54.21 444 ASN A O 1
ATOM 2790 N N . LEU A 1 445 ? 26.915 50.079 24.758 1.00 51.63 445 LEU A N 1
ATOM 2791 C CA . LEU A 1 445 ? 27.747 49.323 23.825 1.00 50.68 445 LEU A CA 1
ATOM 2792 C C . LEU A 1 445 ? 29.074 49.987 23.569 1.00 49.53 445 LEU A C 1
ATOM 2793 O O . LEU A 1 445 ? 29.187 51.232 23.548 1.00 48.86 445 LEU A O 1
ATOM 2798 N N . ALA A 1 446 ? 30.071 49.160 23.296 1.00 49.00 446 ALA A N 1
ATOM 2799 C CA . ALA A 1 446 ? 31.410 49.625 22.900 1.00 48.41 446 ALA A CA 1
ATOM 2800 C C . ALA A 1 446 ? 32.060 48.507 22.167 1.00 47.92 446 ALA A C 1
ATOM 2801 O O . ALA A 1 446 ? 31.736 47.360 22.430 1.00 46.22 446 ALA A O 1
ATOM 2803 N N . SER A 1 447 ? 33.005 48.830 21.277 1.00 47.96 447 SER A N 1
ATOM 2804 C CA . SER A 1 447 ? 33.670 47.827 20.459 1.00 47.61 447 SER A CA 1
ATOM 2805 C C . SER A 1 447 ? 35.176 47.914 20.607 1.00 48.23 447 SER A C 1
ATOM 2806 O O . SER A 1 447 ? 35.777 49.027 20.617 1.00 47.66 447 SER A O 1
ATOM 2809 N N . VAL A 1 448 ? 35.787 46.742 20.791 1.00 47.29 448 VAL A N 1
ATOM 2810 C CA . VAL A 1 448 ? 37.229 46.587 20.710 1.00 47.77 448 VAL A CA 1
ATOM 2811 C C . VAL A 1 448 ? 37.694 46.577 19.222 1.00 47.15 448 VAL A C 1
ATOM 2812 O O . VAL A 1 448 ? 37.119 45.894 18.410 1.00 46.51 448 VAL A O 1
ATOM 2816 N N . ALA A 1 449 ? 38.715 47.361 18.912 1.00 46.64 449 ALA A N 1
ATOM 2817 C CA . ALA A 1 449 ? 39.318 47.433 17.563 1.00 47.19 449 ALA A CA 1
ATOM 2818 C C . ALA A 1 449 ? 40.315 46.289 17.388 1.00 46.54 449 ALA A C 1
ATOM 2819 O O . ALA A 1 449 ? 41.454 46.378 17.807 1.00 44.87 449 ALA A O 1
ATOM 2821 N N . LEU A 1 450 ? 39.881 45.204 16.767 1.00 46.54 450 LEU A N 1
ATOM 2822 C CA . LEU A 1 450 ? 40.658 43.972 16.859 1.00 46.79 450 LEU A CA 1
ATOM 2823 C C . LEU A 1 450 ? 42.056 44.040 16.262 1.00 47.10 450 LEU A C 1
ATOM 2824 O O . LEU A 1 450 ? 42.961 43.363 16.749 1.00 47.68 450 LEU A O 1
ATOM 2829 N N . PRO A 1 451 ? 42.257 44.813 15.206 1.00 47.06 451 PRO A N 1
ATOM 2830 C CA . PRO A 1 451 ? 43.606 44.991 14.669 1.00 47.49 451 PRO A CA 1
ATOM 2831 C C . PRO A 1 451 ? 44.650 45.661 15.587 1.00 47.40 451 PRO A C 1
ATOM 2832 O O . PRO A 1 451 ? 45.849 45.452 15.393 1.00 47.00 451 PRO A O 1
ATOM 2836 N N . ALA A 1 452 ? 44.231 46.401 16.606 1.00 48.10 452 ALA A N 1
ATOM 2837 C CA . ALA A 1 452 ? 45.226 47.064 17.463 1.00 48.67 452 ALA A CA 1
ATOM 2838 C C . ALA A 1 452 ? 46.155 46.086 18.191 1.00 48.84 452 ALA A C 1
ATOM 2839 O O . ALA A 1 452 ? 47.189 46.519 18.712 1.00 49.32 452 ALA A O 1
ATOM 2841 N N . PHE A 1 453 ? 45.785 44.800 18.241 1.00 48.69 453 PHE A N 1
ATOM 2842 C CA . PHE A 1 453 ? 46.515 43.792 19.019 1.00 49.11 453 PHE A CA 1
ATOM 2843 C C . PHE A 1 453 ? 47.445 42.917 18.177 1.00 49.64 453 PHE A C 1
ATOM 2844 O O . PHE A 1 453 ? 48.094 42.014 18.695 1.00 48.94 453 PHE A O 1
ATOM 2852 N N . ILE A 1 454 ? 47.548 43.238 16.887 1.00 50.30 454 ILE A N 1
ATOM 2853 C CA . ILE A 1 454 ? 48.551 42.625 16.011 1.00 50.40 454 ILE A CA 1
ATOM 2854 C C . ILE A 1 454 ? 49.938 43.192 16.359 1.00 51.32 454 ILE A C 1
ATOM 2855 O O . ILE A 1 454 ? 50.089 44.402 16.529 1.00 51.81 454 ILE A O 1
ATOM 2860 N N . GLU A 1 455 ? 50.944 42.318 16.476 1.00 51.78 455 GLU A N 1
ATOM 2861 C CA . GLU A 1 455 ? 52.324 42.742 16.777 1.00 52.28 455 GLU A CA 1
ATOM 2862 C C . GLU A 1 455 ? 53.329 42.076 15.847 1.00 51.95 455 GLU A C 1
ATOM 2863 O O . GLU A 1 455 ? 53.098 40.965 15.392 1.00 52.04 455 GLU A O 1
ATOM 2869 N N . LYS A 1 461 ? 58.700 40.767 9.838 1.00 67.59 461 LYS A N 1
ATOM 2870 C CA . LYS A 1 461 ? 58.717 39.362 9.417 1.00 67.52 461 LYS A CA 1
ATOM 2871 C C . LYS A 1 461 ? 57.356 38.664 9.631 1.00 67.49 461 LYS A C 1
ATOM 2872 O O . LYS A 1 461 ? 56.452 38.788 8.791 1.00 67.91 461 LYS A O 1
ATOM 2878 N N . THR A 1 462 ? 57.196 37.946 10.743 1.00 67.06 462 THR A N 1
ATOM 2879 C CA . THR A 1 462 ? 55.919 37.292 11.055 1.00 66.25 462 THR A CA 1
ATOM 2880 C C . THR A 1 462 ? 55.127 38.063 12.099 1.00 65.52 462 THR A C 1
ATOM 2881 O O . THR A 1 462 ? 55.686 38.702 12.993 1.00 65.33 462 THR A O 1
ATOM 2885 N N . SER A 1 463 ? 53.806 37.976 11.972 1.00 64.58 463 SER A N 1
ATOM 2886 C CA . SER A 1 463 ? 52.887 38.692 12.842 1.00 63.29 463 SER A CA 1
ATOM 2887 C C . SER A 1 463 ? 52.233 37.750 13.833 1.00 62.43 463 SER A C 1
ATOM 2888 O O . SER A 1 463 ? 51.951 36.598 13.512 1.00 62.36 463 SER A O 1
ATOM 2891 N N . THR A 1 464 ? 51.987 38.257 15.041 1.00 61.12 464 THR A N 1
ATOM 2892 C CA . THR A 1 464 ? 51.225 37.532 16.047 1.00 59.87 464 THR A CA 1
ATOM 2893 C C . THR A 1 464 ? 50.172 38.439 16.645 1.00 58.51 464 THR A C 1
ATOM 2894 O O . THR A 1 464 ? 50.198 39.667 16.463 1.00 58.03 464 THR A O 1
ATOM 2898 N N . TYR A 1 465 ? 49.273 37.816 17.397 1.00 57.02 465 TYR A N 1
ATOM 2899 C CA . TYR A 1 465 ? 48.147 38.497 18.000 1.00 56.17 465 TYR A CA 1
ATOM 2900 C C . TYR A 1 465 ? 48.309 38.518 19.513 1.00 55.24 465 TYR A C 1
ATOM 2901 O O . TYR A 1 465 ? 48.397 37.463 20.137 1.00 55.21 465 TYR A O 1
ATOM 2910 N N . ASN A 1 466 ? 48.353 39.713 20.104 1.00 54.11 466 ASN A N 1
ATOM 2911 C CA . ASN A 1 466 ? 48.554 39.830 21.557 1.00 53.58 466 ASN A CA 1
ATOM 2912 C C . ASN A 1 466 ? 47.238 39.683 22.343 1.00 52.95 466 ASN A C 1
ATOM 2913 O O . ASN A 1 466 ? 46.601 40.662 22.719 1.00 52.09 466 ASN A O 1
ATOM 2918 N N . PHE A 1 467 ? 46.853 38.441 22.610 1.00 52.56 467 PHE A N 1
ATOM 2919 C CA . PHE A 1 467 ? 45.640 38.161 23.375 1.00 52.56 467 PHE A CA 1
ATOM 2920 C C . PHE A 1 467 ? 45.670 38.740 24.792 1.00 52.25 467 PHE A C 1
ATOM 2921 O O . PHE A 1 467 ? 44.655 39.143 25.299 1.00 51.54 467 PHE A O 1
ATOM 2929 N N . LYS A 1 468 ? 46.841 38.773 25.422 1.00 52.15 468 LYS A N 1
ATOM 2930 C CA . LYS A 1 468 ? 47.005 39.340 26.777 1.00 52.43 468 LYS A CA 1
ATOM 2931 C C . LYS A 1 468 ? 46.677 40.859 26.825 1.00 52.11 468 LYS A C 1
ATOM 2932 O O . LYS A 1 468 ? 46.120 41.367 27.816 1.00 51.66 468 LYS A O 1
ATOM 2938 N N . LYS A 1 469 ? 47.020 41.574 25.759 1.00 51.82 469 LYS A N 1
ATOM 2939 C CA . LYS A 1 469 ? 46.679 43.006 25.627 1.00 51.64 469 LYS A CA 1
ATOM 2940 C C . LYS A 1 469 ? 45.200 43.188 25.374 1.00 50.89 469 LYS A C 1
ATOM 2941 O O . LYS A 1 469 ? 44.586 44.154 25.854 1.00 50.37 469 LYS A O 1
ATOM 2947 N N . LEU A 1 470 ? 44.642 42.271 24.583 1.00 50.17 470 LEU A N 1
ATOM 2948 C CA . LEU A 1 470 ? 43.208 42.224 24.336 1.00 49.66 470 LEU A CA 1
ATOM 2949 C C . LEU A 1 470 ? 42.431 41.988 25.626 1.00 48.78 470 LEU A C 1
ATOM 2950 O O . LEU A 1 470 ? 41.490 42.684 25.890 1.00 48.59 470 LEU A O 1
ATOM 2955 N N . HIS A 1 471 ? 42.798 40.978 26.396 1.00 48.20 471 HIS A N 1
ATOM 2956 C CA . HIS A 1 471 ? 42.138 40.698 27.682 1.00 48.40 471 HIS A CA 1
ATOM 2957 C C . HIS A 1 471 ? 42.178 41.978 28.539 1.00 49.19 471 HIS A C 1
ATOM 2958 O O . HIS A 1 471 ? 41.158 42.406 29.069 1.00 48.18 471 HIS A O 1
ATOM 2965 N N . GLU A 1 472 ? 43.365 42.588 28.653 1.00 49.96 472 GLU A N 1
ATOM 2966 C CA . GLU A 1 472 ? 43.560 43.843 29.413 1.00 50.12 472 GLU A CA 1
ATOM 2967 C C . GLU A 1 472 ? 42.638 44.994 28.921 1.00 50.04 472 GLU A C 1
ATOM 2968 O O . GLU A 1 472 ? 41.962 45.646 29.732 1.00 49.28 472 GLU A O 1
ATOM 2974 N N . ILE A 1 473 ? 42.574 45.224 27.602 1.00 48.73 473 ILE A N 1
ATOM 2975 C CA . ILE A 1 473 ? 41.714 46.275 27.079 1.00 48.45 473 ILE A CA 1
ATOM 2976 C C . ILE A 1 473 ? 40.252 45.930 27.323 1.00 47.75 473 ILE A C 1
ATOM 2977 O O . ILE A 1 473 ? 39.479 46.816 27.713 1.00 46.96 473 ILE A O 1
ATOM 2982 N N . ALA A 1 474 ? 39.851 44.675 27.065 1.00 46.60 474 ALA A N 1
ATOM 2983 C CA . ALA A 1 474 ? 38.452 44.249 27.317 1.00 46.25 474 ALA A CA 1
ATOM 2984 C C . ALA A 1 474 ? 37.983 44.540 28.744 1.00 46.13 474 ALA A C 1
ATOM 2985 O O . ALA A 1 474 ? 36.829 44.872 28.946 1.00 47.14 474 ALA A O 1
ATOM 2987 N N . LYS A 1 475 ? 38.849 44.366 29.731 1.00 45.10 475 LYS A N 1
ATOM 2988 C CA . LYS A 1 475 ? 38.491 44.679 31.113 1.00 45.92 475 LYS A CA 1
ATOM 2989 C C . LYS A 1 475 ? 38.323 46.202 31.312 1.00 44.97 475 LYS A C 1
ATOM 2990 O O . LYS A 1 475 ? 37.413 46.668 32.016 1.00 44.21 475 LYS A O 1
ATOM 2996 N N . VAL A 1 476 ? 39.197 46.982 30.682 1.00 44.92 476 VAL A N 1
ATOM 2997 C CA . VAL A 1 476 ? 39.065 48.435 30.691 1.00 46.18 476 VAL A CA 1
ATOM 2998 C C . VAL A 1 476 ? 37.686 48.830 30.184 1.00 46.70 476 VAL A C 1
ATOM 2999 O O . VAL A 1 476 ? 36.959 49.550 30.876 1.00 46.26 476 VAL A O 1
ATOM 3003 N N . VAL A 1 477 ? 37.338 48.337 29.003 1.00 47.13 477 VAL A N 1
ATOM 3004 C CA . VAL A 1 477 ? 36.033 48.634 28.384 1.00 47.91 477 VAL A CA 1
ATOM 3005 C C . VAL A 1 477 ? 34.839 48.158 29.238 1.00 48.42 477 VAL A C 1
ATOM 3006 O O . VAL A 1 477 ? 33.805 48.825 29.281 1.00 48.90 477 VAL A O 1
ATOM 3010 N N . THR A 1 478 ? 34.949 46.979 29.839 1.00 48.52 478 THR A N 1
ATOM 3011 C CA . THR A 1 478 ? 33.899 46.467 30.731 1.00 48.58 478 THR A CA 1
ATOM 3012 C C . THR A 1 478 ? 33.650 47.444 31.815 1.00 48.49 478 THR A C 1
ATOM 3013 O O . THR A 1 478 ? 32.507 47.738 32.103 1.00 48.98 478 THR A O 1
ATOM 3017 N N . ARG A 1 479 ? 34.709 47.919 32.470 1.00 49.31 479 ARG A N 1
ATOM 3018 C CA . ARG A 1 479 ? 34.549 48.859 33.592 1.00 49.77 479 ARG A CA 1
ATOM 3019 C C . ARG A 1 479 ? 33.929 50.237 33.170 1.00 49.19 479 ARG A C 1
ATOM 3020 O O . ARG A 1 479 ? 33.167 50.874 33.899 1.00 49.39 479 ARG A O 1
ATOM 3028 N N . ASN A 1 480 ? 34.335 50.717 32.003 1.00 49.40 480 ASN A N 1
ATOM 3029 C CA . ASN A 1 480 ? 33.707 51.871 31.378 1.00 49.16 480 ASN A CA 1
ATOM 3030 C C . ASN A 1 480 ? 32.223 51.673 31.229 1.00 48.72 480 ASN A C 1
ATOM 3031 O O . ASN A 1 480 ? 31.456 52.570 31.549 1.00 48.41 480 ASN A O 1
ATOM 3036 N N . LEU A 1 481 ? 31.799 50.530 30.691 1.00 49.10 481 LEU A N 1
ATOM 3037 C CA . LEU A 1 481 ? 30.373 50.358 30.407 1.00 49.75 481 LEU A CA 1
ATOM 3038 C C . LEU A 1 481 ? 29.551 50.256 31.717 1.00 50.14 481 LEU A C 1
ATOM 3039 O O . LEU A 1 481 ? 28.387 50.669 31.768 1.00 50.48 481 LEU A O 1
ATOM 3044 N N . ASN A 1 482 ? 30.144 49.720 32.776 1.00 50.28 482 ASN A N 1
ATOM 3045 C CA . ASN A 1 482 ? 29.461 49.700 34.083 1.00 51.22 482 ASN A CA 1
ATOM 3046 C C . ASN A 1 482 ? 29.252 51.049 34.630 1.00 50.58 482 ASN A C 1
ATOM 3047 O O . ASN A 1 482 ? 28.259 51.301 35.273 1.00 50.70 482 ASN A O 1
ATOM 3052 N N . ARG A 1 483 ? 30.260 51.895 34.432 1.00 51.73 483 ARG A N 1
ATOM 3053 C CA . ARG A 1 483 ? 30.211 53.262 34.865 1.00 51.08 483 ARG A CA 1
ATOM 3054 C C . ARG A 1 483 ? 29.158 54.020 34.070 1.00 50.64 483 ARG A C 1
ATOM 3055 O O . ARG A 1 483 ? 28.467 54.843 34.617 1.00 50.87 483 ARG A O 1
ATOM 3063 N N . VAL A 1 484 ? 29.058 53.764 32.773 1.00 49.26 484 VAL A N 1
ATOM 3064 C CA . VAL A 1 484 ? 27.998 54.370 31.991 1.00 49.01 484 VAL A CA 1
ATOM 3065 C C . VAL A 1 484 ? 26.619 54.092 32.584 1.00 49.05 484 VAL A C 1
ATOM 3066 O O . VAL A 1 484 ? 25.768 54.968 32.599 1.00 48.89 484 VAL A O 1
ATOM 3070 N N . ILE A 1 485 ? 26.398 52.886 33.091 1.00 50.47 485 ILE A N 1
ATOM 3071 C CA . ILE A 1 485 ? 25.099 52.541 33.695 1.00 50.11 485 ILE A CA 1
ATOM 3072 C C . ILE A 1 485 ? 24.729 53.553 34.763 1.00 51.18 485 ILE A C 1
ATOM 3073 O O . ILE A 1 485 ? 23.582 54.007 34.837 1.00 51.50 485 ILE A O 1
ATOM 3078 N N . ASP A 1 486 ? 25.688 53.920 35.601 1.00 51.76 486 ASP A N 1
ATOM 3079 C CA . ASP A 1 486 ? 25.377 54.768 36.725 1.00 52.09 486 ASP A CA 1
ATOM 3080 C C . ASP A 1 486 ? 25.310 56.249 36.365 1.00 52.82 486 ASP A C 1
ATOM 3081 O O . ASP A 1 486 ? 24.633 57.033 37.029 1.00 52.01 486 ASP A O 1
ATOM 3086 N N . ARG A 1 487 ? 25.976 56.628 35.284 1.00 53.01 487 ARG A N 1
ATOM 3087 C CA . ARG A 1 487 ? 26.034 58.021 34.902 1.00 54.10 487 ARG A CA 1
ATOM 3088 C C . ARG A 1 487 ? 25.025 58.385 33.829 1.00 53.97 487 ARG A C 1
ATOM 3089 O O . ARG A 1 487 ? 24.883 59.562 33.481 1.00 54.05 487 ARG A O 1
ATOM 3097 N N . ASN A 1 488 ? 24.267 57.398 33.365 1.00 54.42 488 ASN A N 1
ATOM 3098 C CA . ASN A 1 488 ? 23.317 57.602 32.247 1.00 54.78 488 ASN A CA 1
ATOM 3099 C C . ASN A 1 488 ? 22.090 58.439 32.603 1.00 55.08 488 ASN A C 1
ATOM 3100 O O . ASN A 1 488 ? 21.558 58.303 33.700 1.00 52.62 488 ASN A O 1
ATOM 3105 N N . TYR A 1 489 ? 21.621 59.261 31.654 1.00 56.84 489 TYR A N 1
ATOM 3106 C CA . TYR A 1 489 ? 20.274 59.834 31.771 1.00 56.79 489 TYR A CA 1
ATOM 3107 C C . TYR A 1 489 ? 19.307 58.907 31.073 1.00 56.54 489 TYR A C 1
ATOM 3108 O O . TYR A 1 489 ? 19.440 58.652 29.855 1.00 57.90 489 TYR A O 1
ATOM 3117 N N . TYR A 1 490 ? 18.366 58.355 31.842 1.00 54.50 490 TYR A N 1
ATOM 3118 C CA . TYR A 1 490 ? 17.391 57.416 31.320 1.00 53.70 490 TYR A CA 1
ATOM 3119 C C . TYR A 1 490 ? 16.154 58.203 30.866 1.00 52.65 490 TYR A C 1
ATOM 3120 O O . TYR A 1 490 ? 15.575 58.956 31.656 1.00 51.81 490 TYR A O 1
ATOM 3129 N N . PRO A 1 491 ? 15.733 58.045 29.622 1.00 52.16 491 PRO A N 1
ATOM 3130 C CA . PRO A 1 491 ? 14.631 58.902 29.100 1.00 51.68 491 PRO A CA 1
ATOM 3131 C C . PRO A 1 491 ? 13.282 58.589 29.712 1.00 50.31 491 PRO A C 1
ATOM 3132 O O . PRO A 1 491 ? 12.403 59.443 29.723 1.00 49.52 491 PRO A O 1
ATOM 3136 N N . VAL A 1 492 ? 13.120 57.369 30.210 1.00 49.88 492 VAL A N 1
ATOM 3137 C CA . VAL A 1 492 ? 11.878 56.964 30.877 1.00 49.91 492 VAL A CA 1
ATOM 3138 C C . VAL A 1 492 ? 12.206 56.098 32.055 1.00 49.88 492 VAL A C 1
ATOM 3139 O O . VAL A 1 492 ? 13.173 55.417 32.005 1.00 49.85 492 VAL A O 1
ATOM 3143 N N . GLU A 1 493 ? 11.390 56.120 33.102 1.00 50.79 493 GLU A N 1
ATOM 3144 C CA . GLU A 1 493 ? 11.602 55.342 34.327 1.00 50.93 493 GLU A CA 1
ATOM 3145 C C . GLU A 1 493 ? 11.642 53.820 34.145 1.00 50.63 493 GLU A C 1
ATOM 3146 O O . GLU A 1 493 ? 12.341 53.136 34.860 1.00 49.26 493 GLU A O 1
ATOM 3152 N N . GLU A 1 494 ? 10.963 53.274 33.139 1.00 50.72 494 GLU A N 1
ATOM 3153 C CA . GLU A 1 494 ? 10.992 51.840 32.961 1.00 50.68 494 GLU A CA 1
ATOM 3154 C C . G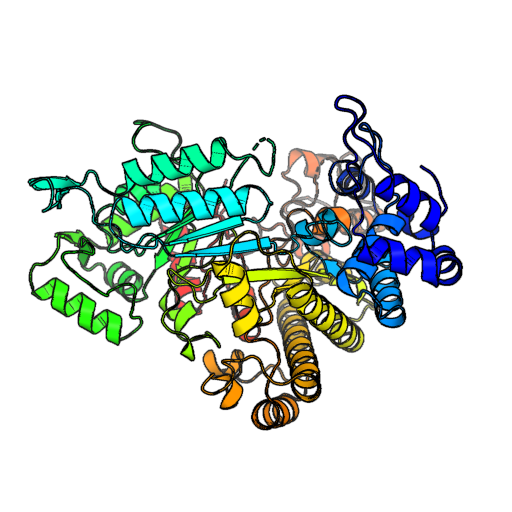LU A 1 494 ? 12.444 51.412 32.649 1.00 50.06 494 GLU A C 1
ATOM 3155 O O . GLU A 1 494 ? 12.872 50.351 33.068 1.00 50.98 494 GLU A O 1
ATOM 3161 N N . ALA A 1 495 ? 13.223 52.281 32.004 1.00 48.88 495 ALA A N 1
ATOM 3162 C CA . ALA A 1 495 ? 14.565 51.925 31.580 1.00 49.74 495 ALA A CA 1
ATOM 3163 C C . ALA A 1 495 ? 15.626 52.049 32.740 1.00 50.33 495 ALA A C 1
ATOM 3164 O O . ALA A 1 495 ? 16.582 51.268 32.811 1.00 49.38 495 ALA A O 1
ATOM 3166 N N . ARG A 1 496 ? 15.471 53.051 33.581 1.00 49.97 496 ARG A N 1
ATOM 3167 C CA . ARG A 1 496 ? 16.293 53.158 34.790 1.00 51.01 496 ARG A CA 1
ATOM 3168 C C . ARG A 1 496 ? 16.107 51.945 35.691 1.00 50.99 496 ARG A C 1
ATOM 3169 O O . ARG A 1 496 ? 17.062 51.409 36.246 1.00 51.45 496 ARG A O 1
ATOM 3177 N N . LYS A 1 497 ? 14.863 51.556 35.917 1.00 52.27 497 LYS A N 1
ATOM 3178 C CA . LYS A 1 497 ? 14.513 50.386 36.765 1.00 52.17 497 LYS A CA 1
ATOM 3179 C C . LYS A 1 497 ? 15.069 49.058 36.242 1.00 52.13 497 LYS A C 1
ATOM 3180 O O . LYS A 1 497 ? 15.637 48.267 36.975 1.00 53.57 497 LYS A O 1
ATOM 3186 N N . SER A 1 498 ? 14.899 48.794 34.964 1.00 49.84 498 SER A N 1
ATOM 3187 C CA . SER A 1 498 ? 15.575 47.679 34.354 1.00 49.78 498 SER A CA 1
ATOM 3188 C C . SER A 1 498 ? 17.135 47.687 34.570 1.00 50.19 498 SER A C 1
ATOM 3189 O O . SER A 1 498 ? 17.722 46.793 35.179 1.00 50.11 498 SER A O 1
ATOM 3192 N N . ASN A 1 499 ? 17.807 48.729 34.094 1.00 50.39 499 ASN A N 1
ATOM 3193 C CA . ASN A 1 499 ? 19.258 48.754 34.067 1.00 49.47 499 ASN A CA 1
ATOM 3194 C C . ASN A 1 499 ? 19.810 48.781 35.485 1.00 49.69 499 ASN A C 1
ATOM 3195 O O . ASN A 1 499 ? 20.806 48.147 35.779 1.00 49.09 499 ASN A O 1
ATOM 3200 N N . MET A 1 500 ? 19.157 49.482 36.379 1.00 49.58 500 MET A N 1
ATOM 3201 C CA . MET A 1 500 ? 19.693 49.532 37.728 1.00 50.60 500 MET A CA 1
ATOM 3202 C C . MET A 1 500 ? 19.618 48.169 38.405 1.00 50.66 500 MET A C 1
ATOM 3203 O O . MET A 1 500 ? 20.502 47.818 39.245 1.00 50.38 500 MET A O 1
ATOM 3208 N N . ARG A 1 501 ? 18.613 47.386 38.015 1.00 50.11 501 ARG A N 1
ATOM 3209 C CA . ARG A 1 501 ? 18.410 46.057 38.585 1.00 51.24 501 ARG A CA 1
ATOM 3210 C C . ARG A 1 501 ? 19.346 44.976 38.104 1.00 50.07 501 ARG A C 1
ATOM 3211 O O . ARG A 1 501 ? 19.823 44.225 38.929 1.00 48.31 501 ARG A O 1
ATOM 3219 N N . HIS A 1 502 ? 19.558 44.888 36.776 1.00 49.16 502 HIS A N 1
ATOM 3220 C CA . HIS A 1 502 ? 20.252 43.787 36.152 1.00 49.50 502 HIS A CA 1
ATOM 3221 C C . HIS A 1 502 ? 21.605 44.196 35.497 1.00 49.87 502 HIS A C 1
ATOM 3222 O O . HIS A 1 502 ? 22.441 43.336 35.228 1.00 49.86 502 HIS A O 1
ATOM 3229 N N . ARG A 1 503 ? 21.826 45.496 35.262 1.00 49.08 503 ARG A N 1
ATOM 3230 C CA . ARG A 1 503 ? 23.130 46.021 34.854 1.00 48.16 503 ARG A CA 1
ATOM 3231 C C . ARG A 1 503 ? 23.748 45.272 33.676 1.00 47.87 503 ARG A C 1
ATOM 3232 O O . ARG A 1 503 ? 24.938 44.977 33.709 1.00 45.65 503 ARG A O 1
ATOM 3240 N N . PRO A 1 504 ? 22.995 44.994 32.591 1.00 47.17 504 PRO A N 1
ATOM 3241 C CA . PRO A 1 504 ? 23.633 44.345 31.491 1.00 46.70 504 PRO A CA 1
ATOM 3242 C C . PRO A 1 504 ? 24.560 45.318 30.776 1.00 48.41 504 PRO A C 1
ATOM 3243 O O . PRO A 1 504 ? 24.436 46.565 30.912 1.00 47.54 504 PRO A O 1
ATOM 3247 N N . ILE A 1 505 ? 25.439 44.748 29.956 1.00 48.72 505 ILE A N 1
ATOM 3248 C CA . ILE A 1 505 ? 26.404 45.512 29.182 1.00 49.16 505 ILE A CA 1
ATOM 3249 C C . ILE A 1 505 ? 26.587 44.798 27.883 1.00 49.36 505 ILE A C 1
ATOM 3250 O O . ILE A 1 505 ? 26.210 43.619 27.805 1.00 49.18 505 ILE A O 1
ATOM 3255 N N . ALA A 1 506 ? 27.079 45.502 26.855 1.00 49.30 506 ALA A N 1
ATOM 3256 C CA . ALA A 1 506 ? 27.343 44.857 25.565 1.00 49.47 506 ALA A CA 1
ATOM 3257 C C . ALA A 1 506 ? 28.685 45.251 24.937 1.00 49.99 506 ALA A C 1
ATOM 3258 O O . ALA A 1 506 ? 28.808 46.290 24.267 1.00 49.82 506 ALA A O 1
ATOM 3260 N N . LEU A 1 507 ? 29.709 44.440 25.183 1.00 50.52 507 LEU A N 1
ATOM 3261 C CA . LEU A 1 507 ? 30.980 44.562 24.476 1.00 50.38 507 LEU A CA 1
ATOM 3262 C C . LEU A 1 507 ? 30.831 43.945 23.112 1.00 50.09 507 LEU A C 1
ATOM 3263 O O . LEU A 1 507 ? 30.203 42.913 22.967 1.00 50.56 507 LEU A O 1
ATOM 3268 N N . GLY A 1 508 ? 31.488 44.519 22.121 1.00 50.19 508 GLY A N 1
ATOM 3269 C CA . GLY A 1 508 ? 31.590 43.880 20.819 1.00 49.11 508 GLY A CA 1
ATOM 3270 C C . GLY A 1 508 ? 32.950 44.132 20.184 1.00 49.28 508 GLY A C 1
ATOM 3271 O O . GLY A 1 508 ? 33.970 44.388 20.866 1.00 47.88 508 GLY A O 1
ATOM 3272 N N . VAL A 1 509 ? 32.982 44.067 18.863 1.00 48.04 509 VAL A N 1
ATOM 3273 C CA . VAL A 1 509 ? 34.224 44.213 18.195 1.00 48.49 509 VAL A CA 1
ATOM 3274 C C . VAL A 1 509 ? 34.076 44.881 16.830 1.00 48.11 509 VAL A C 1
ATOM 3275 O O . VAL A 1 509 ? 32.989 44.960 16.267 1.00 47.58 509 VAL A O 1
ATOM 3279 N N . GLN A 1 510 ? 35.190 45.315 16.283 1.00 48.09 510 GLN A N 1
ATOM 3280 C CA . GLN A 1 510 ? 35.229 45.655 14.860 1.00 48.24 510 GLN A CA 1
ATOM 3281 C C . GLN A 1 510 ? 36.570 45.286 14.289 1.00 48.13 510 GLN A C 1
ATOM 3282 O O . GLN A 1 510 ? 37.525 44.979 15.039 1.00 47.77 510 GLN A O 1
ATOM 3288 N N . GLY A 1 511 ? 36.635 45.299 12.957 1.00 48.03 511 GLY A N 1
ATOM 3289 C CA . GLY A 1 511 ? 37.842 44.973 12.238 1.00 48.06 511 GLY A CA 1
ATOM 3290 C C . GLY A 1 511 ? 38.295 43.532 12.380 1.00 48.45 511 GLY A C 1
ATOM 3291 O O . GLY A 1 511 ? 39.504 43.263 12.355 1.00 48.37 511 GLY A O 1
ATOM 3292 N N . LEU A 1 512 ? 37.351 42.595 12.519 1.00 48.84 512 LEU A N 1
ATOM 3293 C CA . LEU A 1 512 ? 37.704 41.147 12.397 1.00 48.51 512 LEU A CA 1
ATOM 3294 C C . LEU A 1 512 ? 38.342 40.835 11.033 1.00 47.96 512 LEU A C 1
ATOM 3295 O O . LEU A 1 512 ? 39.398 40.209 10.967 1.00 48.24 512 LEU A O 1
ATOM 3300 N N . ALA A 1 513 ? 37.688 41.248 9.961 1.00 47.82 513 ALA A N 1
ATOM 3301 C CA . ALA A 1 513 ? 38.203 41.031 8.594 1.00 48.08 513 ALA A CA 1
ATOM 3302 C C . ALA A 1 513 ? 39.561 41.675 8.365 1.00 48.06 513 ALA A C 1
ATOM 3303 O O . ALA A 1 513 ? 40.434 41.094 7.725 1.00 48.94 513 ALA A O 1
ATOM 3305 N N . ASP A 1 514 ? 39.746 42.887 8.884 1.00 47.60 514 ASP A N 1
ATOM 3306 C CA . ASP A 1 514 ? 41.038 43.545 8.841 1.00 47.81 514 ASP A CA 1
ATOM 3307 C C . ASP A 1 514 ? 42.080 42.678 9.495 1.00 47.40 514 ASP A C 1
ATOM 3308 O O . ASP A 1 514 ? 43.159 42.470 8.937 1.00 46.75 514 ASP A O 1
ATOM 3313 N N . THR A 1 515 ? 41.757 42.210 10.702 1.00 46.88 515 THR A N 1
ATOM 3314 C CA . THR A 1 515 ? 42.662 41.385 11.473 1.00 46.95 515 THR A CA 1
ATOM 3315 C C . THR A 1 515 ? 43.161 40.174 10.642 1.00 47.30 515 THR A C 1
ATOM 3316 O O . THR A 1 515 ? 44.381 39.970 10.470 1.00 45.90 515 THR A O 1
ATOM 3320 N N . PHE A 1 516 ? 42.222 39.417 10.082 1.00 46.95 516 PHE A N 1
ATOM 3321 C CA . PHE A 1 516 ? 42.558 38.256 9.272 1.00 46.63 516 PHE A CA 1
ATOM 3322 C C . PHE A 1 516 ? 43.488 38.688 8.152 1.00 46.87 516 PHE A C 1
ATOM 3323 O O . PHE A 1 516 ? 44.534 38.072 7.905 1.00 45.94 516 PHE A O 1
ATOM 3331 N N . MET A 1 517 ? 43.130 39.764 7.474 1.00 47.28 517 MET A N 1
ATOM 3332 C CA . MET A 1 517 ? 43.893 40.171 6.293 1.00 47.97 517 MET A CA 1
ATOM 3333 C C . MET A 1 517 ? 45.314 40.564 6.643 1.00 47.94 517 MET A C 1
ATOM 3334 O O . MET A 1 517 ? 46.283 40.187 5.947 1.00 47.33 517 MET A O 1
ATOM 3339 N N . LEU A 1 518 ? 45.412 41.326 7.730 1.00 47.67 518 LEU A N 1
ATOM 3340 C CA . LEU A 1 518 ? 46.670 41.714 8.324 1.00 47.61 518 LEU A CA 1
ATOM 3341 C C . LEU A 1 518 ? 47.530 40.491 8.655 1.00 46.84 518 LEU A C 1
ATOM 3342 O O . LEU A 1 518 ? 48.742 40.506 8.449 1.00 46.89 518 LEU A O 1
ATOM 3347 N N . LEU A 1 519 ? 46.889 39.437 9.140 1.00 46.50 519 LEU A N 1
ATOM 3348 C CA . LEU A 1 519 ? 47.562 38.205 9.530 1.00 46.47 519 LEU A CA 1
ATOM 3349 C C . LEU A 1 519 ? 47.674 37.170 8.383 1.00 46.78 519 LEU A C 1
ATOM 3350 O O . LEU A 1 519 ? 48.245 36.091 8.587 1.00 45.99 519 LEU A O 1
ATOM 3355 N N . ARG A 1 520 ? 47.156 37.517 7.197 1.00 46.74 520 ARG A N 1
ATOM 3356 C CA . ARG A 1 520 ? 47.264 36.689 5.977 1.00 47.41 520 ARG A CA 1
ATOM 3357 C C . ARG A 1 520 ? 46.444 35.425 5.997 1.00 47.28 520 ARG A C 1
ATOM 3358 O O . ARG A 1 520 ? 46.757 34.468 5.273 1.00 47.50 520 ARG A O 1
ATOM 3366 N N . LEU A 1 521 ? 45.376 35.431 6.788 1.00 47.27 521 LEU A N 1
ATOM 3367 C CA . LEU A 1 521 ? 44.498 34.284 6.911 1.00 47.35 521 LEU A CA 1
ATOM 3368 C C . LEU A 1 521 ? 43.249 34.526 6.068 1.00 47.64 521 LEU A C 1
ATOM 3369 O O . LEU A 1 521 ? 42.553 35.519 6.282 1.00 47.73 521 LEU A O 1
ATOM 3374 N N . PRO A 1 522 ? 42.945 33.636 5.123 1.00 47.90 522 PRO A N 1
ATOM 3375 C CA . PRO A 1 522 ? 41.650 33.657 4.472 1.00 48.36 522 PRO A CA 1
ATOM 3376 C C . PRO A 1 522 ? 40.551 33.606 5.525 1.00 49.22 522 PRO A C 1
ATOM 3377 O O . PRO A 1 522 ? 40.776 33.084 6.630 1.00 49.13 522 PRO A O 1
ATOM 3381 N N . PHE A 1 523 ? 39.388 34.163 5.196 1.00 49.57 523 PHE A N 1
ATOM 3382 C CA . PHE A 1 523 ? 38.277 34.216 6.135 1.00 49.89 523 PHE A CA 1
ATOM 3383 C C . PHE A 1 523 ? 37.776 32.817 6.472 1.00 49.96 523 PHE A C 1
ATOM 3384 O O . PHE A 1 523 ? 37.418 32.537 7.613 1.00 50.35 523 PHE A O 1
ATOM 3392 N N . ASP A 1 524 ? 37.754 31.970 5.453 1.00 50.62 524 ASP A N 1
ATOM 3393 C CA . ASP A 1 524 ? 37.288 30.587 5.526 1.00 51.09 524 ASP A CA 1
ATOM 3394 C C . ASP A 1 524 ? 38.394 29.561 5.918 1.00 50.57 524 ASP A C 1
ATOM 3395 O O . ASP A 1 524 ? 38.182 28.365 5.798 1.00 49.96 524 ASP A O 1
ATOM 3400 N N . SER A 1 525 ? 39.530 30.034 6.451 1.00 50.42 525 SER A N 1
ATOM 3401 C CA . SER A 1 525 ? 40.686 29.188 6.753 1.00 50.46 525 SER A CA 1
ATOM 3402 C C . SER A 1 525 ? 40.582 28.619 8.155 1.00 50.67 525 SER A C 1
ATOM 3403 O O . SER A 1 525 ? 39.955 29.205 9.025 1.00 49.59 525 SER A O 1
ATOM 3406 N N . GLU A 1 526 ? 41.214 27.473 8.377 1.00 51.21 526 GLU A N 1
ATOM 3407 C CA . GLU A 1 526 ? 41.323 26.919 9.730 1.00 51.36 526 GLU A CA 1
ATOM 3408 C C . GLU A 1 526 ? 41.955 27.921 10.713 1.00 51.04 526 GLU A C 1
ATOM 3409 O O . GLU A 1 526 ? 41.580 27.990 11.892 1.00 50.25 526 GLU A O 1
ATOM 3415 N N . GLU A 1 527 ? 42.913 28.696 10.221 1.00 50.89 527 GLU A N 1
ATOM 3416 C CA . GLU A 1 527 ? 43.628 29.659 11.062 1.00 51.57 527 GLU A CA 1
ATOM 3417 C C . GLU A 1 527 ? 42.667 30.775 11.526 1.00 51.04 527 GLU A C 1
ATOM 3418 O O . GLU A 1 527 ? 42.714 31.210 12.688 1.00 50.41 527 GLU A O 1
ATOM 3424 N N . ALA A 1 528 ? 41.812 31.214 10.609 1.00 50.73 528 ALA A N 1
ATOM 3425 C CA . ALA A 1 528 ? 40.813 32.238 10.890 1.00 51.88 528 ALA A CA 1
ATOM 3426 C C . ALA A 1 528 ? 39.720 31.704 11.820 1.00 52.37 528 ALA A C 1
ATOM 3427 O O . ALA A 1 528 ? 39.269 32.418 12.697 1.00 53.67 528 ALA A O 1
ATOM 3429 N N . ARG A 1 529 ? 39.293 30.459 11.603 1.00 52.84 529 ARG A N 1
ATOM 3430 C CA . ARG A 1 529 ? 38.396 29.748 12.523 1.00 53.12 529 ARG A CA 1
ATOM 3431 C C . ARG A 1 529 ? 38.891 29.717 13.984 1.00 52.38 529 ARG A C 1
ATOM 3432 O O . ARG A 1 529 ? 38.167 30.004 14.936 1.00 51.58 529 ARG A O 1
ATOM 3440 N N . LEU A 1 530 ? 40.151 29.347 14.139 1.00 52.23 530 LEU A N 1
ATOM 3441 C CA . LEU A 1 530 ? 40.780 29.269 15.443 1.00 52.61 530 LEU A CA 1
ATOM 3442 C C . LEU A 1 530 ? 40.920 30.691 16.084 1.00 51.86 530 LEU A C 1
ATOM 3443 O O . LEU A 1 530 ? 40.661 30.878 17.286 1.00 51.25 530 LEU A O 1
ATOM 3448 N N . LEU A 1 531 ? 41.305 31.674 15.268 1.00 51.38 531 LEU A N 1
ATOM 3449 C CA . LEU A 1 531 ? 41.508 33.043 15.755 1.00 51.34 531 LEU A CA 1
ATOM 3450 C C . LEU A 1 531 ? 40.213 33.656 16.240 1.00 51.20 531 LEU A C 1
ATOM 3451 O O . LEU A 1 531 ? 40.191 34.351 17.255 1.00 50.73 531 LEU A O 1
ATOM 3456 N N . ASN A 1 532 ? 39.142 33.378 15.495 1.00 51.20 532 ASN A N 1
ATOM 3457 C CA . ASN A 1 532 ? 37.781 33.772 15.852 1.00 51.12 532 ASN A CA 1
ATOM 3458 C C . ASN A 1 532 ? 37.379 33.272 17.225 1.00 50.97 532 ASN A C 1
ATOM 3459 O O . ASN A 1 532 ? 36.888 34.021 18.040 1.00 51.38 532 ASN A O 1
ATOM 3464 N N . ILE A 1 533 ? 37.585 31.990 17.471 1.00 51.25 533 ILE A N 1
ATOM 3465 C CA . ILE A 1 533 ? 37.286 31.363 18.766 1.00 51.55 533 ILE A CA 1
ATOM 3466 C C . ILE A 1 533 ? 38.125 31.951 19.917 1.00 51.48 533 ILE A C 1
ATOM 3467 O O . ILE A 1 533 ? 37.634 32.218 21.012 1.00 51.86 533 ILE A O 1
ATOM 3472 N N . GLN A 1 534 ? 39.414 32.112 19.678 1.00 52.53 534 GLN A N 1
ATOM 3473 C CA . GLN A 1 534 ? 40.294 32.547 20.752 1.00 52.67 534 GLN A CA 1
ATOM 3474 C C . GLN A 1 534 ? 40.091 34.049 21.020 1.00 52.26 534 GLN A C 1
ATOM 3475 O O . GLN A 1 534 ? 40.167 34.470 22.148 1.00 52.18 534 GLN A O 1
ATOM 3481 N N . ILE A 1 535 ? 39.705 34.833 20.013 1.00 51.36 535 ILE A N 1
ATOM 3482 C CA . ILE A 1 535 ? 39.372 36.238 20.264 1.00 50.90 535 ILE A CA 1
ATOM 3483 C C . ILE A 1 535 ? 38.154 36.370 21.186 1.00 50.57 535 ILE A C 1
ATOM 3484 O O . ILE A 1 535 ? 38.187 37.078 22.193 1.00 49.87 535 ILE A O 1
ATOM 3489 N N . PHE A 1 536 ? 37.079 35.686 20.843 1.00 50.87 536 PHE A N 1
ATOM 3490 C CA . PHE A 1 536 ? 35.843 35.770 21.614 1.00 50.46 536 PHE A CA 1
ATOM 3491 C C . PHE A 1 536 ? 35.927 35.128 22.976 1.00 50.12 536 PHE A C 1
ATOM 3492 O O . PHE A 1 536 ? 35.314 35.620 23.947 1.00 50.68 536 PHE A O 1
ATOM 3500 N N . GLU A 1 537 ? 36.725 34.072 23.075 1.00 50.10 537 GLU A N 1
ATOM 3501 C CA . GLU A 1 537 ? 36.980 33.463 24.362 1.00 50.20 537 GLU A CA 1
ATOM 3502 C C . GLU A 1 537 ? 37.702 34.456 25.272 1.00 49.88 537 GLU A C 1
ATOM 3503 O O . GLU A 1 537 ? 37.352 34.577 26.470 1.00 49.13 537 GLU A O 1
ATOM 3509 N N . THR A 1 538 ? 38.699 35.167 24.735 1.00 50.11 538 THR A N 1
ATOM 3510 C CA . THR A 1 538 ? 39.420 36.148 25.590 1.00 50.03 538 THR A CA 1
ATOM 3511 C C . THR A 1 538 ? 38.555 37.327 25.982 1.00 49.21 538 THR A C 1
ATOM 3512 O O . THR A 1 538 ? 38.611 37.746 27.142 1.00 47.43 538 THR A O 1
ATOM 3516 N N . ILE A 1 539 ? 37.690 37.801 25.079 1.00 48.01 539 ILE A N 1
ATOM 3517 C CA . ILE A 1 539 ? 36.835 38.950 25.403 1.00 48.83 539 ILE A CA 1
ATOM 3518 C C . ILE A 1 539 ? 35.845 38.597 26.491 1.00 48.37 539 ILE A C 1
ATOM 3519 O O . ILE A 1 539 ? 35.641 39.401 27.396 1.00 48.68 539 ILE A O 1
ATOM 3524 N N . TYR A 1 540 ? 35.247 37.406 26.409 1.00 48.66 540 TYR A N 1
ATOM 3525 C CA . TYR A 1 540 ? 34.251 36.962 27.385 1.00 48.79 540 TYR A CA 1
ATOM 3526 C C . TYR A 1 540 ? 34.877 36.687 28.752 1.00 49.31 540 TYR A C 1
ATOM 3527 O O . TYR A 1 540 ? 34.303 37.000 29.793 1.00 51.12 540 TYR A O 1
ATOM 3536 N N . HIS A 1 541 ? 36.033 36.064 28.743 1.00 49.55 541 HIS A N 1
ATOM 3537 C CA . HIS A 1 541 ? 36.778 35.815 29.971 1.00 49.82 541 HIS A CA 1
ATOM 3538 C C . HIS A 1 541 ? 37.106 37.123 30.634 1.00 49.58 541 HIS A C 1
ATOM 3539 O O . HIS A 1 541 ? 36.916 37.316 31.847 1.00 50.43 541 HIS A O 1
ATOM 3546 N N . ALA A 1 542 ? 37.618 38.035 29.826 1.00 49.25 542 ALA A N 1
ATOM 3547 C CA . ALA A 1 542 ? 38.030 39.339 30.329 1.00 49.46 542 ALA A CA 1
ATOM 3548 C C . ALA A 1 542 ? 36.844 40.047 30.922 1.00 49.05 542 ALA A C 1
ATOM 3549 O O . ALA A 1 542 ? 36.909 40.547 32.064 1.00 48.97 542 ALA A O 1
ATOM 3551 N N . SER A 1 543 ? 35.747 40.060 30.185 1.00 48.81 543 SER A N 1
ATOM 3552 C CA . SER A 1 543 ? 34.540 40.760 30.669 1.00 50.07 543 SER A CA 1
ATOM 3553 C C . SER A 1 543 ? 34.050 40.213 32.025 1.00 49.46 543 SER A C 1
ATOM 3554 O O . SER A 1 543 ? 33.700 40.956 32.934 1.00 49.21 543 SER A O 1
ATOM 3557 N N . MET A 1 544 ? 34.037 38.906 32.152 1.00 50.17 544 MET A N 1
ATOM 3558 C CA . MET A 1 544 ? 33.492 38.258 33.324 1.00 49.69 544 MET A CA 1
ATOM 3559 C C . MET A 1 544 ? 34.461 38.472 34.486 1.00 49.84 544 MET A C 1
ATOM 3560 O O . MET A 1 544 ? 34.043 38.691 35.613 1.00 49.93 544 MET A O 1
ATOM 3565 N N . GLU A 1 545 ? 35.766 38.427 34.211 1.00 49.17 545 GLU A N 1
ATOM 3566 C CA . GLU A 1 545 ? 36.770 38.648 35.263 1.00 48.89 545 GLU A CA 1
ATOM 3567 C C . GLU A 1 545 ? 36.619 40.077 35.773 1.00 48.60 545 GLU A C 1
ATOM 3568 O O . GLU A 1 545 ? 36.569 40.308 36.983 1.00 47.67 545 GLU A O 1
ATOM 3574 N N . ALA A 1 546 ? 36.491 41.037 34.861 1.00 47.65 546 ALA A N 1
ATOM 3575 C CA . ALA A 1 546 ? 36.344 42.407 35.296 1.00 47.26 546 ALA A CA 1
ATOM 3576 C C . ALA A 1 546 ? 35.028 42.615 36.070 1.00 47.78 546 ALA A C 1
ATOM 3577 O O . ALA A 1 546 ? 35.009 43.358 37.026 1.00 47.41 546 ALA A O 1
ATOM 3579 N N . SER A 1 547 ? 33.937 41.952 35.647 1.00 48.03 547 SER A N 1
ATOM 3580 C CA . SER A 1 547 ? 32.650 42.085 36.293 1.00 48.08 547 SER A CA 1
ATOM 3581 C C . SER A 1 547 ? 32.669 41.438 37.684 1.00 48.54 547 SER A C 1
ATOM 3582 O O . SER A 1 547 ? 32.025 41.900 38.599 1.00 47.43 547 SER A O 1
ATOM 3585 N N . CYS A 1 548 ? 33.443 40.379 37.832 1.00 48.84 548 CYS A N 1
ATOM 3586 C CA . CYS A 1 548 ? 33.583 39.720 39.114 1.00 48.13 548 CYS A CA 1
ATOM 3587 C C . CYS A 1 548 ? 34.358 40.651 40.039 1.00 48.24 548 CYS A C 1
ATOM 3588 O O . CYS A 1 548 ? 33.936 40.862 41.177 1.00 46.71 548 CYS A O 1
ATOM 3591 N N . GLU A 1 549 ? 35.459 41.242 39.547 1.00 47.83 549 GLU A N 1
ATOM 3592 C CA . GLU A 1 549 ? 36.176 42.268 40.316 1.00 48.41 549 GLU A CA 1
ATOM 3593 C C . GLU A 1 549 ? 35.224 43.363 40.791 1.00 47.78 549 GLU A C 1
ATOM 3594 O O . GLU A 1 549 ? 35.251 43.745 41.939 1.00 48.14 549 GLU A O 1
ATOM 3600 N N . LEU A 1 550 ? 34.354 43.833 39.911 1.00 48.00 550 LEU A N 1
ATOM 3601 C CA . LEU A 1 550 ? 33.313 44.821 40.260 1.00 48.64 550 LEU A CA 1
ATOM 3602 C C . LEU A 1 550 ? 32.314 44.309 41.314 1.00 49.09 550 LEU A C 1
ATOM 3603 O O . LEU A 1 550 ? 31.927 45.053 42.218 1.00 47.30 550 LEU A O 1
ATOM 3608 N N . ALA A 1 551 ? 31.919 43.046 41.219 1.00 48.97 551 ALA A N 1
ATOM 3609 C CA . ALA A 1 551 ? 31.056 42.483 42.257 1.00 49.68 551 ALA A CA 1
ATOM 3610 C C . ALA A 1 551 ? 31.767 42.380 43.622 1.00 50.80 551 ALA A C 1
ATOM 3611 O O . ALA A 1 551 ? 31.134 42.591 44.660 1.00 51.96 551 ALA A O 1
ATOM 3613 N N . GLN A 1 552 ? 33.070 42.105 43.660 1.00 50.92 552 GLN A N 1
ATOM 3614 C CA . GLN A 1 552 ? 33.745 42.044 44.978 1.00 51.60 552 GLN A CA 1
ATOM 3615 C C . GLN A 1 552 ? 33.799 43.452 45.576 1.00 52.33 552 GLN A C 1
ATOM 3616 O O . GLN A 1 552 ? 33.736 43.629 46.792 1.00 52.74 552 GLN A O 1
ATOM 3622 N N . LYS A 1 553 ? 33.856 44.465 44.719 1.00 52.42 553 LYS A N 1
ATOM 3623 C CA . LYS A 1 553 ? 33.954 45.829 45.179 1.00 53.46 553 LYS A CA 1
ATOM 3624 C C . LYS A 1 553 ? 32.588 46.354 45.578 1.00 53.39 553 LYS A C 1
ATOM 3625 O O . LYS A 1 553 ? 32.405 46.716 46.735 1.00 53.53 553 LYS A O 1
ATOM 3631 N N . ASP A 1 554 ? 31.628 46.352 44.646 1.00 53.18 554 ASP A N 1
ATOM 3632 C CA . ASP A 1 554 ? 30.333 47.029 44.846 1.00 53.48 554 ASP A CA 1
ATOM 3633 C C . ASP A 1 554 ? 29.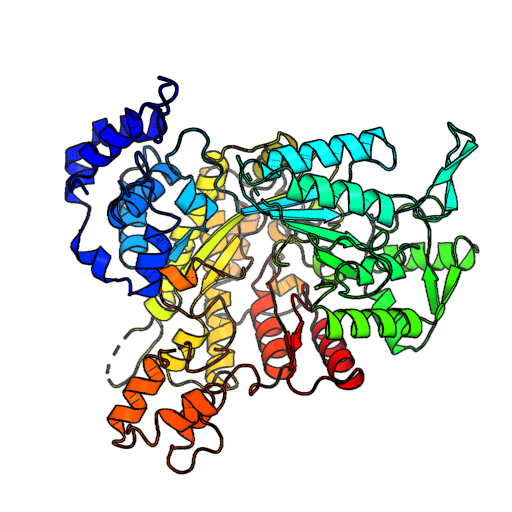116 46.126 45.096 1.00 53.30 554 ASP A C 1
ATOM 3634 O O . ASP A 1 554 ? 28.019 46.640 45.264 1.00 52.55 554 ASP A O 1
ATOM 3639 N N . GLY A 1 555 ? 29.300 44.811 45.084 1.00 53.37 555 GLY A N 1
ATOM 3640 C CA . GLY A 1 555 ? 28.183 43.871 45.249 1.00 53.33 555 GLY A CA 1
ATOM 3641 C C . GLY A 1 555 ? 27.689 43.367 43.886 1.00 52.88 555 GLY A C 1
ATOM 3642 O O . GLY A 1 555 ? 27.840 44.077 42.864 1.00 53.02 555 GLY A O 1
ATOM 3643 N N . PRO A 1 556 ? 27.119 42.158 43.833 1.00 52.53 556 PRO A N 1
ATOM 3644 C CA . PRO A 1 556 ? 26.603 41.619 42.566 1.00 52.84 556 PRO A CA 1
ATOM 3645 C C . PRO A 1 556 ? 25.398 42.406 42.115 1.00 52.22 556 PRO A C 1
ATOM 3646 O O . PRO A 1 556 ? 24.823 43.121 42.919 1.00 51.97 556 PRO A O 1
ATOM 3650 N N . TYR A 1 557 ? 24.986 42.295 40.856 1.00 52.76 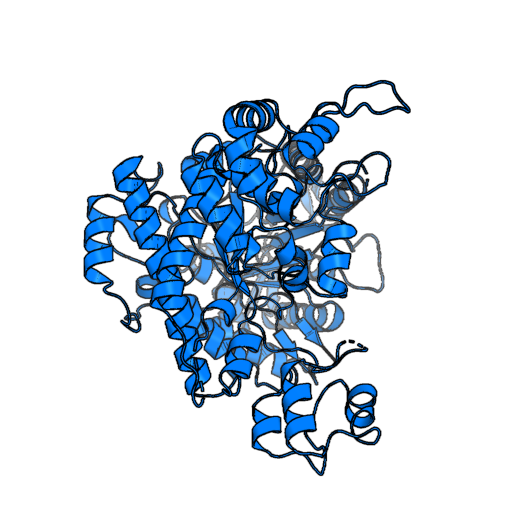557 TYR A N 1
ATOM 3651 C CA . TYR A 1 557 ? 23.743 42.970 40.460 1.00 52.69 557 TYR A CA 1
ATOM 3652 C C . TYR A 1 557 ? 22.572 42.393 41.290 1.00 53.08 557 TYR A C 1
ATOM 3653 O O . TYR A 1 557 ? 22.718 41.332 41.899 1.00 51.73 557 TYR A O 1
ATOM 3662 N N . GLU A 1 558 ? 21.441 43.106 41.338 1.00 53.15 558 GLU A N 1
ATOM 3663 C CA . GLU A 1 558 ? 20.413 42.837 42.359 1.00 54.29 558 GLU A CA 1
ATOM 3664 C C . GLU A 1 558 ? 19.789 41.470 42.188 1.00 53.88 558 GLU A C 1
ATOM 3665 O O . GLU A 1 558 ? 19.348 40.848 43.139 1.00 53.38 558 GLU A O 1
ATOM 3671 N N . THR A 1 559 ? 19.719 41.030 40.941 1.00 53.18 559 THR A N 1
ATOM 3672 C CA . THR A 1 559 ? 19.038 39.778 40.622 1.00 52.79 559 THR A CA 1
ATOM 3673 C C . THR A 1 559 ? 20.035 38.643 40.254 1.00 52.09 559 THR A C 1
ATOM 3674 O O . THR A 1 559 ? 19.705 37.731 39.514 1.00 52.49 559 THR A O 1
ATOM 3678 N N . PHE A 1 560 ? 21.257 38.714 40.769 1.00 50.45 560 PHE A N 1
ATOM 3679 C CA . PHE A 1 560 ? 22.282 37.735 40.451 1.00 50.35 560 PHE A CA 1
ATOM 3680 C C . PHE A 1 560 ? 21.924 36.367 41.037 1.00 49.98 560 PHE A C 1
ATOM 3681 O O . PHE A 1 560 ? 22.147 35.310 40.421 1.00 46.83 560 PHE A O 1
ATOM 3689 N N . GLN A 1 561 ? 21.350 36.391 42.236 1.00 49.93 561 GLN A N 1
ATOM 3690 C CA . GLN A 1 561 ? 20.983 35.156 42.934 1.00 51.75 561 GLN A CA 1
ATOM 3691 C C . GLN A 1 561 ? 19.948 34.351 42.177 1.00 51.71 561 GLN A C 1
ATOM 3692 O O . GLN A 1 561 ? 18.880 34.859 41.874 1.00 52.58 561 GLN A O 1
ATOM 3698 N N . GLY A 1 562 ? 20.239 33.081 41.909 1.00 52.11 562 GLY A N 1
ATOM 3699 C CA . GLY A 1 562 ? 19.325 32.227 41.121 1.00 51.63 562 GLY A CA 1
ATOM 3700 C C . GLY A 1 562 ? 19.623 32.245 39.628 1.00 52.28 562 GLY A C 1
ATOM 3701 O O . GLY A 1 562 ? 19.032 31.479 38.861 1.00 53.03 562 GLY A O 1
ATOM 3702 N N . SER A 1 563 ? 20.545 33.104 39.193 1.00 51.71 563 SER A N 1
ATOM 3703 C CA . SER A 1 563 ? 20.952 33.131 37.790 1.00 50.14 563 SER A CA 1
ATOM 3704 C C . SER A 1 563 ? 21.778 31.879 37.460 1.00 50.37 563 SER A C 1
ATOM 3705 O O . SER A 1 563 ? 22.426 31.309 38.383 1.00 48.23 563 SER A O 1
ATOM 3708 N N . PRO A 1 564 ? 21.797 31.431 36.185 1.00 50.01 564 PRO A N 1
ATOM 3709 C CA . PRO A 1 564 ? 22.722 30.368 35.786 1.00 49.81 564 PRO A CA 1
ATOM 3710 C C . PRO A 1 564 ? 24.148 30.630 36.239 1.00 50.43 564 PRO A C 1
ATOM 3711 O O . PRO A 1 564 ? 24.810 29.713 36.710 1.00 51.67 564 PRO A O 1
ATOM 3715 N N . ALA A 1 565 ? 24.617 31.880 36.175 1.00 49.93 565 ALA A N 1
ATOM 3716 C CA . ALA A 1 565 ? 25.988 32.188 36.599 1.00 49.34 565 ALA A CA 1
ATOM 3717 C C . ALA A 1 565 ? 26.199 32.023 38.084 1.00 48.58 565 ALA A C 1
ATOM 3718 O O . ALA A 1 565 ? 27.298 31.688 38.503 1.00 49.22 565 ALA A O 1
ATOM 3720 N N . SER A 1 566 ? 25.193 32.282 38.904 1.00 48.43 566 SER A N 1
ATOM 3721 C CA . SER A 1 566 ? 25.353 32.006 40.358 1.00 48.80 566 SER A CA 1
ATOM 3722 C C . SER A 1 566 ? 25.587 30.552 40.668 1.00 48.47 566 SER A C 1
ATOM 3723 O O . SER A 1 566 ? 26.073 30.225 41.764 1.00 48.45 566 SER A O 1
ATOM 3726 N N . GLN A 1 567 ? 25.210 29.680 39.722 1.00 49.26 567 GLN A N 1
ATOM 3727 C CA . GLN A 1 567 ? 25.331 28.211 39.852 1.00 49.56 567 GLN A CA 1
ATOM 3728 C C . GLN A 1 567 ? 26.481 27.663 39.007 1.00 49.23 567 GLN A C 1
ATOM 3729 O O . GLN A 1 567 ? 26.659 26.464 38.880 1.00 47.96 567 GLN A O 1
ATOM 3735 N N . GLY A 1 568 ? 27.265 28.566 38.441 1.00 49.63 568 GLY A N 1
ATOM 3736 C CA . GLY A 1 568 ? 28.496 28.208 37.760 1.00 49.93 568 GLY A CA 1
ATOM 3737 C C . GLY A 1 568 ? 28.252 27.820 36.326 1.00 49.80 568 GLY A C 1
ATOM 3738 O O . GLY A 1 568 ? 29.122 27.209 35.717 1.00 50.69 568 GLY A O 1
ATOM 3739 N N . ILE A 1 569 ? 27.079 28.167 35.800 1.00 49.41 569 ILE A N 1
ATOM 3740 C CA . ILE A 1 569 ? 26.744 27.934 34.378 1.00 49.92 569 ILE A CA 1
ATOM 3741 C C . ILE A 1 569 ? 26.978 29.237 33.586 1.00 50.02 569 ILE A C 1
ATOM 3742 O O . ILE A 1 569 ? 26.203 30.186 33.675 1.00 49.34 569 ILE A O 1
ATOM 3747 N N . LEU A 1 570 ? 28.095 29.247 32.874 1.00 50.60 570 LEU A N 1
ATOM 3748 C CA . LEU A 1 570 ? 28.517 30.309 32.009 1.00 50.52 570 LEU A CA 1
ATOM 3749 C C . LEU A 1 570 ? 27.992 30.024 30.598 1.00 50.37 570 LEU A C 1
ATOM 3750 O O . LEU A 1 570 ? 27.295 29.045 30.350 1.00 50.52 570 LEU A O 1
ATOM 3755 N N . GLN A 1 571 ? 28.255 30.922 29.665 1.00 50.77 571 GLN A N 1
ATOM 3756 C CA . GLN A 1 571 ? 27.494 30.870 28.396 1.00 50.64 571 GLN A CA 1
ATOM 3757 C C . GLN A 1 571 ? 27.759 29.577 27.662 1.00 49.18 571 GLN A C 1
ATOM 3758 O O . GLN A 1 571 ? 26.848 28.916 27.218 1.00 49.17 571 GLN A O 1
ATOM 3764 N N . PHE A 1 572 ? 29.016 29.233 27.507 1.00 49.64 572 PHE A N 1
ATOM 3765 C CA . PHE A 1 572 ? 29.417 28.007 26.753 1.00 48.76 572 PHE A CA 1
ATOM 3766 C C . PHE A 1 572 ? 28.898 26.711 27.389 1.00 48.66 572 PHE A C 1
ATOM 3767 O O . PHE A 1 572 ? 28.695 25.713 26.689 1.00 47.54 572 PHE A O 1
ATOM 3775 N N . ASP A 1 573 ? 28.641 26.737 28.705 1.00 49.06 573 ASP A N 1
ATOM 3776 C CA . ASP A 1 573 ? 28.019 25.596 29.393 1.00 49.76 573 ASP A CA 1
ATOM 3777 C C . ASP A 1 573 ? 26.588 25.378 28.885 1.00 49.74 573 ASP A C 1
ATOM 3778 O O . ASP A 1 573 ? 26.129 24.247 28.754 1.00 49.74 573 ASP A O 1
ATOM 3783 N N . MET A 1 574 ? 25.889 26.475 28.589 1.00 49.80 574 MET A N 1
ATOM 3784 C CA . MET A 1 574 ? 24.490 26.432 28.078 1.00 50.47 574 MET A CA 1
ATOM 3785 C C . MET A 1 574 ? 24.385 25.958 26.629 1.00 49.84 574 MET A C 1
ATOM 3786 O O . MET A 1 574 ? 23.319 25.630 26.140 1.00 49.39 574 MET A O 1
ATOM 3791 N N . TRP A 1 575 ? 25.515 25.956 25.948 1.00 50.26 575 TRP A N 1
ATOM 3792 C CA . TRP A 1 575 ? 25.646 25.359 24.657 1.00 50.46 575 TRP A CA 1
ATOM 3793 C C . TRP A 1 575 ? 26.214 23.935 24.778 1.00 50.63 575 TRP A C 1
ATOM 3794 O O . TRP A 1 575 ? 26.477 23.311 23.798 1.00 50.11 575 TRP A O 1
ATOM 3805 N N . ASP A 1 576 ? 26.403 23.444 26.002 1.00 52.41 576 ASP A N 1
ATOM 3806 C CA . ASP A 1 576 ? 26.962 22.107 26.273 1.00 52.84 576 ASP A CA 1
ATOM 3807 C C . ASP A 1 576 ? 28.344 21.879 25.692 1.00 53.41 576 ASP A C 1
ATOM 3808 O O . ASP A 1 576 ? 28.617 20.788 25.160 1.00 53.35 576 ASP A O 1
ATOM 3813 N N . GLN A 1 577 ? 29.216 22.881 25.816 1.00 52.67 577 GLN A N 1
ATOM 3814 C CA . GLN A 1 577 ? 30.546 22.787 25.260 1.00 53.35 577 GLN A CA 1
ATOM 3815 C C . GLN A 1 577 ? 31.572 23.181 26.288 1.00 53.05 577 GLN A C 1
ATOM 3816 O O . GLN A 1 577 ? 31.299 23.966 27.165 1.00 53.81 577 GLN A O 1
ATOM 3822 N N . LYS A 1 578 ? 32.745 22.582 26.174 1.00 53.41 578 LYS A N 1
ATOM 3823 C CA . LYS A 1 578 ? 33.938 22.985 26.872 1.00 53.85 578 LYS A CA 1
ATOM 3824 C C . LYS A 1 578 ? 34.515 24.204 26.166 1.00 52.69 578 LYS A C 1
ATOM 3825 O O . LYS A 1 578 ? 34.456 24.284 24.969 1.00 52.75 578 LYS A O 1
ATOM 3831 N N . PRO A 1 579 ? 35.085 25.143 26.897 1.00 52.03 579 PRO A N 1
ATOM 3832 C CA . PRO A 1 579 ? 35.719 26.295 26.261 1.00 52.07 579 PRO A CA 1
ATOM 3833 C C . PRO A 1 579 ? 37.038 25.897 25.584 1.00 51.52 579 PRO A C 1
ATOM 3834 O O . PRO A 1 579 ? 37.558 24.799 25.825 1.00 50.85 579 PRO A O 1
ATOM 3838 N N . TYR A 1 580 ? 37.557 26.752 24.712 1.00 51.44 580 TYR A N 1
ATOM 3839 C CA . TYR A 1 580 ? 38.793 26.442 23.991 1.00 51.46 580 TYR A CA 1
ATOM 3840 C C . TYR A 1 580 ? 39.984 26.372 24.948 1.00 51.50 580 TYR A C 1
ATOM 3841 O O . TYR A 1 580 ? 40.934 25.624 24.700 1.00 49.71 580 TYR A O 1
ATOM 3850 N N . GLY A 1 581 ? 39.925 27.141 26.041 1.00 51.02 581 GLY A N 1
ATOM 3851 C CA . GLY A 1 581 ? 40.873 26.990 27.155 1.00 51.73 581 GLY A CA 1
ATOM 3852 C C . GLY A 1 581 ? 42.187 27.760 27.070 1.00 51.99 581 GLY A C 1
ATOM 3853 O O . GLY A 1 581 ? 43.172 27.369 27.700 1.00 50.92 581 GLY A O 1
ATOM 3854 N N . MET A 1 582 ? 42.208 28.862 26.315 1.00 52.34 582 MET A N 1
ATOM 3855 C CA . MET A 1 582 ? 43.349 29.779 26.327 1.00 52.63 582 MET A CA 1
ATOM 3856 C C . MET A 1 582 ? 43.428 30.462 27.694 1.00 52.33 582 MET A C 1
ATOM 3857 O O . MET A 1 582 ? 44.526 30.860 28.125 1.00 52.81 582 MET A O 1
ATOM 3862 N N . TRP A 1 583 ? 42.267 30.604 28.354 1.00 51.33 583 TRP A N 1
ATOM 3863 C CA . TRP A 1 583 ? 42.154 31.172 29.707 1.00 50.56 583 TRP A CA 1
ATOM 3864 C C . TRP A 1 583 ? 41.623 30.146 30.733 1.00 50.52 583 TRP A C 1
ATOM 3865 O O . TRP A 1 583 ? 40.939 29.180 30.382 1.00 48.20 583 TRP A O 1
ATOM 3876 N N . ASP A 1 584 ? 41.956 30.382 32.006 1.00 50.52 584 ASP A N 1
ATOM 3877 C CA . ASP A 1 584 ? 41.529 29.523 33.130 1.00 50.57 584 ASP A CA 1
ATOM 3878 C C . ASP A 1 584 ? 40.105 29.877 33.494 1.00 50.63 584 ASP A C 1
ATOM 3879 O O . ASP A 1 584 ? 39.859 30.913 34.172 1.00 51.16 584 ASP A O 1
ATOM 3884 N N . TRP A 1 585 ? 39.169 29.061 33.002 1.00 49.49 585 TRP A N 1
ATOM 3885 C CA . TRP A 1 585 ? 37.740 29.215 33.309 1.00 49.58 585 TRP A CA 1
ATOM 3886 C C . TRP A 1 585 ? 37.299 28.687 34.658 1.00 49.79 585 TRP A C 1
ATOM 3887 O O . TRP A 1 585 ? 36.305 29.175 35.174 1.00 50.21 585 TRP A O 1
ATOM 3898 N N . ASP A 1 586 ? 38.019 27.723 35.242 1.00 48.97 586 ASP A N 1
ATOM 3899 C CA . ASP A 1 586 ? 37.606 27.166 36.545 1.00 49.50 586 ASP A CA 1
ATOM 3900 C C . ASP A 1 586 ? 37.826 28.147 37.697 1.00 48.79 586 ASP A C 1
ATOM 3901 O O . ASP A 1 586 ? 36.997 28.302 38.588 1.00 48.95 586 ASP A O 1
ATOM 3906 N N . THR A 1 587 ? 38.972 28.796 37.686 1.00 48.38 587 THR A N 1
ATOM 3907 C CA . THR A 1 587 ? 39.247 29.772 38.691 1.00 48.01 587 THR A CA 1
ATOM 3908 C C . THR A 1 587 ? 38.237 30.896 38.544 1.00 48.36 587 THR A C 1
ATOM 3909 O O . THR A 1 587 ? 37.674 31.342 39.533 1.00 49.08 587 THR A O 1
ATOM 3913 N N . LEU A 1 588 ? 37.968 31.328 37.317 1.00 48.24 588 LEU A N 1
ATOM 3914 C CA . LEU A 1 588 ? 36.975 32.381 37.096 1.00 48.56 588 LEU A CA 1
ATOM 3915 C C . LEU A 1 588 ? 35.604 32.012 37.680 1.00 49.03 588 LEU A C 1
ATOM 3916 O O . LEU A 1 588 ? 34.998 32.801 38.429 1.00 47.75 588 LEU A O 1
ATOM 3921 N N . ARG A 1 589 ? 35.116 30.825 37.297 1.00 49.14 589 ARG A N 1
ATOM 3922 C CA . ARG A 1 589 ? 33.833 30.311 37.769 1.00 49.35 589 ARG A CA 1
ATOM 3923 C C . ARG A 1 589 ? 33.816 30.184 39.298 1.00 49.93 589 ARG A C 1
ATOM 3924 O O . ARG A 1 589 ? 32.872 30.559 39.926 1.00 51.26 589 ARG A O 1
ATOM 3932 N N . LYS A 1 590 ? 34.869 29.658 39.897 1.00 50.54 590 LYS A N 1
ATOM 3933 C CA . LYS A 1 590 ? 34.976 29.592 41.355 1.00 50.33 590 LYS A CA 1
ATOM 3934 C C . LYS A 1 590 ? 34.711 30.983 41.957 1.00 51.39 590 LYS A C 1
ATOM 3935 O O . LYS A 1 590 ? 33.871 31.148 42.839 1.00 51.75 590 LYS A O 1
ATOM 3941 N N . ASP A 1 591 ? 35.450 31.992 41.492 1.00 51.82 591 ASP A N 1
ATOM 3942 C CA . ASP A 1 591 ? 35.289 33.349 42.012 1.00 51.67 591 ASP A CA 1
ATOM 3943 C C . ASP A 1 591 ? 33.869 33.930 41.767 1.00 51.19 591 ASP A C 1
ATOM 3944 O O . ASP A 1 591 ? 33.327 34.631 42.618 1.00 50.88 591 ASP A O 1
ATOM 3949 N N . ILE A 1 592 ? 33.287 33.642 40.607 1.00 50.49 592 ILE A N 1
ATOM 3950 C CA . ILE A 1 592 ? 31.951 34.132 40.266 1.00 51.08 592 ILE A CA 1
ATOM 3951 C C . ILE A 1 592 ? 30.884 33.549 41.172 1.00 51.12 592 ILE A C 1
ATOM 3952 O O . ILE A 1 592 ? 29.958 34.237 41.553 1.00 51.00 592 ILE A O 1
ATOM 3957 N N . MET A 1 593 ? 31.016 32.284 41.524 1.00 51.79 593 MET A N 1
ATOM 3958 C CA . MET A 1 593 ? 30.006 31.628 42.336 1.00 52.29 593 MET A CA 1
ATOM 3959 C C . MET A 1 593 ? 30.113 32.127 43.777 1.00 52.93 593 MET A C 1
ATOM 3960 O O . MET A 1 593 ? 29.106 32.224 44.460 1.00 53.54 593 MET A O 1
ATOM 3965 N N . LYS A 1 594 ? 31.339 32.413 44.226 1.00 53.14 594 LYS A N 1
ATOM 3966 C CA . LYS A 1 594 ? 31.606 32.989 45.538 1.00 52.75 594 LYS A CA 1
ATOM 3967 C C . LYS A 1 594 ? 31.208 34.479 45.700 1.00 52.55 594 LYS A C 1
ATOM 3968 O O . LYS A 1 594 ? 30.633 34.866 46.742 1.00 52.97 594 LYS A O 1
ATOM 3974 N N . HIS A 1 595 ? 31.562 35.315 44.711 1.00 51.54 595 HIS A N 1
ATOM 3975 C CA . HIS A 1 595 ? 31.443 36.774 44.824 1.00 50.99 595 HIS A CA 1
ATOM 3976 C C . HIS A 1 595 ? 30.473 37.410 43.859 1.00 50.21 595 HIS A C 1
ATOM 3977 O O . HIS A 1 595 ? 30.166 38.595 43.988 1.00 50.34 595 HIS A O 1
ATOM 3984 N N . GLY A 1 596 ? 29.984 36.664 42.883 1.00 48.25 596 GLY A N 1
ATOM 3985 C CA . GLY A 1 596 ? 29.029 37.224 41.989 1.00 47.86 596 GLY A CA 1
ATOM 3986 C C . GLY A 1 596 ? 29.691 37.888 40.805 1.00 48.29 596 GLY A C 1
ATOM 3987 O O . GLY A 1 596 ? 30.925 37.889 40.690 1.00 48.24 596 GLY A O 1
ATOM 3988 N N . VAL A 1 597 ? 28.847 38.423 39.916 1.00 47.72 597 VAL A N 1
ATOM 3989 C CA . VAL A 1 597 ? 29.256 39.389 38.931 1.00 47.53 597 VAL A CA 1
ATOM 3990 C C . VAL A 1 597 ? 28.376 40.643 39.038 1.00 47.26 597 VAL A C 1
ATOM 3991 O O . VAL A 1 597 ? 27.262 40.568 39.553 1.00 47.86 597 VAL A O 1
ATOM 3995 N N . ARG A 1 598 ? 28.903 41.782 38.562 1.00 47.23 598 ARG A N 1
ATOM 3996 C CA . ARG A 1 598 ? 28.234 43.119 38.645 1.00 47.28 598 ARG A CA 1
ATOM 3997 C C . ARG A 1 598 ? 27.221 43.379 37.524 1.00 47.86 598 ARG A C 1
ATOM 3998 O O . ARG A 1 598 ? 26.340 44.245 37.667 1.00 46.83 598 ARG A O 1
ATOM 4006 N N . ASN A 1 599 ? 27.363 42.609 36.443 1.00 47.19 599 ASN A N 1
ATOM 4007 C CA . ASN A 1 599 ? 26.563 42.695 35.222 1.00 47.78 599 ASN A CA 1
ATOM 4008 C C . ASN A 1 599 ? 25.948 41.366 34.862 1.00 47.32 599 ASN A C 1
ATOM 4009 O O . ASN A 1 599 ? 26.664 40.381 34.748 1.00 48.85 599 ASN A O 1
ATOM 4014 N N . SER A 1 600 ? 24.641 41.352 34.580 1.00 47.96 600 SER A N 1
ATOM 4015 C CA . SER A 1 600 ? 23.926 40.144 34.183 1.00 48.05 600 SER A CA 1
ATOM 4016 C C . SER A 1 600 ? 24.405 39.590 32.907 1.00 47.88 600 SER A C 1
ATOM 4017 O O . SER A 1 600 ? 24.292 38.380 32.694 1.00 46.87 600 SER A O 1
ATOM 4020 N N . LEU A 1 601 ? 24.854 40.479 32.017 1.00 48.04 601 LEU A N 1
ATOM 4021 C CA . LEU A 1 601 ? 25.272 40.088 30.676 1.00 47.57 601 LEU A CA 1
ATOM 4022 C C . LEU A 1 601 ? 26.378 41.031 30.244 1.00 48.43 601 LEU A C 1
ATOM 4023 O O . LEU A 1 601 ? 26.429 42.191 30.729 1.00 48.17 601 LEU A O 1
ATOM 4028 N N . THR A 1 602 ? 27.278 40.576 29.366 1.00 47.68 602 THR A N 1
ATOM 4029 C CA . THR A 1 602 ? 28.411 41.427 28.980 1.00 49.55 602 THR A CA 1
ATOM 4030 C C . THR A 1 602 ? 28.787 41.542 27.508 1.00 49.72 602 THR A C 1
ATOM 4031 O O . THR A 1 602 ? 29.553 42.452 27.180 1.00 51.26 602 THR A O 1
ATOM 4035 N N . MET A 1 603 ? 28.261 40.673 26.642 1.00 49.72 603 MET A N 1
ATOM 4036 C CA . MET A 1 603 ? 28.728 40.550 25.246 1.00 50.07 603 MET A CA 1
ATOM 4037 C C . MET A 1 603 ? 27.595 40.567 24.281 1.00 49.99 603 MET A C 1
ATOM 4038 O O . MET A 1 603 ? 26.765 39.695 24.358 1.00 48.37 603 MET A O 1
ATOM 4043 N N . ALA A 1 604 ? 27.589 41.502 23.334 1.00 50.42 604 ALA A N 1
ATOM 4044 C CA . ALA A 1 604 ? 26.599 41.483 22.242 1.00 51.02 604 ALA A CA 1
ATOM 4045 C C . ALA A 1 604 ? 27.176 42.164 21.020 1.00 51.85 604 ALA A C 1
ATOM 4046 O O . ALA A 1 604 ? 26.896 43.352 20.802 1.00 51.78 604 ALA A O 1
ATOM 4048 N N . PRO A 1 605 ? 28.001 41.464 20.237 1.00 52.17 605 PRO A N 1
ATOM 4049 C CA . PRO A 1 605 ? 28.612 42.082 19.094 1.00 53.59 605 PRO A CA 1
ATOM 4050 C C . PRO A 1 605 ? 27.544 42.711 18.195 1.00 54.60 605 PRO A C 1
ATOM 4051 O O . PRO A 1 605 ? 26.633 42.040 17.727 1.00 53.60 605 PRO A O 1
ATOM 4055 N N . MET A 1 606 ? 27.669 44.023 18.047 1.00 56.39 606 MET A N 1
ATOM 4056 C CA . MET A 1 606 ? 26.709 44.897 17.382 1.00 57.55 606 MET A CA 1
ATOM 4057 C C . MET A 1 606 ? 27.198 45.239 15.985 1.00 58.97 606 MET A C 1
ATOM 4058 O O . MET A 1 606 ? 28.293 44.842 15.602 1.00 60.32 606 MET A O 1
ATOM 4063 N N . PRO A 1 607 ? 26.383 45.902 15.174 1.00 60.30 607 PRO A N 1
ATOM 4064 C CA . PRO A 1 607 ? 26.819 46.240 13.795 1.00 60.60 607 PRO A CA 1
ATOM 4065 C C . PRO A 1 607 ? 28.046 47.184 13.615 1.00 61.98 607 PRO A C 1
ATOM 4066 O O . PRO A 1 607 ? 28.768 47.071 12.585 1.00 61.60 607 PRO A O 1
ATOM 4070 N N . THR A 1 608 ? 28.289 48.087 14.568 1.00 62.56 608 THR A N 1
ATOM 4071 C CA . THR A 1 608 ? 29.347 49.130 14.439 1.00 63.68 608 THR A CA 1
ATOM 4072 C C . THR A 1 608 ? 29.231 49.903 13.138 1.00 64.83 608 THR A C 1
ATOM 4073 O O . THR A 1 608 ? 30.238 50.218 12.513 1.00 66.23 608 THR A O 1
ATOM 4077 N N . ALA A 1 609 ? 28.011 50.201 12.708 1.00 65.81 609 ALA A N 1
ATOM 4078 C CA . ALA A 1 609 ? 27.817 50.710 11.359 1.00 65.74 609 ALA A CA 1
ATOM 4079 C C . ALA A 1 609 ? 28.510 52.054 11.111 1.00 66.62 609 ALA A C 1
ATOM 4080 O O . ALA A 1 609 ? 28.854 52.371 9.953 1.00 67.22 609 ALA A O 1
ATOM 4082 N N . SER A 1 610 ? 28.705 52.839 12.174 1.00 66.46 610 SER A N 1
ATOM 4083 C CA . SER A 1 610 ? 29.372 54.151 12.081 1.00 66.78 610 SER A CA 1
ATOM 4084 C C . SER A 1 610 ? 30.683 54.254 12.889 1.00 66.59 610 SER A C 1
ATOM 4085 O O . SER A 1 610 ? 31.568 55.028 12.526 1.00 66.87 610 SER A O 1
ATOM 4088 N N . THR A 1 611 ? 30.804 53.509 13.982 1.00 66.67 611 THR A N 1
ATOM 4089 C CA . THR A 1 611 ? 32.032 53.564 14.789 1.00 67.15 611 THR A CA 1
ATOM 4090 C C . THR A 1 611 ? 33.258 52.927 14.066 1.00 67.93 611 THR A C 1
ATOM 4091 O O . THR A 1 611 ? 34.393 53.432 14.178 1.00 68.92 611 THR A O 1
ATOM 4095 N N . SER A 1 612 ? 33.044 51.864 13.288 1.00 68.28 612 SER A N 1
ATOM 4096 C CA . SER A 1 612 ? 34.138 51.311 12.466 1.00 67.83 612 SER A CA 1
ATOM 4097 C C . SER A 1 612 ? 34.643 52.338 11.470 1.00 68.02 612 SER A C 1
ATOM 4098 O O . SER A 1 612 ? 35.863 52.442 11.249 1.00 68.49 612 SER A O 1
ATOM 4101 N N . GLN A 1 613 ? 33.718 53.116 10.897 1.00 67.79 613 GLN A N 1
ATOM 4102 C CA . GLN A 1 613 ? 34.083 54.145 9.927 1.00 67.49 613 GLN A CA 1
ATOM 4103 C C . GLN A 1 613 ? 34.998 55.204 10.509 1.00 67.10 613 GLN A C 1
ATOM 4104 O O . GLN A 1 613 ? 35.967 55.609 9.863 1.00 67.41 613 GLN A O 1
ATOM 4110 N N . ILE A 1 614 ? 34.705 55.639 11.730 1.00 66.72 614 ILE A N 1
ATOM 4111 C CA . ILE A 1 614 ? 35.596 56.557 12.453 1.00 66.19 614 ILE A CA 1
ATOM 4112 C C . ILE A 1 614 ? 36.991 55.937 12.556 1.00 65.56 614 ILE A C 1
ATOM 4113 O O . ILE A 1 614 ? 37.990 56.544 12.157 1.00 65.81 614 ILE A O 1
ATOM 4118 N N . LEU A 1 615 ? 37.055 54.716 13.079 1.00 64.88 615 LEU A N 1
ATOM 4119 C CA . LEU A 1 615 ? 38.342 54.057 13.304 1.00 64.43 615 LEU A CA 1
ATOM 4120 C C . LEU A 1 615 ? 39.024 53.578 12.017 1.00 63.94 615 LEU A C 1
ATOM 4121 O O . LEU A 1 615 ? 40.218 53.287 12.030 1.00 64.30 615 LEU A O 1
ATOM 4126 N N . GLY A 1 616 ? 38.278 53.499 10.921 1.00 63.40 616 GLY A N 1
ATOM 4127 C CA . GLY A 1 616 ? 38.829 53.058 9.637 1.00 62.96 616 GLY A CA 1
ATOM 4128 C C . GLY A 1 616 ? 38.967 51.546 9.496 1.00 62.52 616 GLY A C 1
ATOM 4129 O O . GLY A 1 616 ? 39.857 51.058 8.798 1.00 61.84 616 GLY A O 1
ATOM 4130 N N . TYR A 1 617 ? 38.083 50.805 10.157 1.00 61.97 617 TYR A N 1
ATOM 4131 C CA . TYR A 1 617 ? 38.070 49.344 10.050 1.00 62.14 617 TYR A CA 1
ATOM 4132 C C . TYR A 1 617 ? 36.747 48.850 9.423 1.00 61.80 617 TYR A C 1
ATOM 4133 O O . TYR A 1 617 ? 35.774 49.601 9.283 1.00 60.83 617 TYR A O 1
ATOM 4142 N N . ASN A 1 618 ? 36.737 47.585 9.018 1.00 61.82 618 ASN A N 1
ATOM 4143 C CA . ASN A 1 618 ? 35.540 46.975 8.467 1.00 62.29 618 ASN A CA 1
ATOM 4144 C C . ASN A 1 618 ? 34.606 46.722 9.641 1.00 62.46 618 ASN A C 1
ATOM 4145 O O . ASN A 1 618 ? 35.053 46.690 10.801 1.00 62.72 618 ASN A O 1
ATOM 4150 N N . GLU A 1 619 ? 33.316 46.584 9.364 1.00 62.70 619 GLU A N 1
ATOM 4151 C CA . GLU A 1 619 ? 32.349 46.586 10.459 1.00 63.34 619 GLU A CA 1
ATOM 4152 C C . GLU A 1 619 ? 32.325 45.270 11.185 1.00 62.60 619 GLU A C 1
ATOM 4153 O O . GLU A 1 619 ? 32.437 44.218 10.563 1.00 62.33 619 GLU A O 1
ATOM 4159 N N . CYS A 1 620 ? 32.199 45.363 12.508 1.00 62.33 620 CYS A N 1
ATOM 4160 C CA . CYS A 1 620 ? 32.100 44.216 13.410 1.00 61.94 620 CYS A CA 1
ATOM 4161 C C . CYS A 1 620 ? 32.913 42.963 12.958 1.00 61.58 620 CYS A C 1
ATOM 4162 O O . CYS A 1 620 ? 34.156 43.004 12.874 1.00 60.76 620 CYS A O 1
ATOM 4165 N N . PHE A 1 621 ? 32.195 41.888 12.634 1.00 61.09 621 PHE A N 1
ATOM 4166 C CA . PHE A 1 621 ? 32.745 40.545 12.491 1.00 61.11 621 PHE A CA 1
ATOM 4167 C C . PHE A 1 621 ? 32.393 39.981 11.119 1.00 61.00 621 PHE A C 1
ATOM 4168 O O . PHE A 1 621 ? 32.398 38.771 10.936 1.00 61.55 621 PHE A O 1
ATOM 4176 N N . GLU A 1 622 ? 32.072 40.840 10.159 1.00 60.53 622 GLU A N 1
ATOM 4177 C CA . GLU A 1 622 ? 31.728 40.340 8.849 1.00 60.87 622 GLU A CA 1
ATOM 4178 C C . GLU A 1 622 ? 32.941 40.488 7.907 1.00 59.99 622 GLU A C 1
ATOM 4179 O O . GLU A 1 622 ? 33.835 41.297 8.161 1.00 58.87 622 GLU A O 1
ATOM 4185 N N . PRO A 1 623 ? 33.015 39.654 6.878 1.00 59.22 623 PRO A N 1
ATOM 4186 C CA . PRO A 1 623 ? 34.041 39.816 5.842 1.00 58.70 623 PRO A CA 1
ATOM 4187 C C . PRO A 1 623 ? 33.846 41.145 5.171 1.00 58.13 623 PRO A C 1
ATOM 4188 O O . PRO A 1 623 ? 32.850 41.820 5.445 1.00 56.43 623 PRO A O 1
ATOM 4192 N N . VAL A 1 624 ? 34.770 41.524 4.291 1.00 57.66 624 VAL A N 1
ATOM 4193 C CA . VAL A 1 624 ? 34.598 42.745 3.524 1.00 58.31 624 VAL A CA 1
ATOM 4194 C C . VAL A 1 624 ? 33.536 42.460 2.475 1.00 58.84 624 VAL A C 1
ATOM 4195 O O . VAL A 1 624 ? 33.373 41.314 2.071 1.00 58.75 624 VAL A O 1
ATOM 4199 N N . THR A 1 625 ? 32.804 43.496 2.062 1.00 59.34 625 THR A N 1
ATOM 4200 C CA . THR A 1 625 ? 31.733 43.352 1.078 1.00 59.49 625 THR A CA 1
ATOM 4201 C C . THR A 1 625 ? 32.263 43.690 -0.302 1.00 59.58 625 THR A C 1
ATOM 4202 O O . THR A 1 625 ? 31.746 43.193 -1.286 1.00 58.87 625 THR A O 1
ATOM 4206 N N . SER A 1 626 ? 33.286 44.546 -0.344 1.00 60.55 626 SER A N 1
ATOM 4207 C CA . SER A 1 626 ? 33.999 44.928 -1.570 1.00 61.58 626 SER A CA 1
ATOM 4208 C C . SER A 1 626 ? 35.460 45.201 -1.191 1.00 62.60 626 SER A C 1
ATOM 4209 O O . SER A 1 626 ? 35.758 45.565 -0.036 1.00 63.26 626 SER A O 1
ATOM 4212 N N . ASN A 1 627 ? 36.376 45.008 -2.133 1.00 63.58 627 ASN A N 1
ATOM 4213 C CA . ASN A 1 627 ? 37.760 45.443 -1.935 1.00 64.66 627 ASN A CA 1
ATOM 4214 C C . ASN A 1 627 ? 37.960 46.856 -2.456 1.00 65.54 627 ASN A C 1
ATOM 4215 O O . ASN A 1 627 ? 39.082 47.373 -2.478 1.00 65.12 627 ASN A O 1
ATOM 4220 N N . MET A 1 628 ? 36.850 47.450 -2.891 1.00 67.04 628 MET A N 1
ATOM 4221 C CA . MET A 1 628 ? 36.793 48.813 -3.364 1.00 68.05 628 MET A CA 1
ATOM 4222 C C . MET A 1 628 ? 35.485 49.477 -2.923 1.00 69.02 628 MET A C 1
ATOM 4223 O O . MET A 1 628 ? 34.387 49.002 -3.249 1.00 69.88 628 MET A O 1
ATOM 4228 N N . TYR A 1 629 ? 35.614 50.564 -2.165 1.00 69.65 629 TYR A N 1
ATOM 4229 C CA . TYR A 1 629 ? 34.480 51.401 -1.791 1.00 69.82 629 TYR A CA 1
ATOM 4230 C C . TYR A 1 629 ? 34.689 52.811 -2.334 1.00 70.25 629 TYR A C 1
ATOM 4231 O O . TYR A 1 629 ? 35.604 53.524 -1.903 1.00 70.56 629 TYR A O 1
ATOM 4240 N N . GLN A 1 639 ? 35.234 55.433 -3.957 1.00 70.19 639 GLN A N 1
ATOM 4241 C CA . GLN A 1 639 ? 36.141 54.975 -5.014 1.00 69.90 639 GLN A CA 1
ATOM 4242 C C . GLN A 1 639 ? 37.583 54.830 -4.467 1.00 69.81 639 GLN A C 1
ATOM 4243 O O . GLN A 1 639 ? 38.528 55.435 -4.987 1.00 69.64 639 GLN A O 1
ATOM 4249 N N . VAL A 1 640 ? 37.734 54.036 -3.397 1.00 69.44 640 VAL A N 1
ATOM 4250 C CA . VAL A 1 640 ? 39.062 53.696 -2.851 1.00 69.03 640 VAL A CA 1
ATOM 4251 C C . VAL A 1 640 ? 39.172 52.204 -2.496 1.00 68.26 640 VAL A C 1
ATOM 4252 O O . VAL A 1 640 ? 38.237 51.603 -1.988 1.00 68.28 640 VAL A O 1
ATOM 4256 N N . VAL A 1 641 ? 40.348 51.643 -2.763 1.00 67.54 641 VAL A N 1
ATOM 4257 C CA . VAL A 1 641 ? 40.626 50.211 -2.641 1.00 66.97 641 VAL A CA 1
ATOM 4258 C C . VAL A 1 641 ? 41.213 49.811 -1.269 1.00 66.25 641 VAL A C 1
ATOM 4259 O O . VAL A 1 641 ? 42.099 50.487 -0.734 1.00 66.29 641 VAL A O 1
ATOM 4263 N N . ASN A 1 642 ? 40.691 48.716 -0.716 1.00 65.15 642 ASN A N 1
ATOM 4264 C CA . ASN A 1 642 ? 41.308 47.966 0.387 1.00 64.34 642 ASN A CA 1
ATOM 4265 C C . ASN A 1 642 ? 42.787 48.334 0.619 1.00 63.43 642 ASN A C 1
ATOM 4266 O O . ASN A 1 642 ? 43.627 48.142 -0.270 1.00 63.61 642 ASN A O 1
ATOM 4271 N N . PRO A 1 643 ? 43.116 48.846 1.807 1.00 62.47 643 PRO A N 1
ATOM 4272 C CA . PRO A 1 643 ? 44.496 49.267 2.094 1.00 61.92 643 PRO A CA 1
ATOM 4273 C C . PRO A 1 643 ? 45.505 48.106 1.970 1.00 61.16 643 PRO A C 1
ATOM 4274 O O . PRO A 1 643 ? 46.649 48.317 1.539 1.00 60.83 643 PRO A O 1
ATOM 4278 N N . TYR A 1 644 ? 45.032 46.907 2.332 1.00 60.09 644 TYR A N 1
ATOM 4279 C CA . TYR A 1 644 ? 45.820 45.677 2.405 1.00 59.42 644 TYR A CA 1
ATOM 4280 C C . TYR A 1 644 ? 46.052 45.103 1.005 1.00 58.89 644 TYR A C 1
ATOM 4281 O O . TYR A 1 644 ? 47.185 44.762 0.637 1.00 58.79 644 TYR A O 1
ATOM 4290 N N . LEU A 1 645 ? 44.980 45.019 0.227 1.00 58.24 645 LEU A N 1
ATOM 4291 C CA . LEU A 1 645 ? 45.062 44.588 -1.162 1.00 57.99 645 LEU A CA 1
ATOM 4292 C C . LEU A 1 645 ? 46.032 45.481 -1.928 1.00 57.69 645 LEU A C 1
ATOM 4293 O O . LEU A 1 645 ? 46.949 45.005 -2.613 1.00 57.56 645 LEU A O 1
ATOM 4298 N N . LEU A 1 646 ? 45.829 46.784 -1.790 1.00 57.82 646 LEU A N 1
ATOM 4299 C CA . LEU A 1 646 ? 46.666 47.772 -2.453 1.00 57.83 646 LEU A CA 1
ATOM 4300 C C . LEU A 1 646 ? 48.167 47.527 -2.227 1.00 57.91 646 LEU A C 1
ATOM 4301 O O . LEU A 1 646 ? 48.952 47.534 -3.172 1.00 57.82 646 LEU A O 1
ATOM 4306 N N . ARG A 1 647 ? 48.551 47.317 -0.967 1.00 57.68 647 ARG A N 1
ATOM 4307 C CA . ARG A 1 647 ? 49.944 47.100 -0.592 1.00 57.40 647 ARG A CA 1
ATOM 4308 C C . ARG A 1 647 ? 50.525 45.895 -1.326 1.00 57.23 647 ARG A C 1
ATOM 4309 O O . ARG A 1 647 ? 51.676 45.916 -1.764 1.00 57.27 647 ARG A O 1
ATOM 4317 N N . ASP A 1 648 ? 49.706 44.856 -1.471 1.00 57.17 648 ASP A N 1
ATOM 4318 C CA . ASP A 1 648 ? 50.122 43.600 -2.094 1.00 56.98 648 ASP A CA 1
ATOM 4319 C C . ASP A 1 648 ? 50.283 43.740 -3.585 1.00 56.60 648 ASP A C 1
ATOM 4320 O O . ASP A 1 648 ? 51.291 43.323 -4.125 1.00 56.12 648 ASP A O 1
ATOM 4325 N N . LEU A 1 649 ? 49.270 44.301 -4.236 1.00 56.75 649 LEU A N 1
ATOM 4326 C CA . LEU A 1 649 ? 49.295 44.505 -5.685 1.00 57.40 649 LEU A CA 1
ATOM 4327 C C . LEU A 1 649 ? 50.535 45.280 -6.106 1.00 57.66 649 LEU A C 1
ATOM 4328 O O . LEU A 1 649 ? 51.213 44.901 -7.048 1.00 57.96 649 LEU A O 1
ATOM 4333 N N . VAL A 1 650 ? 50.809 46.364 -5.384 1.00 58.20 650 VAL A N 1
ATOM 4334 C CA . VAL A 1 650 ? 52.002 47.173 -5.577 1.00 58.28 650 VAL A CA 1
ATOM 4335 C C . VAL A 1 650 ? 53.239 46.305 -5.365 1.00 58.64 650 VAL A C 1
ATOM 4336 O O . VAL A 1 650 ? 54.153 46.296 -6.210 1.00 58.32 650 VAL A O 1
ATOM 4340 N N . ASP A 1 651 ? 53.260 45.576 -4.245 1.00 58.85 651 ASP A N 1
ATOM 4341 C CA . ASP A 1 651 ? 54.390 44.701 -3.895 1.00 59.35 651 ASP A CA 1
ATOM 4342 C C . ASP A 1 651 ? 54.708 43.629 -4.965 1.00 59.66 651 ASP A C 1
ATOM 4343 O O . ASP A 1 651 ? 55.847 43.168 -5.051 1.00 59.73 651 ASP A O 1
ATOM 4348 N N . LEU A 1 652 ? 53.722 43.257 -5.782 1.00 60.03 652 LEU A N 1
ATOM 4349 C CA . LEU A 1 652 ? 53.921 42.270 -6.852 1.00 60.35 652 LEU A CA 1
ATOM 4350 C C . LEU A 1 652 ? 54.164 42.881 -8.248 1.00 61.02 652 LEU A C 1
ATOM 4351 O O . LEU A 1 652 ? 54.406 42.147 -9.220 1.00 60.39 652 LEU A O 1
ATOM 4356 N N . GLY A 1 653 ? 54.105 44.208 -8.351 1.00 61.84 653 GLY A N 1
ATOM 4357 C CA . GLY A 1 653 ? 54.339 44.890 -9.626 1.00 62.42 653 GLY A CA 1
ATOM 4358 C C . GLY A 1 653 ? 53.266 44.628 -10.670 1.00 63.08 653 GLY A C 1
ATOM 4359 O O . GLY A 1 653 ? 53.524 44.709 -11.882 1.00 63.13 653 GLY A O 1
ATOM 4360 N N . ILE A 1 654 ? 52.065 44.311 -10.195 1.00 64.08 654 ILE A N 1
ATOM 4361 C CA . ILE A 1 654 ? 50.898 44.067 -11.053 1.00 64.86 654 ILE A CA 1
ATOM 4362 C C . ILE A 1 654 ? 49.862 45.174 -10.919 1.00 65.59 654 ILE A C 1
ATOM 4363 O O . ILE A 1 654 ? 48.856 45.162 -11.620 1.00 65.69 654 ILE A O 1
ATOM 4368 N N . TRP A 1 655 ? 50.100 46.117 -10.010 1.00 66.66 655 TRP A N 1
ATOM 4369 C CA . TRP A 1 655 ? 49.204 47.248 -9.832 1.00 67.22 655 TRP A CA 1
ATOM 4370 C C . TRP A 1 655 ? 49.417 48.232 -10.953 1.00 67.82 655 TRP A C 1
ATOM 4371 O O . TRP A 1 655 ? 50.424 48.941 -10.985 1.00 68.10 655 TRP A O 1
ATOM 4382 N N . ASP A 1 656 ? 48.485 48.260 -11.891 1.00 68.46 656 ASP A N 1
ATOM 4383 C CA . ASP A 1 656 ? 48.511 49.265 -12.949 1.00 68.93 656 ASP A CA 1
ATOM 4384 C C . ASP A 1 656 ? 47.074 49.676 -13.243 1.00 69.61 656 ASP A C 1
ATOM 4385 O O . ASP A 1 656 ? 46.147 49.205 -12.573 1.00 69.40 656 ASP A O 1
ATOM 4390 N N . GLU A 1 657 ? 46.895 50.570 -14.216 1.00 70.63 657 GLU A N 1
ATOM 4391 C CA . GLU A 1 657 ? 45.558 51.074 -14.544 1.00 70.99 657 GLU A CA 1
ATOM 4392 C C . GLU A 1 657 ? 44.664 49.929 -15.007 1.00 71.36 657 GLU A C 1
ATOM 4393 O O . GLU A 1 657 ? 43.565 49.722 -14.461 1.00 71.33 657 GLU A O 1
ATOM 4399 N N . GLY A 1 658 ? 45.178 49.164 -15.970 1.00 71.69 658 GLY A N 1
ATOM 4400 C CA . GLY A 1 658 ? 44.516 47.976 -16.493 1.00 72.27 658 GLY A CA 1
ATOM 4401 C C . GLY A 1 658 ? 44.233 46.894 -15.465 1.00 72.89 658 GLY A C 1
ATOM 4402 O O . GLY A 1 658 ? 43.661 45.853 -15.801 1.00 73.02 658 GLY A O 1
ATOM 4403 N N . MET A 1 659 ? 44.642 47.130 -14.218 1.00 73.51 659 MET A N 1
ATOM 4404 C CA . MET A 1 659 ? 44.262 46.286 -13.096 1.00 73.73 659 MET A CA 1
ATOM 4405 C C . MET A 1 659 ? 43.383 47.043 -12.092 1.00 74.11 659 MET A C 1
ATOM 4406 O O . MET A 1 659 ? 42.553 46.426 -11.431 1.00 74.22 659 MET A O 1
ATOM 4411 N N . LYS A 1 660 ? 43.547 48.367 -11.984 1.00 74.38 660 LYS A N 1
ATOM 4412 C CA . LYS A 1 660 ? 42.613 49.185 -11.192 1.00 74.41 660 LYS A CA 1
ATOM 4413 C C . LYS A 1 660 ? 41.181 48.995 -11.698 1.00 74.48 660 LYS A C 1
ATOM 4414 O O . LYS A 1 660 ? 40.242 48.919 -10.898 1.00 74.12 660 LYS A O 1
ATOM 4420 N N . GLN A 1 661 ? 41.027 48.907 -13.025 1.00 74.69 661 GLN A N 1
ATOM 4421 C CA . GLN A 1 661 ? 39.698 48.866 -13.651 1.00 74.80 661 GLN A CA 1
ATOM 4422 C C . GLN A 1 661 ? 38.907 47.599 -13.311 1.00 74.79 661 GLN A C 1
ATOM 4423 O O . GLN A 1 661 ? 37.731 47.682 -12.966 1.00 74.75 661 GLN A O 1
ATOM 4429 N N . TYR A 1 662 ? 39.549 46.435 -13.365 1.00 74.96 662 TYR A N 1
ATOM 4430 C CA . TYR A 1 662 ? 38.847 45.176 -13.075 1.00 74.98 662 TYR A CA 1
ATOM 4431 C C . TYR A 1 662 ? 38.497 45.050 -11.602 1.00 74.94 662 TYR A C 1
ATOM 4432 O O . TYR A 1 662 ? 38.350 43.946 -11.077 1.00 75.28 662 TYR A O 1
ATOM 4441 N N . LEU A 1 663 ? 38.363 46.193 -10.940 1.00 74.64 663 LEU A N 1
ATOM 4442 C CA . LEU A 1 663 ? 37.968 46.259 -9.548 1.00 74.18 663 LEU A CA 1
ATOM 4443 C C . LEU A 1 663 ? 36.802 47.248 -9.434 1.00 73.93 663 LEU A C 1
ATOM 4444 O O . LEU A 1 663 ? 35.810 46.986 -8.743 1.00 73.68 663 LEU A O 1
ATOM 4449 N N . ILE A 1 664 ? 36.934 48.384 -10.122 1.00 73.72 664 ILE A N 1
ATOM 4450 C CA . ILE A 1 664 ? 35.813 49.292 -10.344 1.00 73.39 664 ILE A CA 1
ATOM 4451 C C . ILE A 1 664 ? 34.731 48.536 -11.140 1.00 72.95 664 ILE A C 1
ATOM 4452 O O . ILE A 1 664 ? 33.599 48.380 -10.661 1.00 72.47 664 ILE A O 1
ATOM 4457 N N . THR A 1 665 ? 35.101 47.993 -12.304 1.00 72.59 665 THR A N 1
ATOM 4458 C CA . THR A 1 665 ? 34.125 47.335 -13.179 1.00 72.24 665 THR A CA 1
ATOM 4459 C C . THR A 1 665 ? 33.590 46.029 -12.576 1.00 72.17 665 THR A C 1
ATOM 4460 O O . THR A 1 665 ? 32.476 45.611 -12.899 1.00 72.51 665 THR A O 1
ATOM 4464 N N . GLN A 1 666 ? 34.336 45.418 -11.656 1.00 71.41 666 GLN A N 1
ATOM 4465 C CA . GLN A 1 666 ? 34.042 44.044 -11.277 1.00 70.19 666 GLN A CA 1
ATOM 4466 C C . GLN A 1 666 ? 33.601 43.838 -9.852 1.00 69.37 666 GLN A C 1
ATOM 4467 O O . GLN A 1 666 ? 33.823 42.775 -9.274 1.00 70.03 666 GLN A O 1
ATOM 4473 N N . ASN A 1 667 ? 32.923 44.832 -9.292 1.00 68.18 667 ASN A N 1
ATOM 4474 C CA . ASN A 1 667 ? 32.185 44.623 -8.049 1.00 66.70 667 ASN A CA 1
ATOM 4475 C C . ASN A 1 667 ? 33.115 44.538 -6.824 1.00 65.54 667 ASN A C 1
ATOM 4476 O O . ASN A 1 667 ? 32.694 44.084 -5.736 1.00 65.42 667 ASN A O 1
ATOM 4481 N N . GLY A 1 668 ? 34.357 44.996 -7.004 1.00 63.58 668 GLY A N 1
ATOM 4482 C CA . GLY A 1 668 ? 35.390 44.969 -5.973 1.00 62.48 668 GLY A CA 1
ATOM 4483 C C . GLY A 1 668 ? 35.897 43.581 -5.621 1.00 61.33 668 GLY A C 1
ATOM 4484 O O . GLY A 1 668 ? 36.360 43.351 -4.493 1.00 61.54 668 GLY A O 1
ATOM 4485 N N . SER A 1 669 ? 35.796 42.667 -6.586 1.00 59.24 669 SER A N 1
ATOM 4486 C CA . SER A 1 669 ? 36.211 41.278 -6.438 1.00 58.30 669 SER A CA 1
ATOM 4487 C C . SER A 1 669 ? 37.486 41.038 -7.268 1.00 57.44 669 SER A C 1
ATOM 4488 O O . SER A 1 669 ? 37.588 41.557 -8.375 1.00 56.72 669 SER A O 1
ATOM 4491 N N . ILE A 1 670 ? 38.447 40.274 -6.727 1.00 56.75 670 ILE A N 1
ATOM 4492 C CA . ILE A 1 670 ? 39.699 39.935 -7.447 1.00 56.54 670 ILE A CA 1
ATOM 4493 C C . ILE A 1 670 ? 39.740 38.519 -8.028 1.00 56.01 670 ILE A C 1
ATOM 4494 O O . ILE A 1 670 ? 40.733 38.135 -8.646 1.00 56.52 670 ILE A O 1
ATOM 4499 N N . GLN A 1 671 ? 38.672 37.749 -7.845 1.00 55.52 671 GLN A N 1
ATOM 4500 C CA . GLN A 1 671 ? 38.612 36.380 -8.347 1.00 55.23 671 GLN A CA 1
ATOM 4501 C C . GLN A 1 671 ? 38.633 36.466 -9.858 1.00 55.29 671 GLN A C 1
ATOM 4502 O O . GLN A 1 671 ? 38.309 37.509 -10.405 1.00 56.33 671 GLN A O 1
ATOM 4508 N N . GLY A 1 672 ? 39.033 35.402 -10.541 1.00 55.24 672 GLY A N 1
ATOM 4509 C CA . GLY A 1 672 ? 38.987 35.381 -12.019 1.00 55.03 672 GLY A CA 1
ATOM 4510 C C . GLY A 1 672 ? 39.979 36.290 -12.747 1.00 55.15 672 GLY A C 1
ATOM 4511 O O . GLY A 1 672 ? 40.178 36.170 -13.980 1.00 54.66 672 GLY A O 1
ATOM 4512 N N . LEU A 1 673 ? 40.628 37.169 -11.987 1.00 54.99 673 LEU A N 1
ATOM 4513 C CA . LEU A 1 673 ? 41.507 38.205 -12.523 1.00 54.83 673 LEU A CA 1
ATOM 4514 C C . LEU A 1 673 ? 42.828 37.551 -12.939 1.00 54.87 673 LEU A C 1
ATOM 4515 O O . LEU A 1 673 ? 43.532 37.008 -12.081 1.00 55.33 673 LEU A O 1
ATOM 4520 N N . PRO A 1 674 ? 43.160 37.587 -14.234 1.00 53.74 674 PRO A N 1
ATOM 4521 C CA . PRO A 1 674 ? 44.248 36.769 -14.769 1.00 53.65 674 PRO A CA 1
ATOM 4522 C C . PRO A 1 674 ? 45.552 36.777 -13.988 1.00 53.20 674 PRO A C 1
ATOM 4523 O O . PRO A 1 674 ? 46.134 35.692 -13.779 1.00 53.93 674 PRO A O 1
ATOM 4527 N N . ASN A 1 675 ? 46.036 37.948 -13.580 1.00 52.16 675 ASN A N 1
ATOM 4528 C CA . ASN A 1 675 ? 47.440 38.007 -13.168 1.00 51.52 675 ASN A CA 1
ATOM 4529 C C . ASN A 1 675 ? 47.648 38.315 -11.710 1.00 50.66 675 ASN A C 1
ATOM 4530 O O . ASN A 1 675 ? 48.587 39.043 -11.345 1.00 50.46 675 ASN A O 1
ATOM 4535 N N . VAL A 1 676 ? 46.783 37.703 -10.894 1.00 49.02 676 VAL A N 1
ATOM 4536 C CA . VAL A 1 676 ? 46.826 37.872 -9.470 1.00 48.28 676 VAL A CA 1
ATOM 4537 C C . VAL A 1 676 ? 47.101 36.444 -8.912 1.00 47.39 676 VAL A C 1
ATOM 4538 O O . VAL A 1 676 ? 46.501 35.406 -9.229 1.00 48.03 676 VAL A O 1
ATOM 4542 N N . PRO A 1 677 ? 48.046 36.382 -7.949 1.00 45.93 677 PRO A N 1
ATOM 4543 C CA . PRO A 1 677 ? 48.320 35.138 -7.235 1.00 44.75 677 PRO A CA 1
ATOM 4544 C C . PRO A 1 677 ? 47.112 34.628 -6.481 1.00 42.64 677 PRO A C 1
ATOM 4545 O O . PRO A 1 677 ? 46.323 35.444 -6.027 1.00 42.52 677 PRO A O 1
ATOM 4549 N N . GLN A 1 678 ? 46.982 33.297 -6.421 1.00 41.01 678 GLN A N 1
ATOM 4550 C CA . GLN A 1 678 ? 45.931 32.600 -5.708 1.00 41.57 678 GLN A CA 1
ATOM 4551 C C . GLN A 1 678 ? 45.915 32.929 -4.223 1.00 41.27 678 GLN A C 1
ATOM 4552 O O . GLN A 1 678 ? 44.896 32.853 -3.607 1.00 40.25 678 GLN A O 1
ATOM 4558 N N . GLU A 1 679 ? 47.078 33.206 -3.646 1.00 41.67 679 GLU A N 1
ATOM 4559 C CA . GLU A 1 679 ? 47.127 33.478 -2.219 1.00 42.83 679 GLU A CA 1
ATOM 4560 C C . GLU A 1 679 ? 46.380 34.819 -1.905 1.00 42.40 679 GLU A C 1
ATOM 4561 O O . GLU A 1 679 ? 45.669 34.936 -0.911 1.00 41.14 679 GLU A O 1
ATOM 4567 N N . LEU A 1 680 ? 46.481 35.792 -2.815 1.00 42.89 680 LEU A N 1
ATOM 4568 C CA . LEU A 1 680 ? 45.705 37.045 -2.718 1.00 43.29 680 LEU A CA 1
ATOM 4569 C C . LEU A 1 680 ? 44.214 36.793 -2.873 1.00 43.20 680 LEU A C 1
ATOM 4570 O O . LEU A 1 680 ? 43.400 37.313 -2.120 1.00 43.45 680 LEU A O 1
ATOM 4575 N N . LYS A 1 681 ? 43.871 36.021 -3.897 1.00 43.46 681 LYS A N 1
ATOM 4576 C CA . LYS A 1 681 ? 42.488 35.632 -4.187 1.00 43.27 681 LYS A CA 1
ATOM 4577 C C . LYS A 1 681 ? 41.807 35.034 -2.971 1.00 43.83 681 LYS A C 1
ATOM 4578 O O . LYS A 1 681 ? 40.690 35.418 -2.625 1.00 43.45 681 LYS A O 1
ATOM 4584 N N . ASP A 1 682 ? 42.473 34.095 -2.310 1.00 44.60 682 ASP A N 1
ATOM 4585 C CA . ASP A 1 682 ? 41.886 33.484 -1.094 1.00 44.65 682 ASP A CA 1
ATOM 4586 C C . ASP A 1 682 ? 41.732 34.504 0.013 1.00 44.64 682 ASP A C 1
ATOM 4587 O O . ASP A 1 682 ? 40.765 34.482 0.737 1.00 45.72 682 ASP A O 1
ATOM 4592 N N . LEU A 1 683 ? 42.728 35.366 0.167 1.00 45.17 683 LEU A N 1
ATOM 4593 C CA . LEU A 1 683 ? 42.787 36.296 1.289 1.00 45.17 683 LEU A CA 1
ATOM 4594 C C . LEU A 1 683 ? 41.729 37.372 1.119 1.00 45.90 683 LEU A C 1
ATOM 4595 O O . LEU A 1 683 ? 41.126 37.806 2.087 1.00 43.78 683 LEU A O 1
ATOM 4600 N N . TYR A 1 684 ? 41.505 37.792 -0.129 1.00 46.69 684 TYR A N 1
ATOM 4601 C CA . TYR A 1 684 ? 40.617 38.928 -0.379 1.00 47.72 684 TYR A CA 1
ATOM 4602 C C . TYR A 1 684 ? 39.289 38.493 -0.966 1.00 48.61 684 TYR A C 1
ATOM 4603 O O . TYR A 1 684 ? 38.779 39.107 -1.917 1.00 48.60 684 TYR A O 1
ATOM 4612 N N . LYS A 1 685 ? 38.731 37.421 -0.404 1.00 50.01 685 LYS A N 1
ATOM 4613 C CA . LYS A 1 685 ? 37.383 37.006 -0.784 1.00 50.94 685 LYS A CA 1
ATOM 4614 C C . LYS A 1 685 ? 36.419 38.030 -0.188 1.00 51.58 685 LYS A C 1
ATOM 4615 O O . LYS A 1 685 ? 36.607 38.514 0.930 1.00 51.58 685 LYS A O 1
ATOM 4621 N N . THR A 1 686 ? 35.393 38.328 -0.973 1.00 52.75 686 THR A N 1
ATOM 4622 C CA . THR A 1 686 ? 34.323 39.252 -0.630 1.00 53.38 686 THR A CA 1
ATOM 4623 C C . THR A 1 686 ? 33.278 38.413 0.031 1.00 53.84 686 THR A C 1
ATOM 4624 O O . THR A 1 686 ? 33.330 37.196 -0.083 1.00 53.71 686 THR A O 1
ATOM 4628 N N . VAL A 1 687 ? 32.338 39.034 0.735 1.00 54.85 687 VAL A N 1
ATOM 4629 C CA . VAL A 1 687 ? 31.319 38.258 1.449 1.00 55.21 687 VAL A CA 1
ATOM 4630 C C . VAL A 1 687 ? 30.346 37.482 0.542 1.00 55.27 687 VAL A C 1
ATOM 4631 O O . VAL A 1 687 ? 29.825 36.442 0.945 1.00 56.35 687 VAL A O 1
ATOM 4635 N N . TRP A 1 688 ? 30.105 37.983 -0.667 1.00 55.59 688 TRP A N 1
ATOM 4636 C CA . TRP A 1 688 ? 29.370 37.240 -1.695 1.00 55.64 688 TRP A CA 1
ATOM 4637 C C . TRP A 1 688 ? 30.157 36.044 -2.231 1.00 55.48 688 TRP A C 1
ATOM 4638 O O . TRP A 1 688 ? 29.630 35.270 -3.039 1.00 54.55 688 TRP A O 1
ATOM 4649 N N . GLU A 1 689 ? 31.425 35.923 -1.838 1.00 54.62 689 GLU A N 1
ATOM 4650 C CA . GLU A 1 689 ? 32.280 34.854 -2.332 1.00 54.48 689 GLU A CA 1
ATOM 4651 C C . GLU A 1 689 ? 32.652 33.850 -1.240 1.00 54.41 689 GLU A C 1
ATOM 4652 O O . GLU A 1 689 ? 33.410 32.928 -1.495 1.00 55.42 689 GLU A O 1
ATOM 4658 N N . ILE A 1 690 ? 32.127 34.038 -0.040 1.00 54.07 690 ILE A N 1
ATOM 4659 C CA . ILE A 1 690 ? 32.403 33.174 1.108 1.00 54.19 690 ILE A CA 1
ATOM 4660 C C . ILE A 1 690 ? 31.136 32.411 1.420 1.00 53.82 690 ILE A C 1
ATOM 4661 O O . ILE A 1 690 ? 30.061 33.002 1.463 1.00 52.98 690 ILE A O 1
ATOM 4666 N N . SER A 1 691 ? 31.256 31.106 1.659 1.00 54.22 691 SER A N 1
ATOM 4667 C CA . SER A 1 691 ? 30.087 30.257 1.827 1.00 54.83 691 SER A CA 1
ATOM 4668 C C . SER A 1 691 ? 29.394 30.727 3.070 1.00 54.49 691 SER A C 1
ATOM 4669 O O . SER A 1 691 ? 30.069 31.083 4.054 1.00 54.58 691 SER A O 1
ATOM 4672 N N . GLN A 1 692 ? 28.064 30.783 3.043 1.00 54.71 692 GLN A N 1
ATOM 4673 C CA . GLN A 1 692 ? 27.330 31.244 4.228 1.00 55.04 692 GLN A CA 1
ATOM 4674 C C . GLN A 1 692 ? 27.327 30.173 5.302 1.00 54.94 692 GLN A C 1
ATOM 4675 O O . GLN A 1 692 ? 27.069 30.469 6.488 1.00 54.14 692 GLN A O 1
ATOM 4681 N N . LYS A 1 693 ? 27.637 28.934 4.902 1.00 54.14 693 LYS A N 1
ATOM 4682 C CA . LYS A 1 693 ? 27.791 27.854 5.866 1.00 54.11 693 LYS A CA 1
ATOM 4683 C C . LYS A 1 693 ? 29.030 28.133 6.718 1.00 53.68 693 LYS A C 1
ATOM 4684 O O . LYS A 1 693 ? 29.011 27.974 7.936 1.00 52.20 693 LYS A O 1
ATOM 4690 N N . THR A 1 694 ? 30.081 28.619 6.070 1.00 53.98 694 THR A N 1
ATOM 4691 C CA . THR A 1 694 ? 31.287 29.091 6.772 1.00 53.18 694 THR A CA 1
ATOM 4692 C C . THR A 1 694 ? 30.969 30.275 7.674 1.00 52.62 694 THR A C 1
ATOM 4693 O O . THR A 1 694 ? 31.415 30.328 8.856 1.00 52.17 694 THR A O 1
ATOM 4697 N N . ILE A 1 695 ? 30.182 31.214 7.148 1.00 51.51 695 ILE A N 1
ATOM 4698 C CA . ILE A 1 695 ? 29.715 32.345 7.965 1.00 50.89 695 ILE A CA 1
ATOM 4699 C C . ILE A 1 695 ? 28.920 31.871 9.184 1.00 50.14 695 ILE A C 1
ATOM 4700 O O . ILE A 1 695 ? 29.152 32.335 10.325 1.00 49.56 695 ILE A O 1
ATOM 4705 N N . ILE A 1 696 ? 27.961 30.978 8.935 1.00 49.08 696 ILE A N 1
ATOM 4706 C CA . ILE A 1 696 ? 27.116 30.428 9.994 1.00 49.09 696 ILE A CA 1
ATOM 4707 C C . ILE A 1 696 ? 28.018 29.661 10.971 1.00 48.40 696 ILE A C 1
ATOM 4708 O O . ILE A 1 696 ? 27.789 29.718 12.171 1.00 46.63 696 ILE A O 1
ATOM 4713 N N . ASN A 1 697 ? 29.003 28.912 10.449 1.00 47.36 697 ASN A N 1
ATOM 4714 C CA . ASN A 1 697 ? 29.866 28.071 11.293 1.00 48.06 697 ASN A CA 1
ATOM 4715 C C . ASN A 1 697 ? 30.673 28.915 12.294 1.00 48.35 697 ASN A C 1
ATOM 4716 O O . ASN A 1 697 ? 30.747 28.617 13.489 1.00 48.24 697 ASN A O 1
ATOM 4721 N N . MET A 1 698 ? 31.261 29.985 11.781 1.00 48.05 698 MET A N 1
ATOM 4722 C CA . MET A 1 698 ? 32.041 30.882 12.596 1.00 48.53 698 MET A CA 1
ATOM 4723 C C . MET A 1 698 ? 31.170 31.623 13.572 1.00 48.59 698 MET A C 1
ATOM 4724 O O . MET A 1 698 ? 31.585 31.906 14.686 1.00 49.72 698 MET A O 1
ATOM 4729 N N . ALA A 1 699 ? 29.955 31.942 13.164 1.00 48.90 699 ALA A N 1
ATOM 4730 C CA . ALA A 1 699 ? 28.992 32.566 14.057 1.00 49.14 699 ALA A CA 1
ATOM 4731 C C . ALA A 1 699 ? 28.636 31.647 15.209 1.00 48.86 699 ALA A C 1
ATOM 4732 O O . ALA A 1 699 ? 28.535 32.090 16.346 1.00 47.98 699 ALA A O 1
ATOM 4734 N N . ALA A 1 700 ? 28.418 30.363 14.907 1.00 49.38 700 ALA A N 1
ATOM 4735 C CA . ALA A 1 700 ? 28.204 29.343 15.962 1.00 49.74 700 ALA A CA 1
ATOM 4736 C C . ALA A 1 700 ? 29.421 29.191 16.880 1.00 50.10 700 ALA A C 1
ATOM 4737 O O . ALA A 1 700 ? 29.270 29.080 18.089 1.00 49.02 700 ALA A O 1
ATOM 4739 N N . ASP A 1 701 ? 30.629 29.147 16.310 1.00 50.28 701 ASP A N 1
ATOM 4740 C CA . ASP A 1 701 ? 31.829 29.043 17.145 1.00 49.81 701 ASP A CA 1
ATOM 4741 C C . ASP A 1 701 ? 31.860 30.201 18.120 1.00 50.44 701 ASP A C 1
ATOM 4742 O O . ASP A 1 701 ? 31.978 29.980 19.346 1.00 50.70 701 ASP A O 1
ATOM 4747 N N . ARG A 1 702 ? 31.714 31.437 17.618 1.00 49.93 702 ARG A N 1
ATOM 4748 C CA . ARG A 1 702 ? 31.820 32.571 18.552 1.00 49.48 702 ARG A CA 1
ATOM 4749 C C . ARG A 1 702 ? 30.693 32.657 19.538 1.00 50.33 702 ARG A C 1
ATOM 4750 O O . ARG A 1 702 ? 30.908 33.170 20.638 1.00 50.58 702 ARG A O 1
ATOM 4758 N N . SER A 1 703 ? 29.509 32.152 19.168 1.00 50.39 703 SER A N 1
ATOM 4759 C CA . SER A 1 703 ? 28.306 32.336 19.970 1.00 49.67 703 SER A CA 1
ATOM 4760 C C . SER A 1 703 ? 28.348 31.709 21.367 1.00 50.15 703 SER A C 1
ATOM 4761 O O . SER A 1 703 ? 27.613 32.128 22.276 1.00 50.46 703 SER A O 1
ATOM 4764 N N . VAL A 1 704 ? 29.241 30.744 21.569 1.00 49.43 704 VAL A N 1
ATOM 4765 C CA . VAL A 1 704 ? 29.321 30.072 22.837 1.00 49.44 704 VAL A CA 1
ATOM 4766 C C . VAL A 1 704 ? 29.894 31.022 23.872 1.00 50.42 704 VAL A C 1
ATOM 4767 O O . VAL A 1 704 ? 29.809 30.753 25.062 1.00 50.25 704 VAL A O 1
ATOM 4771 N N . TYR A 1 705 ? 30.495 32.124 23.397 1.00 50.41 705 TYR A N 1
ATOM 4772 C CA . TYR A 1 705 ? 31.091 33.114 24.257 1.00 49.71 705 TYR A CA 1
ATOM 4773 C C . TYR A 1 705 ? 30.333 34.456 24.216 1.00 49.30 705 TYR A C 1
ATOM 4774 O O . TYR A 1 705 ? 30.844 35.458 24.690 1.00 50.09 705 TYR A O 1
ATOM 4783 N N . ILE A 1 706 ? 29.124 34.450 23.673 1.00 49.17 706 ILE A N 1
ATOM 4784 C CA . ILE A 1 706 ? 28.284 35.631 23.530 1.00 47.91 706 ILE A CA 1
ATOM 4785 C C . ILE A 1 706 ? 27.045 35.324 24.312 1.00 48.96 706 ILE A C 1
ATOM 4786 O O . ILE A 1 706 ? 26.216 34.544 23.878 1.00 47.90 706 ILE A O 1
ATOM 4791 N N . ASP A 1 707 ? 27.062 35.790 25.552 1.00 48.09 707 ASP A N 1
ATOM 4792 C CA . ASP A 1 707 ? 25.930 36.150 26.386 1.00 49.37 707 ASP A CA 1
ATOM 4793 C C . ASP A 1 707 ? 24.521 36.582 25.925 1.00 50.18 707 ASP A C 1
ATOM 4794 O O . ASP A 1 707 ? 23.500 36.173 26.523 1.00 49.97 707 ASP A O 1
ATOM 4799 N N . GLN A 1 708 ? 24.523 37.546 25.001 1.00 49.15 708 GLN A N 1
ATOM 4800 C CA . GLN A 1 708 ? 23.330 38.037 24.314 1.00 48.78 708 GLN A CA 1
ATOM 4801 C C . GLN A 1 708 ? 23.373 37.382 22.953 1.00 47.61 708 GLN A C 1
ATOM 4802 O O . GLN A 1 708 ? 23.557 36.211 22.900 1.00 47.92 708 GLN A O 1
ATOM 4808 N N . SER A 1 709 ? 23.298 38.115 21.865 1.00 49.11 709 SER A N 1
ATOM 4809 C CA . SER A 1 709 ? 23.368 37.511 20.503 1.00 49.12 709 SER A CA 1
ATOM 4810 C C . SER A 1 709 ? 24.314 38.328 19.625 1.00 49.26 709 SER A C 1
ATOM 4811 O O . SER A 1 709 ? 25.082 39.154 20.129 1.00 48.05 709 SER A O 1
ATOM 4814 N N . HIS A 1 710 ? 24.293 38.109 18.304 1.00 50.48 710 HIS A N 1
ATOM 4815 C CA . HIS A 1 710 ? 25.006 39.015 17.461 1.00 50.43 710 HIS A CA 1
ATOM 4816 C C . HIS A 1 710 ? 24.318 39.205 16.117 1.00 51.25 710 HIS A C 1
ATOM 4817 O O . HIS A 1 710 ? 23.742 38.309 15.607 1.00 50.48 710 HIS A O 1
ATOM 4824 N N . SER A 1 711 ? 24.406 40.424 15.610 1.00 51.57 711 SER A N 1
ATOM 4825 C CA . SER A 1 711 ? 23.696 40.926 14.468 1.00 52.97 711 SER A CA 1
ATOM 4826 C C . SER A 1 711 ? 24.230 40.304 13.180 1.00 53.98 711 SER A C 1
ATOM 4827 O O . SER A 1 711 ? 24.994 40.949 12.436 1.00 54.46 711 SER A O 1
ATOM 4830 N N . LEU A 1 712 ? 23.812 39.074 12.913 1.00 54.90 712 LEU A N 1
ATOM 4831 C CA . LEU A 1 712 ? 24.345 38.302 11.787 1.00 55.55 712 LEU A CA 1
ATOM 4832 C C . LEU A 1 712 ? 23.611 38.583 10.482 1.00 56.57 712 LEU A C 1
ATOM 4833 O O . LEU A 1 712 ? 22.650 37.895 10.175 1.00 57.98 712 LEU A O 1
ATOM 4838 N N . ASN A 1 713 ? 24.064 39.555 9.691 1.00 56.99 713 ASN A N 1
ATOM 4839 C CA . ASN A 1 713 ? 23.585 39.704 8.319 1.00 57.64 713 ASN A CA 1
ATOM 4840 C C . ASN A 1 713 ? 23.945 38.498 7.474 1.00 58.61 713 ASN A C 1
ATOM 4841 O O . ASN A 1 713 ? 25.007 37.912 7.669 1.00 58.25 713 ASN A O 1
ATOM 4846 N N . LEU A 1 714 ? 23.081 38.169 6.513 1.00 59.46 714 LEU A N 1
ATOM 4847 C CA . LEU A 1 714 ? 23.309 37.087 5.550 1.00 60.39 714 LEU A CA 1
ATOM 4848 C C . LEU A 1 714 ? 23.362 37.623 4.119 1.00 60.76 714 LEU A C 1
ATOM 4849 O O . LEU A 1 714 ? 22.624 38.536 3.775 1.00 61.13 714 LEU A O 1
ATOM 4854 N N . PHE A 1 715 ? 24.243 37.055 3.290 1.00 60.91 715 PHE A N 1
ATOM 4855 C CA . PHE A 1 715 ? 24.566 37.591 1.976 1.00 61.60 715 PHE A CA 1
ATOM 4856 C C . PHE A 1 715 ? 24.406 36.520 0.894 1.00 62.17 715 PHE A C 1
ATOM 4857 O O . PHE A 1 715 ? 25.223 35.611 0.791 1.00 62.11 715 PHE A O 1
ATOM 4865 N N . LEU A 1 716 ? 23.342 36.621 0.117 1.00 63.02 716 LEU A N 1
ATOM 4866 C CA . LEU A 1 716 ? 23.028 35.621 -0.887 1.00 64.73 716 LEU A CA 1
ATOM 4867 C C . LEU A 1 716 ? 23.144 36.262 -2.254 1.00 65.67 716 LEU A C 1
ATOM 4868 O O . LEU A 1 716 ? 22.477 37.255 -2.533 1.00 65.94 716 LEU A O 1
ATOM 4873 N N . ARG A 1 717 ? 23.987 35.687 -3.098 1.00 67.11 717 ARG A N 1
ATOM 4874 C CA . ARG A 1 717 ? 24.218 36.226 -4.424 1.00 67.81 717 ARG A CA 1
ATOM 4875 C C . ARG A 1 717 ? 23.107 35.879 -5.396 1.00 68.34 717 ARG A C 1
ATOM 4876 O O . ARG A 1 717 ? 22.525 36.776 -6.034 1.00 69.10 717 ARG A O 1
ATOM 4884 N N . ALA A 1 718 ? 22.849 34.578 -5.539 1.00 68.35 718 ALA A N 1
ATOM 4885 C CA . ALA A 1 718 ? 21.888 34.072 -6.534 1.00 68.23 718 ALA A CA 1
ATOM 4886 C C . ALA A 1 718 ? 20.714 33.383 -5.813 1.00 68.20 718 ALA A C 1
ATOM 4887 O O . ALA A 1 718 ? 20.587 32.146 -5.843 1.00 68.59 718 ALA A O 1
ATOM 4889 N N . PRO A 1 719 ? 19.836 34.197 -5.215 1.00 67.76 719 PRO A N 1
ATOM 4890 C CA . PRO A 1 719 ? 18.932 33.731 -4.159 1.00 67.08 719 PRO A CA 1
ATOM 4891 C C . PRO A 1 719 ? 17.695 32.995 -4.677 1.00 66.84 719 PRO A C 1
ATOM 4892 O O . PRO A 1 719 ? 16.951 33.514 -5.533 1.00 68.02 719 PRO A O 1
ATOM 4896 N N . THR A 1 720 ? 17.531 31.770 -4.181 1.00 65.40 720 THR A N 1
ATOM 4897 C CA . THR A 1 720 ? 16.393 30.915 -4.463 1.00 63.91 720 THR A CA 1
ATOM 4898 C C . THR A 1 720 ? 15.781 30.615 -3.118 1.00 62.97 720 THR A C 1
ATOM 4899 O O . THR A 1 720 ? 16.461 30.701 -2.091 1.00 61.58 720 THR A O 1
ATOM 4903 N N . MET A 1 721 ? 14.503 30.253 -3.145 1.00 62.31 721 MET A N 1
ATOM 4904 C CA . MET A 1 721 ? 13.745 29.859 -1.955 1.00 61.78 721 MET A CA 1
ATOM 4905 C C . MET A 1 721 ? 14.425 28.648 -1.267 1.00 60.85 721 MET A C 1
ATOM 4906 O O . MET A 1 721 ? 14.469 28.548 -0.036 1.00 59.49 721 MET A O 1
ATOM 4911 N N . GLY A 1 722 ? 14.982 27.744 -2.068 1.00 59.18 722 GLY A N 1
ATOM 4912 C CA . GLY A 1 722 ? 15.704 26.586 -1.542 1.00 58.77 722 GLY A CA 1
ATOM 4913 C C . GLY A 1 722 ? 17.003 26.946 -0.838 1.00 58.28 722 GLY A C 1
ATOM 4914 O O . GLY A 1 722 ? 17.275 26.462 0.253 1.00 58.80 722 GLY A O 1
ATOM 4915 N N . LYS A 1 723 ? 17.802 27.824 -1.430 1.00 57.97 723 LYS A N 1
ATOM 4916 C CA . LYS A 1 723 ? 19.060 28.215 -0.797 1.00 57.33 723 LYS A CA 1
ATOM 4917 C C . LYS A 1 723 ? 18.788 28.878 0.541 1.00 56.24 723 LYS A C 1
ATOM 4918 O O . LYS A 1 723 ? 19.457 28.618 1.525 1.00 56.84 723 LYS A O 1
ATOM 4924 N N . LEU A 1 724 ? 17.773 29.723 0.564 1.00 54.95 724 LEU A N 1
ATOM 4925 C CA . LEU A 1 724 ? 17.447 30.531 1.748 1.00 53.79 724 LEU A CA 1
ATOM 4926 C C . LEU A 1 724 ? 16.947 29.666 2.891 1.00 52.82 724 LEU A C 1
ATOM 4927 O O . LEU A 1 724 ? 17.289 29.884 4.077 1.00 51.17 724 LEU A O 1
ATOM 4932 N N . THR A 1 725 ? 16.097 28.711 2.539 1.00 51.28 725 THR A N 1
ATOM 4933 C CA . THR A 1 725 ? 15.642 27.715 3.493 1.00 51.96 725 THR A CA 1
ATOM 4934 C C . THR A 1 725 ? 16.824 26.993 4.158 1.00 52.25 725 THR A C 1
ATOM 4935 O O . THR A 1 725 ? 16.850 26.884 5.385 1.00 51.41 725 THR A O 1
ATOM 4939 N N . SER A 1 726 ? 17.815 26.548 3.373 1.00 52.60 726 SER A N 1
ATOM 4940 C CA . SER A 1 726 ? 18.961 25.803 3.941 1.00 53.24 726 SER A CA 1
ATOM 4941 C C . SER A 1 726 ? 19.733 26.645 4.945 1.00 53.92 726 SER A C 1
ATOM 4942 O O . SER A 1 726 ? 20.098 26.187 6.024 1.00 50.62 726 SER A O 1
ATOM 4945 N N . MET A 1 727 ? 19.906 27.911 4.590 1.00 54.90 727 MET A N 1
ATOM 4946 C CA . MET A 1 727 ? 20.612 28.855 5.426 1.00 54.67 727 MET A CA 1
ATOM 4947 C C . MET A 1 727 ? 19.905 29.044 6.768 1.00 53.97 727 MET A C 1
ATOM 4948 O O . MET A 1 727 ? 20.543 28.963 7.814 1.00 52.99 727 MET A O 1
ATOM 4953 N N . HIS A 1 728 ? 18.604 29.281 6.745 1.00 52.84 728 HIS A N 1
ATOM 4954 C CA . HIS A 1 728 ? 17.855 29.365 8.000 1.00 52.41 728 HIS A CA 1
ATOM 4955 C C . HIS A 1 728 ? 17.936 28.113 8.830 1.00 51.46 728 HIS A C 1
ATOM 4956 O O . HIS A 1 728 ? 18.165 28.181 10.054 1.00 50.71 728 HIS A O 1
ATOM 4963 N N . PHE A 1 729 ? 17.737 26.968 8.176 1.00 50.18 729 PHE A N 1
ATOM 4964 C CA . PHE A 1 729 ? 17.703 25.698 8.891 1.00 50.76 729 PHE A CA 1
ATOM 4965 C C . PHE A 1 729 ? 19.083 25.334 9.396 1.00 49.82 729 PHE A C 1
ATOM 4966 O O . PHE A 1 729 ? 19.223 24.870 10.516 1.00 48.74 729 PHE A O 1
ATOM 4974 N N . TYR A 1 730 ? 20.114 25.652 8.609 1.00 49.38 730 TYR A N 1
ATOM 4975 C CA . TYR A 1 730 ? 21.475 25.433 9.056 1.00 49.38 730 TYR A CA 1
ATOM 4976 C C . TYR A 1 730 ? 21.790 26.180 10.377 1.00 49.11 730 TYR A C 1
ATOM 4977 O O . TYR A 1 730 ? 22.292 25.567 11.286 1.00 49.31 730 TYR A O 1
ATOM 4986 N N . GLY A 1 731 ? 21.473 27.478 10.495 1.00 48.63 731 GLY A N 1
ATOM 4987 C CA . GLY A 1 731 ? 21.798 28.244 11.708 1.00 48.28 731 GLY A CA 1
ATOM 4988 C C . GLY A 1 731 ? 20.878 27.960 12.876 1.00 47.98 731 GLY A C 1
ATOM 4989 O O . GLY A 1 731 ? 21.332 27.962 14.055 1.00 47.18 731 GLY A O 1
ATOM 4990 N N . TRP A 1 732 ? 19.599 27.723 12.553 1.00 47.64 732 TRP A N 1
ATOM 4991 C CA . TRP A 1 732 ? 18.643 27.201 13.507 1.00 48.12 732 TRP A CA 1
ATOM 4992 C C . TRP A 1 732 ? 19.187 25.936 14.204 1.00 48.45 732 TRP A C 1
ATOM 4993 O O . TRP A 1 732 ? 19.270 25.888 15.411 1.00 45.68 732 TRP A O 1
ATOM 5004 N N . LYS A 1 733 ? 19.566 24.921 13.427 1.00 49.46 733 LYS A N 1
ATOM 5005 C CA . LYS A 1 733 ? 20.128 23.697 14.003 1.00 50.71 733 LYS A CA 1
ATOM 5006 C C . LYS A 1 733 ? 21.529 23.895 14.631 1.00 51.80 733 LYS A C 1
ATOM 5007 O O . LYS A 1 733 ? 21.901 23.163 15.549 1.00 52.35 733 LYS A O 1
ATOM 5013 N N . LYS A 1 734 ? 22.298 24.879 14.169 1.00 51.58 734 LYS A N 1
ATOM 5014 C CA . LYS A 1 734 ? 23.504 25.269 14.915 1.00 51.21 734 LYS A CA 1
ATOM 5015 C C . LYS A 1 734 ? 23.219 25.864 16.296 1.00 50.74 734 LYS A C 1
ATOM 5016 O O . LYS A 1 734 ? 24.112 25.975 17.117 1.00 52.18 734 LYS A O 1
ATOM 5022 N N . GLY A 1 735 ? 21.987 26.237 16.571 1.00 49.98 735 GLY A N 1
ATOM 5023 C CA . GLY A 1 735 ? 21.639 26.770 17.885 1.00 49.23 735 GLY A CA 1
ATOM 5024 C C . GLY A 1 735 ? 21.786 28.272 17.955 1.00 49.08 735 GLY A C 1
ATOM 5025 O O . GLY A 1 735 ? 21.802 28.844 19.058 1.00 47.74 735 GLY A O 1
ATOM 5026 N N . LEU A 1 736 ? 21.849 28.919 16.786 1.00 48.31 736 LEU A N 1
ATOM 5027 C CA . LEU A 1 736 ? 21.977 30.378 16.714 1.00 47.70 736 LEU A CA 1
ATOM 5028 C C . LEU A 1 736 ? 20.787 31.004 17.343 1.00 48.85 736 LEU A C 1
ATOM 5029 O O . LEU A 1 736 ? 19.661 30.477 17.224 1.00 49.32 736 LEU A O 1
ATOM 5034 N N . LYS A 1 737 ? 21.044 32.119 18.044 1.00 46.80 737 LYS A N 1
ATOM 5035 C CA . LYS A 1 737 ? 20.004 32.930 18.576 1.00 46.00 737 LYS A CA 1
ATOM 5036 C C . LYS A 1 737 ? 19.470 33.860 17.448 1.00 45.45 737 LYS A C 1
ATOM 5037 O O . LYS A 1 737 ? 18.309 33.811 17.114 1.00 45.59 737 LYS A O 1
ATOM 5043 N N . THR A 1 738 ? 20.333 34.700 16.893 1.00 44.92 738 THR A N 1
ATOM 5044 C CA . THR A 1 738 ? 19.941 35.557 15.792 1.00 46.30 738 THR A CA 1
ATOM 5045 C C . THR A 1 738 ? 20.272 34.727 14.612 1.00 45.92 738 THR A C 1
ATOM 5046 O O . THR A 1 738 ? 21.441 34.549 14.276 1.00 46.50 738 THR A O 1
ATOM 5050 N N . GLY A 1 739 ? 19.268 34.128 14.020 1.00 47.88 739 GLY A N 1
ATOM 5051 C CA . GLY A 1 739 ? 19.529 33.355 12.766 1.00 48.00 739 GLY A CA 1
ATOM 5052 C C . GLY A 1 739 ? 19.793 34.274 11.588 1.00 49.41 739 GLY A C 1
ATOM 5053 O O . GLY A 1 739 ? 20.488 33.909 10.620 1.00 50.36 739 GLY A O 1
ATOM 5054 N N . MET A 1 740 ? 19.151 35.434 11.591 1.00 50.84 740 MET A N 1
ATOM 5055 C CA . MET A 1 740 ? 19.277 36.375 10.492 1.00 50.66 740 MET A CA 1
ATOM 5056 C C . MET A 1 740 ? 18.890 37.768 10.950 1.00 51.11 740 MET A C 1
ATOM 5057 O O . MET A 1 740 ? 17.876 37.942 11.614 1.00 49.54 740 MET A O 1
ATOM 5062 N N . TYR A 1 741 ? 19.718 38.734 10.557 1.00 51.83 741 TYR A N 1
ATOM 5063 C CA . TYR A 1 741 ? 19.433 40.155 10.622 1.00 53.15 741 TYR A CA 1
ATOM 5064 C C . TYR A 1 741 ? 18.994 40.464 9.194 1.00 54.37 741 TYR A C 1
ATOM 5065 O O . TYR A 1 741 ? 18.012 39.884 8.746 1.00 54.87 741 TYR A O 1
ATOM 5074 N N . TYR A 1 742 ? 19.695 41.290 8.432 1.00 54.65 742 TYR A N 1
ATOM 5075 C CA . TYR A 1 742 ? 19.253 41.540 7.089 1.00 55.69 742 TYR A CA 1
ATOM 5076 C C . TYR A 1 742 ? 19.657 40.415 6.159 1.00 56.36 742 TYR A C 1
ATOM 5077 O O . TYR A 1 742 ? 20.676 39.708 6.356 1.00 55.78 742 TYR A O 1
ATOM 5086 N N . LEU A 1 743 ? 18.838 40.267 5.145 1.00 56.70 743 LEU A N 1
ATOM 5087 C CA . LEU A 1 743 ? 19.194 39.511 3.982 1.00 57.88 743 LEU A CA 1
ATOM 5088 C C . LEU A 1 743 ? 19.615 40.537 2.935 1.00 58.39 743 LEU A C 1
ATOM 5089 O O . LEU A 1 743 ? 18.816 41.396 2.543 1.00 56.57 743 LEU A O 1
ATOM 5094 N N . ARG A 1 744 ? 20.883 40.464 2.509 1.00 59.69 744 ARG A N 1
ATOM 5095 C CA . ARG A 1 744 ? 21.400 41.322 1.467 1.00 61.86 744 ARG A CA 1
ATOM 5096 C C . ARG A 1 744 ? 21.501 40.429 0.245 1.00 62.92 744 ARG A C 1
ATOM 5097 O O . ARG A 1 744 ? 21.961 39.293 0.323 1.00 62.66 744 ARG A O 1
ATOM 5105 N N . THR A 1 745 ? 21.067 40.937 -0.890 1.00 64.76 745 THR A N 1
ATOM 5106 C CA . THR A 1 745 ? 20.844 40.084 -2.043 1.00 66.10 745 THR A CA 1
ATOM 5107 C C . THR A 1 745 ? 21.562 40.613 -3.267 1.00 67.42 745 THR A C 1
ATOM 5108 O O . THR A 1 745 ? 22.223 41.645 -3.193 1.00 68.15 745 THR A O 1
ATOM 5112 N N . GLN A 1 746 ? 21.449 39.872 -4.371 1.00 68.61 746 GLN A N 1
ATOM 5113 C CA . GLN A 1 746 ? 21.761 40.364 -5.709 1.00 69.40 746 GLN A CA 1
ATOM 5114 C C . GLN A 1 746 ? 23.267 40.433 -6.001 1.00 69.88 746 GLN A C 1
ATOM 5115 O O . GLN A 1 746 ? 23.922 41.477 -5.881 1.00 70.11 746 GLN A O 1
#

Secondary structure (DSSP, 8-state):
----HHHHHHHHHT-EETTTTEE--SS-HHHHHHHHHTHHHHHTT--GGGGGGS-HHHHHHHHHHTS-EETTEE---HHHHHHHHHHHHHTT-HHHHHHHHHHHHTTSEEE-HHHHHHTTSSS-----EEEEE---SSHHHHHHHHHHHHHHHTT--EEEEE-TTS--TT-EETTTTEE---HHHHHHHHHHHHHH--TT----EEEEE-TTBTTHHHHTTTT-SSS-STT--TTEEEEEEE-HHHHHHHHTT-EEEEB-TTTSTTGGG--HHHHHHHHHHHHHTT-SEEEEHHHHHHHHHHHHHHHS--EEEEHHHHHHT-TTTTT-------TTS------BTTB-EEE-EEEEEGGGGB-----B-HHHHHHHHHHHHHHHHHHHHHPPPSSHHHHHHHHHH---EEEEE-HHHHHHHHT--TTSHHHHHHHHHHHHHHHHHHHHHHHHHHHHH---TT-TTSGGGGT--HHHHTT-----SS-HHHHHHHHHHH--S-S--B-----TTHHHHHT---TTPPPS-SB---B-HHHHHHHHHTT--SHHHHHHHHTTTT--TT-TTS-HHHHHHT--GGGS-HHHHHHHHHHHHTT-SS-----EE-SS--HHHHHHHHHHHHHHT-SEEES-EE--

CATH classification: 3.20.70.20

Nearest PDB structures (foldseek):
  3k8t-assembly1_A-2  TM=1.002E+00  e=0.000E+00  Saccharomyces cerevisiae
  2eud-assembly1_A-2  TM=9.982E-01  e=0.000E+00  Saccharomyces cerevisiae
  3tba-assembly1_A-2  TM=9.966E-01  e=0.000E+00  Saccharomyces cerevisiae S288C
  2zlg-assembly1_A-2  TM=9.898E-01  e=0.000E+00  Saccharomyces cerevisiae
  2wgh-assembly1_B  TM=9.889E-01  e=4.618E-95  Homo sapiens

InterPro domains:
  IPR000788 Ribonucleotide reductase large subunit, C-terminal [PF02867] (216-742)
  IPR000788 Ribonucleotide reductase large subunit, C-terminal [PR01183] (293-312)
  IPR000788 Ribonucleotide reductase large subunit, C-terminal [PR01183] (422-433)
  IPR000788 Ribonucleotide reductase large subunit, C-terminal [PR01183] (465-488)
  IPR000788 Ribonucleotide reductase large subunit, C-terminal [PR01183] (503-525)
  IPR000788 Ribonucleotide reductase large subunit, C-terminal [PR01183] (531-554)
  IPR000788 Ribonucleotide reductase large subunit, C-terminal [PR01183] (596-623)
  IPR005144 ATP-cone domain [PF03477] (1-89)
  IPR005144 ATP-cone domain [PS51161] (1-92)
  IPR008926 Ribonucleotide reductase R1 subunit, N-terminal [SSF48168] (6-214)
  IPR013346 Ribonucleotide reductase, class I, alpha subunit, C-terminal [PS00089] (585-607)
  IPR013346 Ribonucleotide reductase, class I, alpha subunit, C-terminal [TIGR02506] (145-746)
  IPR013509 Ribonucleotide reductase large subunit, N-terminal [PF00317] (142-212)
  IPR039718 Ribonucleoside-diphosphate reductase large subunit [PTHR11573] (1-887)

Foldseek 3Di:
DDLFLLVLQVCQQQAADVVVRHGDRFFAPQLNVLCV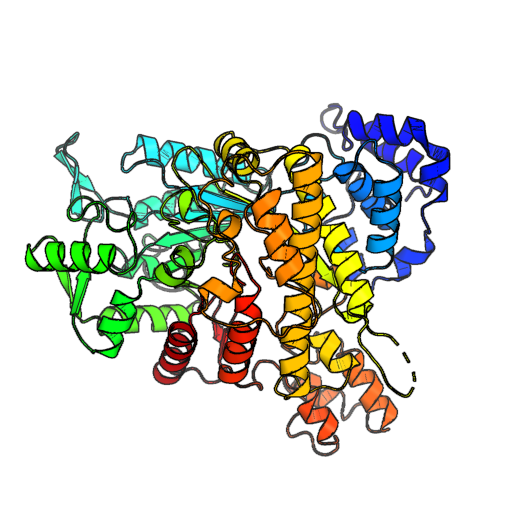VCVVVLRVLQDLVLLVLWDDLQNVLCLVPQADAHPPHRSDDVLSLQLQLLCLLVGNPVVLSSVSSVCVSNPQKWWDRLSSRARRGHARAQFAWKEAEQAAQDPVSLVVRLVVLLLQQLAHHAYEYEDAQHFAFQPADPVVRDTDNGDQLSLQVSLVSQPVRHNNVHYEYEYEYECLAQCNLLLFCQCPPDDDVSSHRNRYAYAYAYAVVLVVQQVVQHKGWHATCVLQPCLLQDGDPVNVVSRVVSVVVPSTHMDGSVVSLVSNLVSQVRPQDDFYFYQRLQQLQFLQVVVGGFRDATRQQFFTHRYHSLAIEIEIEMAGEQQVQWDVAIDGNLVVLLVVLLSVLSSRLSCLVSHNDSDNNHNVNCQQAVAYAYFYFQLLVNCLVNLHFCLHPVSLVVLQSSLVSSLLSNLQSQLVVLQVPNAHNPQPPGCLLVLQDRLVSVVDDGPPPDDSVVSSVSCNVRNGNHSFHHGHGFCVSVCSNSVHGTTNAHAQACCPVHGPPSLVVVCVVVVNDDPVQNVCRVVPRRACPPPPPDDPSSNSSRAHRQRDDVLSVLVSLLSSSSSHNTAYSDAAEHEADDSVVVSCQQVSNVVSSHRRSHHGYHYD